Protein AF-A0A8J3HSP2-F1 (afdb_monomer_lite)

Foldseek 3Di:
DPPLPPDDPVSNVLVVLVVVLVVVLVVQVVPDDPPPVVSVVVSVVVNVVSVVVSCVVVVDPDDPPVVVVVVVVVVVVVVVVVVVVVVVVVPPPPVVVVVPPVVVVVVVVVVVVVVVVVVVVVVVVVDCVVVVVDDVVVVVVVDDVVVVVVVVPDDDPDDDPDPDDPVVVVPPVVVVVVVVVVVVVVPDPPPCVPVDPVVVVVVVVVVVVVVVVVVVVVVVVVVVVVVVVVPDPVCVVPDPDPPPVVPDPPPDPPPVPPPDPPPDPPCCPVDPVVNVVVVVVVVVVVVVVVVVVVVVVVVVVVVCCVVPPDPDLKWKWKWFFADDQPQWTWTFIAGPPPRHTLGTWQQWAWKDDPLWIWIARVSPRVDIATDDNQQQFWAWDQDPVRDTWIFTAGQQQHGDPSDPPVRRTHHQLQWAFLDRDDCVVRDDPPRRGGQKGKDFDPQFDQLPPGRIGWIWIFGPDDDTHTGTTGFRKGWIAGPVQWIFIAGNSHNRGGDIANMKMKIAGDDSGLFLVRIWIDRPNRTDDCVPDVRVRVVNSSSNSSVVNSPD

Radius of gyration: 48.4 Å; chains: 1; bounding box: 96×123×128 Å

Secondary structure (DSSP, 8-state):
-TTGGGS-HHHHHHHHHHHHHHHHHHHHHHTPPTT-HHHHHHHHHHHHHHHHHHHHHHT--STTTHHHHHHHHHHHHHHHHHHHHHHHTTTT--HHHHTT-HHHHHHHHHHHHHHHHHHHHHHHHHSGGGGGTT-THHHHHS--HHHHHTTSSSSSS--------TTTGGG-HHHHHHHHHHHHHHHS----TTS--HHHHHHHHHHHHHHHHHHHHHHHHHHHHHHHHH---SSSS--TTTTSSS--TTSS---TT---TTSS--GGGSS-HH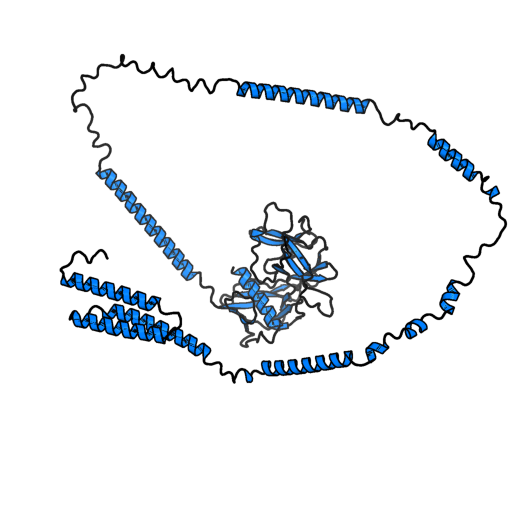HHHHHHHHHHHHHHHHHHHHHHHHHHHHHHHHHH----SEEEEEEEEEEEETTEEEEEEEETTT--EEEE--SEEEEEETTEEEEEESSSTT-EEEE-GGG-EEEEEE-TTS-EEEEEE-TT--B--SS-TTTSEE-GGGEE-SS---GGGT--TT--S-SEEEEE-SSPPPPTTT--B-EEEEE-SSS-EEEEEE--EEEEE-TTS-EEEEETTTTEEEEEESSEEEEEE--SS--GGGEEEEETTEEE-TTT-HHHHHHHHHHHHHHHHHH-

pLDDT: mean 71.32, std 16.34, range [37.19, 95.56]

Sequence (548 aa):
MSRCDQEKEPVKTLCNNLNQLIDDSKKAYENVKEGDKDRLNQVLTWLDREYHSFFKEVGITSDIFIPALDNIYKKINDLDQKIDKNSSASANIDLTDLAKEQNLMDLAKKIDDIEGNINKIGNLAKTSDLKNLVKINDLKSLVKKGDLDNLVTKGDLGIKNANFDLKKLAQKDDIKDLTKQINDHANTPVSLDGLAKEQDFKSLAQEVDSIKIATNKIDDLNQKVSSLAKATDLNNLAKTGDLKDLAKTTDLPDISNLTTKADIPDLSNLVQKSDIDKLNKQIADFAKQDKAFDQAITKEIKAISQGVNIMPQEVSVVLAKGNEISDKYEAEIKLADSNSKIGIFSPKGYYFYDGTIYVYDHLRSEVSIDLPEHFHFLKVIKTEDSKYKLAFCNKGGELYYGVPNDYKLINPIDIKSTKSIDFNKYYAENGSSPSFIAKMSSSSYPNPNSHQYGVDVYEIGDGEKKIGSLIDEFGYYDSQNKFHYSDNHLGIQNHSYDSPLFIINKGEDNKCSLYKMQEGTDDIDLTSDAAACSLVEYVANYVNGVYF

Structure (mmCIF, N/CA/C/O backbone):
data_AF-A0A8J3HSP2-F1
#
_entry.id   AF-A0A8J3HSP2-F1
#
loop_
_atom_site.group_PDB
_atom_site.id
_atom_site.type_symbol
_atom_site.label_atom_id
_atom_site.label_alt_id
_atom_site.label_comp_id
_atom_site.label_asym_id
_atom_site.label_entity_id
_atom_site.label_seq_id
_atom_site.pdbx_PDB_ins_code
_atom_site.Cartn_x
_atom_site.Cartn_y
_atom_site.Cartn_z
_atom_site.occupancy
_atom_site.B_iso_or_equiv
_atom_site.auth_seq_id
_atom_site.auth_comp_id
_atom_site.auth_asym_id
_atom_site.auth_atom_id
_atom_site.pdbx_PDB_model_num
ATOM 1 N N . MET A 1 1 ? -0.188 50.560 33.981 1.00 45.41 1 MET A N 1
ATOM 2 C CA . MET A 1 1 ? 0.319 51.951 33.904 1.00 45.41 1 MET A CA 1
ATOM 3 C C . MET A 1 1 ? -0.784 53.014 33.847 1.00 45.41 1 MET A C 1
ATOM 5 O O . MET A 1 1 ? -0.710 53.925 34.650 1.00 45.41 1 MET A O 1
ATOM 9 N N . SER A 1 2 ? -1.836 52.939 33.015 1.00 39.22 2 SER A N 1
ATOM 10 C CA . SER A 1 2 ? -2.711 54.117 32.769 1.00 39.22 2 SER A CA 1
ATOM 11 C C . SER A 1 2 ? -3.749 54.507 33.849 1.00 39.22 2 SER A C 1
ATOM 13 O O . SER A 1 2 ? -4.628 55.314 33.559 1.00 39.22 2 SER A O 1
ATOM 15 N N . ARG A 1 3 ? -3.709 53.946 35.067 1.00 45.69 3 ARG A N 1
ATOM 16 C CA . ARG A 1 3 ? -4.677 54.267 36.144 1.00 45.69 3 ARG A CA 1
ATOM 17 C C . ARG A 1 3 ? -4.056 54.830 37.429 1.00 45.69 3 ARG A C 1
ATOM 19 O O . ARG A 1 3 ? -4.794 55.334 38.261 1.00 45.69 3 ARG A O 1
ATOM 26 N N . CYS A 1 4 ? -2.730 54.795 37.581 1.00 44.72 4 CYS A N 1
ATOM 27 C CA . CYS A 1 4 ? -2.059 55.170 38.836 1.00 44.72 4 CYS A CA 1
ATOM 28 C C . CYS A 1 4 ? -1.826 56.684 38.996 1.00 44.72 4 CYS A C 1
ATOM 30 O O . CYS A 1 4 ? -1.539 57.148 40.095 1.00 44.72 4 CYS A O 1
ATOM 32 N N . ASP A 1 5 ? -1.958 57.472 37.927 1.00 49.56 5 ASP A N 1
ATOM 33 C CA . ASP A 1 5 ? -1.648 58.908 37.953 1.00 49.56 5 ASP A CA 1
ATOM 34 C C . ASP A 1 5 ? -2.762 59.805 38.512 1.00 49.56 5 ASP A C 1
ATOM 36 O O . ASP A 1 5 ? -2.547 61.006 38.656 1.00 49.56 5 ASP A O 1
ATOM 40 N N . GLN A 1 6 ? -3.929 59.244 38.851 1.00 49.53 6 GLN A N 1
ATOM 41 C CA . GLN A 1 6 ? -5.118 60.011 39.250 1.00 49.53 6 GLN A CA 1
ATOM 42 C C . GLN A 1 6 ? -5.503 59.902 40.738 1.00 49.53 6 GLN A C 1
ATOM 44 O O . GLN A 1 6 ? -6.546 60.425 41.126 1.00 49.53 6 GLN A O 1
ATOM 49 N N . GLU A 1 7 ? -4.691 59.269 41.591 1.00 49.91 7 GLU A N 1
ATOM 50 C CA . GLU A 1 7 ? -5.043 59.034 43.003 1.00 49.91 7 GLU A CA 1
ATOM 51 C C . GLU A 1 7 ? -4.146 59.780 44.012 1.00 49.91 7 GLU A C 1
ATOM 53 O O . GLU A 1 7 ? -3.034 60.201 43.696 1.00 49.91 7 GLU A O 1
ATOM 58 N N . LYS A 1 8 ? -4.657 59.980 45.241 1.00 53.22 8 LYS A N 1
ATOM 59 C CA . LYS A 1 8 ? -3.979 60.716 46.329 1.00 53.22 8 LYS A CA 1
ATOM 60 C C . LYS A 1 8 ? -2.635 60.056 46.695 1.00 53.22 8 LYS A C 1
ATOM 62 O O . LYS A 1 8 ? -2.539 58.832 46.703 1.00 53.22 8 LYS A O 1
ATOM 67 N N . GLU A 1 9 ? -1.640 60.872 47.067 1.00 54.00 9 GLU A N 1
ATOM 68 C CA . GLU A 1 9 ? -0.232 60.510 47.372 1.00 54.00 9 GLU A CA 1
ATOM 69 C C . GLU A 1 9 ? 0.012 59.138 48.051 1.00 54.00 9 GLU A C 1
ATOM 71 O O . GLU A 1 9 ? 0.863 58.382 47.570 1.00 54.00 9 GLU A O 1
ATOM 76 N N . PRO A 1 10 ? -0.746 58.723 49.090 1.00 52.84 10 PRO A N 1
ATOM 77 C CA . PRO A 1 10 ? -0.537 57.418 49.724 1.00 52.84 10 PRO A CA 1
ATOM 78 C C . PRO A 1 10 ? -0.827 56.232 48.792 1.00 52.84 10 PRO A C 1
ATOM 80 O O . PRO A 1 10 ? -0.117 55.230 48.813 1.00 52.84 10 PRO A O 1
ATOM 83 N N . VAL A 1 11 ? -1.847 56.347 47.936 1.00 50.25 11 VAL A N 1
ATOM 84 C CA . VAL A 1 11 ? -2.256 55.271 47.018 1.00 50.25 11 VAL A CA 1
ATOM 85 C C . VAL A 1 11 ? -1.350 55.220 45.791 1.00 50.25 11 VAL A C 1
ATOM 87 O O . VAL A 1 11 ? -1.053 54.141 45.276 1.00 50.25 11 VAL A O 1
ATOM 90 N N . LYS A 1 12 ? -0.831 56.378 45.368 1.00 55.50 12 LYS A N 1
ATOM 91 C CA . LYS A 1 12 ? 0.180 56.458 44.310 1.00 55.50 12 LYS A CA 1
ATOM 92 C C . LYS A 1 12 ? 1.490 55.790 44.738 1.00 55.50 12 LYS A C 1
ATOM 94 O O . LYS A 1 12 ? 2.040 54.989 43.986 1.00 55.50 12 LYS A O 1
ATOM 99 N N . THR A 1 13 ? 1.927 56.042 45.973 1.00 59.19 13 THR A N 1
ATOM 100 C CA . THR A 1 13 ? 3.095 55.380 46.581 1.00 59.19 13 THR A CA 1
ATOM 101 C C . THR A 1 13 ? 2.894 53.866 46.663 1.00 59.19 13 THR A C 1
ATOM 103 O O . THR A 1 13 ? 3.761 53.100 46.245 1.00 59.19 13 THR A O 1
ATOM 106 N N . LEU A 1 14 ? 1.709 53.425 47.096 1.00 54.31 14 LEU A N 1
ATOM 107 C CA . LEU A 1 14 ? 1.368 52.006 47.167 1.00 54.31 14 LEU A CA 1
ATOM 108 C C . LEU A 1 14 ? 1.395 51.316 45.796 1.00 54.31 14 LEU A C 1
ATOM 110 O O . LEU A 1 14 ? 1.964 50.235 45.650 1.00 54.31 14 LEU A O 1
ATOM 114 N N . CYS A 1 15 ? 0.808 51.953 44.780 1.00 53.19 15 CYS A N 1
ATOM 115 C CA . CYS A 1 15 ? 0.814 51.447 43.410 1.00 53.19 15 CYS A CA 1
ATOM 116 C C . CYS A 1 15 ? 2.232 51.342 42.838 1.00 53.19 15 CYS A C 1
ATOM 118 O O . CYS A 1 15 ? 2.540 50.370 42.151 1.00 53.19 15 CYS A O 1
ATOM 120 N N . ASN A 1 16 ? 3.093 52.323 43.109 1.00 61.25 16 ASN A N 1
ATOM 121 C CA . ASN A 1 16 ? 4.472 52.313 42.624 1.00 61.25 16 ASN A CA 1
ATOM 122 C C . ASN A 1 16 ? 5.285 51.187 43.269 1.00 61.25 16 ASN A C 1
ATOM 124 O O . ASN A 1 16 ? 5.956 50.444 42.556 1.00 61.25 16 ASN A O 1
ATOM 128 N N . ASN A 1 17 ? 5.154 51.001 44.584 1.00 59.84 17 ASN A N 1
ATOM 129 C CA . ASN A 1 17 ? 5.834 49.925 45.303 1.00 59.84 17 ASN A CA 1
ATOM 130 C C . ASN A 1 17 ? 5.363 48.539 44.833 1.00 59.84 17 ASN A C 1
ATOM 132 O O . ASN A 1 17 ? 6.179 47.641 44.640 1.00 59.84 17 ASN A O 1
ATOM 136 N N . LEU A 1 18 ? 4.062 48.375 44.565 1.00 56.44 18 LEU A N 1
ATOM 137 C CA . LEU A 1 18 ? 3.520 47.120 44.039 1.00 56.44 18 LEU A CA 1
ATOM 138 C C . LEU A 1 18 ? 4.021 46.819 42.617 1.00 56.44 18 LEU A C 1
ATOM 140 O O . LEU A 1 18 ? 4.357 45.676 42.313 1.00 56.44 18 LEU A O 1
ATOM 144 N N . ASN A 1 19 ? 4.096 47.831 41.747 1.00 56.97 19 ASN A N 1
ATOM 145 C CA . ASN A 1 19 ? 4.636 47.659 40.395 1.00 56.97 19 ASN A CA 1
ATOM 146 C C . ASN A 1 19 ? 6.125 47.287 40.427 1.00 56.97 19 ASN A C 1
ATOM 148 O O . ASN A 1 19 ? 6.536 46.390 39.696 1.00 56.97 19 ASN A O 1
ATOM 152 N N . GLN A 1 20 ? 6.905 47.916 41.311 1.00 65.88 20 GLN A N 1
ATOM 153 C CA . GLN A 1 20 ? 8.321 47.597 41.488 1.00 65.88 20 GLN A CA 1
ATOM 154 C C . GLN A 1 20 ? 8.516 46.143 41.949 1.00 65.88 20 GLN A C 1
ATOM 156 O O . GLN A 1 20 ? 9.308 45.412 41.358 1.00 65.88 20 GLN A O 1
ATOM 161 N N . LEU A 1 21 ? 7.721 45.687 42.924 1.00 59.94 21 LEU A N 1
ATOM 162 C CA . LEU A 1 21 ? 7.756 44.304 43.406 1.00 59.94 21 LEU A CA 1
ATOM 163 C C . LEU A 1 21 ? 7.434 43.292 42.290 1.00 59.94 21 LEU A C 1
ATOM 165 O O . LEU A 1 21 ? 8.075 42.244 42.194 1.00 59.94 21 LEU A O 1
ATOM 169 N N . ILE A 1 22 ? 6.470 43.604 41.416 1.00 56.09 22 ILE A N 1
ATOM 170 C CA . ILE A 1 22 ? 6.114 42.759 40.264 1.00 56.09 22 ILE A CA 1
ATOM 171 C C . ILE A 1 22 ? 7.273 42.661 39.263 1.00 56.09 22 ILE A C 1
ATOM 173 O O . ILE A 1 22 ? 7.554 41.571 38.758 1.00 56.09 22 ILE A O 1
ATOM 177 N N . ASP A 1 23 ? 7.945 43.773 38.970 1.00 61.22 23 ASP A N 1
ATOM 178 C CA . ASP A 1 23 ? 9.055 43.793 38.015 1.00 61.22 23 ASP A CA 1
ATOM 179 C C . ASP A 1 23 ? 10.290 43.059 38.555 1.00 61.22 23 ASP A C 1
ATOM 181 O O . ASP A 1 23 ? 10.933 42.304 37.818 1.00 61.22 23 ASP A O 1
ATOM 185 N N . ASP A 1 24 ? 10.578 43.194 39.850 1.00 62.75 24 ASP A N 1
ATOM 186 C CA . ASP A 1 24 ? 11.676 42.469 40.494 1.00 62.75 24 ASP A CA 1
ATOM 187 C C . ASP A 1 24 ? 11.390 40.959 40.569 1.00 62.75 24 ASP A C 1
ATOM 189 O O . ASP A 1 24 ? 12.279 40.143 40.310 1.00 62.75 24 ASP A O 1
ATOM 193 N N . SER A 1 25 ? 10.127 40.573 40.790 1.00 57.41 25 SER A N 1
ATOM 194 C CA . SER A 1 25 ? 9.682 39.171 40.751 1.00 57.41 25 SER A CA 1
ATOM 195 C C . SER A 1 25 ? 9.889 38.528 39.376 1.00 57.41 25 SER A C 1
ATOM 197 O O . SER A 1 25 ? 10.360 37.393 39.278 1.00 57.41 25 SER A O 1
ATOM 199 N N . LYS A 1 26 ? 9.570 39.252 38.294 1.00 55.78 26 LYS A N 1
ATOM 200 C CA . LYS A 1 26 ? 9.777 38.767 36.920 1.00 55.78 26 LYS A CA 1
ATOM 201 C C . LYS A 1 26 ? 11.255 38.577 36.603 1.00 55.78 26 LYS A C 1
ATOM 203 O O . LYS A 1 26 ? 11.629 37.518 36.107 1.00 55.78 26 LYS A O 1
ATOM 208 N N . LYS A 1 27 ? 12.101 39.553 36.952 1.00 64.62 27 LYS A N 1
ATOM 209 C CA . LYS A 1 27 ? 13.557 39.445 36.762 1.00 64.62 27 LYS A CA 1
ATOM 210 C C . LYS A 1 27 ? 14.153 38.278 37.543 1.00 64.62 27 LYS A C 1
ATOM 212 O O . LYS A 1 27 ? 15.051 37.606 37.041 1.00 64.62 27 LYS A O 1
ATOM 217 N N . ALA A 1 28 ? 13.684 38.028 38.764 1.00 60.62 28 ALA A N 1
ATOM 218 C CA . ALA A 1 28 ? 14.154 36.895 39.554 1.00 60.62 28 ALA A CA 1
ATOM 219 C C . ALA A 1 28 ? 13.800 35.556 38.883 1.00 60.62 28 ALA A C 1
ATOM 221 O O . ALA A 1 28 ? 14.642 34.663 38.833 1.00 60.62 28 ALA A O 1
ATOM 222 N N . TYR A 1 29 ? 12.597 35.447 38.310 1.00 58.34 29 TYR A N 1
ATOM 223 C CA . TYR A 1 29 ? 12.136 34.248 37.608 1.00 58.34 29 TYR A CA 1
ATOM 224 C C . TYR A 1 29 ? 12.866 34.005 36.277 1.00 58.34 29 TYR A C 1
ATOM 226 O O . TYR A 1 29 ? 13.307 32.889 36.020 1.00 58.34 29 TYR A O 1
ATOM 234 N N . GLU A 1 30 ? 13.068 35.043 35.459 1.00 58.78 30 GLU A N 1
ATOM 235 C CA . GLU A 1 30 ? 13.760 34.940 34.159 1.00 58.78 30 GLU A CA 1
ATOM 236 C C . GLU A 1 30 ? 15.221 34.468 34.278 1.00 58.78 30 GLU A C 1
ATOM 238 O O . GLU A 1 30 ? 15.784 33.930 33.326 1.00 58.78 30 GLU A O 1
ATOM 243 N N . ASN A 1 31 ? 15.839 34.631 35.451 1.00 58.97 31 ASN A N 1
ATOM 244 C CA . ASN A 1 31 ? 17.215 34.205 35.710 1.00 58.97 31 ASN A CA 1
ATOM 245 C C . ASN A 1 31 ? 17.346 32.743 36.186 1.00 58.97 31 ASN A C 1
ATOM 247 O O . ASN A 1 31 ? 18.471 32.264 36.378 1.00 58.97 31 ASN A O 1
ATOM 251 N N . VAL A 1 32 ? 16.237 32.019 36.377 1.00 60.25 32 VAL A N 1
ATOM 252 C CA . VAL A 1 32 ? 16.251 30.601 36.768 1.00 60.25 32 VAL A CA 1
ATOM 253 C C . VAL A 1 32 ? 16.341 29.729 35.513 1.00 60.25 32 VAL A C 1
ATOM 255 O O . VAL A 1 32 ? 15.450 29.740 34.668 1.00 60.25 32 VAL A O 1
ATOM 258 N N . LYS A 1 33 ? 17.430 28.960 35.376 1.00 56.75 33 LYS A N 1
ATOM 259 C CA . LYS A 1 33 ? 17.571 27.966 34.299 1.00 56.75 33 LYS A CA 1
ATOM 260 C C . LYS A 1 33 ? 16.653 26.771 34.560 1.00 56.75 33 LYS A C 1
ATOM 262 O O . LYS A 1 33 ? 16.458 26.368 35.706 1.00 56.75 33 LYS A O 1
ATOM 267 N N . GLU A 1 34 ? 16.123 26.192 33.488 1.00 50.38 34 GLU A N 1
ATOM 268 C CA . GLU A 1 34 ? 15.223 25.040 33.543 1.00 50.38 34 GLU A CA 1
ATOM 269 C C . GLU A 1 34 ? 15.893 23.854 34.272 1.00 50.38 34 GLU A C 1
ATOM 271 O O . GLU A 1 34 ? 16.981 23.422 33.893 1.00 50.38 34 GLU A O 1
ATOM 276 N N . GLY A 1 35 ? 15.268 23.376 35.358 1.00 53.06 35 GLY A N 1
ATOM 277 C CA . GLY A 1 35 ? 15.742 22.247 36.177 1.00 53.06 35 GLY A CA 1
ATOM 278 C C . GLY A 1 35 ? 16.442 22.589 37.506 1.00 53.06 35 GLY A C 1
ATOM 279 O O . GLY A 1 35 ? 16.764 21.675 38.260 1.00 53.06 35 GLY A O 1
ATOM 280 N N . ASP A 1 36 ? 16.657 23.865 37.842 1.00 61.06 36 ASP A N 1
ATOM 281 C CA . ASP A 1 36 ? 17.433 24.269 39.032 1.00 61.06 36 ASP A CA 1
ATOM 282 C C . ASP A 1 36 ? 16.543 24.521 40.279 1.00 61.06 36 ASP A C 1
ATOM 284 O O . ASP A 1 36 ? 16.174 25.657 40.603 1.00 61.06 36 ASP A O 1
ATOM 288 N N . LYS A 1 37 ? 16.146 23.431 40.963 1.00 53.12 37 LYS A N 1
ATOM 289 C CA . LYS A 1 37 ? 15.144 23.420 42.061 1.00 53.12 37 LYS A CA 1
ATOM 290 C C . LYS A 1 37 ? 15.553 24.275 43.274 1.00 53.12 37 LYS A C 1
ATOM 292 O O . LYS A 1 37 ? 14.707 24.943 43.869 1.00 53.12 37 LYS A O 1
ATOM 297 N N . ASP A 1 38 ? 16.844 24.331 43.602 1.00 58.97 38 ASP A N 1
ATOM 298 C CA . ASP A 1 38 ? 17.348 25.089 44.758 1.00 58.97 38 ASP A CA 1
ATOM 299 C C . ASP A 1 38 ? 17.292 26.603 44.540 1.00 58.97 38 ASP A C 1
ATOM 301 O O . ASP A 1 38 ? 16.942 27.361 45.449 1.00 58.97 38 ASP A O 1
ATOM 305 N N . ARG A 1 39 ? 17.580 27.063 43.318 1.00 58.88 39 ARG A N 1
ATOM 306 C CA . ARG A 1 39 ? 17.452 28.481 42.958 1.00 58.88 39 ARG A CA 1
ATOM 307 C C . ARG A 1 39 ? 15.998 28.927 42.910 1.00 58.88 39 ARG A C 1
ATOM 309 O O . ARG A 1 39 ? 15.697 30.026 43.372 1.00 58.88 39 ARG A O 1
ATOM 316 N N . LEU A 1 40 ? 15.095 28.068 42.438 1.00 56.84 40 LEU A N 1
ATOM 317 C CA . LEU A 1 40 ? 13.658 28.336 42.475 1.00 56.84 40 LEU A CA 1
ATOM 318 C C . LEU A 1 40 ? 13.157 28.508 43.922 1.00 56.84 40 LEU A C 1
ATOM 320 O O . LEU A 1 40 ? 12.469 29.481 44.225 1.00 56.84 40 LEU A O 1
ATOM 324 N N . ASN A 1 41 ? 13.578 27.631 44.838 1.00 55.41 41 ASN A N 1
ATOM 325 C CA . ASN A 1 41 ? 13.228 27.728 46.260 1.00 55.41 41 ASN A CA 1
ATOM 326 C C . ASN A 1 41 ? 13.793 28.987 46.942 1.00 55.41 41 ASN A C 1
ATOM 328 O O . ASN A 1 41 ? 13.126 29.588 47.789 1.00 55.41 41 ASN A O 1
ATOM 332 N N . GLN A 1 42 ? 14.992 29.432 46.557 1.00 64.94 42 GLN A N 1
ATOM 333 C CA . GLN A 1 42 ? 15.562 30.693 47.046 1.00 64.94 42 GLN A CA 1
ATOM 334 C C . GLN A 1 42 ? 14.755 31.909 46.572 1.00 64.94 42 GLN A C 1
ATOM 336 O O . GLN A 1 42 ? 14.479 32.802 47.374 1.00 64.94 42 GLN A O 1
ATOM 341 N N . VAL A 1 43 ? 14.325 31.925 45.304 1.00 59.53 43 VAL A N 1
ATOM 342 C CA . VAL A 1 43 ? 13.462 32.986 44.757 1.00 59.53 43 VAL A CA 1
ATOM 343 C C . VAL A 1 43 ? 12.111 33.014 45.474 1.00 59.53 43 VAL A C 1
ATOM 345 O O . VAL A 1 43 ? 11.655 34.087 45.862 1.00 59.53 43 VAL A O 1
ATOM 348 N N . LEU A 1 44 ? 11.502 31.853 45.732 1.00 56.25 44 LEU A N 1
ATOM 349 C CA . LEU A 1 44 ? 10.235 31.756 46.468 1.00 56.25 44 LEU A CA 1
ATOM 350 C C . LEU A 1 44 ? 10.354 32.277 47.906 1.00 56.25 44 LEU A C 1
ATOM 352 O O . LEU A 1 44 ? 9.501 33.035 48.360 1.00 56.25 44 LEU A O 1
ATOM 356 N N . THR A 1 45 ? 11.442 31.935 48.599 1.00 63.44 45 THR A N 1
ATOM 357 C CA . THR A 1 45 ? 11.697 32.405 49.972 1.00 63.44 45 THR A CA 1
ATOM 358 C C . THR A 1 45 ? 11.923 33.920 50.021 1.00 63.44 45 THR A C 1
ATOM 360 O O . THR A 1 45 ? 11.497 34.592 50.962 1.00 63.44 45 THR A O 1
ATOM 363 N N . TRP A 1 46 ? 12.594 34.477 49.008 1.00 70.25 46 TRP A N 1
ATOM 364 C CA . TRP A 1 46 ? 12.796 35.920 48.887 1.00 70.25 46 TRP A CA 1
ATOM 365 C C . TRP A 1 46 ? 11.478 36.657 48.617 1.00 70.25 46 TRP A C 1
ATOM 367 O O . TRP A 1 46 ? 11.177 37.627 49.311 1.00 70.25 46 TRP A O 1
ATOM 377 N N . LEU A 1 47 ? 10.660 36.154 47.685 1.00 60.03 47 LEU A N 1
ATOM 378 C CA . LEU A 1 47 ? 9.344 36.719 47.381 1.00 60.03 47 LEU A CA 1
ATOM 379 C C . LEU A 1 47 ? 8.441 36.735 48.612 1.00 60.03 47 LEU A C 1
ATOM 381 O O . LEU A 1 47 ? 7.862 37.770 48.926 1.00 60.03 47 LEU A O 1
ATOM 385 N N . ASP A 1 48 ? 8.357 35.623 49.342 1.00 57.66 48 ASP A N 1
ATOM 386 C CA . ASP A 1 48 ? 7.518 35.531 50.539 1.00 57.66 48 ASP A CA 1
ATOM 387 C C . ASP A 1 48 ? 7.921 36.559 51.612 1.00 57.66 48 ASP A C 1
ATOM 389 O O . ASP A 1 48 ? 7.064 37.205 52.223 1.00 57.66 48 ASP A O 1
ATOM 393 N N . ARG A 1 49 ? 9.231 36.796 51.780 1.00 67.50 49 ARG A N 1
ATOM 394 C CA . ARG A 1 49 ? 9.759 37.822 52.691 1.00 67.50 49 ARG A CA 1
ATOM 395 C C . ARG A 1 49 ? 9.382 39.239 52.254 1.00 67.50 49 ARG A C 1
ATOM 397 O O . ARG A 1 49 ? 8.936 40.019 53.096 1.00 67.50 49 ARG A O 1
ATOM 404 N N . GLU A 1 50 ? 9.570 39.581 50.982 1.00 64.06 50 GLU A N 1
ATOM 405 C CA . GLU A 1 50 ? 9.281 40.931 50.475 1.00 64.06 50 GLU A CA 1
ATOM 406 C C . GLU A 1 50 ? 7.779 41.232 50.477 1.00 64.06 50 GLU A C 1
ATOM 408 O O . GLU A 1 50 ? 7.364 42.313 50.898 1.00 64.06 50 GLU A O 1
ATOM 413 N N . TYR A 1 51 ? 6.944 40.250 50.121 1.00 60.72 51 TYR A N 1
ATOM 414 C CA . TYR A 1 51 ? 5.492 40.371 50.234 1.00 60.72 51 TYR A CA 1
ATOM 415 C C . TYR A 1 51 ? 5.057 40.587 51.689 1.00 60.72 51 TYR A C 1
ATOM 417 O O . TYR A 1 51 ? 4.288 41.510 51.964 1.00 60.72 51 TYR A O 1
ATOM 425 N N . HIS A 1 52 ? 5.580 39.805 52.640 1.00 58.97 52 HIS A N 1
ATOM 426 C CA . HIS A 1 52 ? 5.284 39.999 54.063 1.00 58.97 52 HIS A CA 1
ATOM 427 C C . HIS A 1 52 ? 5.741 41.369 54.584 1.00 58.97 52 HIS A C 1
ATOM 429 O O . HIS A 1 52 ? 5.023 41.993 55.369 1.00 58.97 52 HIS A O 1
ATOM 435 N N . SER A 1 53 ? 6.912 41.849 54.154 1.00 62.69 53 SER A N 1
ATOM 436 C CA . SER A 1 53 ? 7.433 43.169 54.529 1.00 62.69 53 SER A CA 1
ATOM 437 C C . SER A 1 53 ? 6.535 44.291 54.003 1.00 62.69 53 SER A C 1
ATOM 439 O O . SER A 1 53 ? 6.101 45.148 54.775 1.00 62.69 53 SER A O 1
ATOM 441 N N . PHE A 1 54 ? 6.161 44.218 52.721 1.00 59.75 54 PHE A N 1
ATOM 442 C CA . PHE A 1 54 ? 5.256 45.165 52.078 1.00 59.75 54 PHE A CA 1
ATOM 443 C C . PHE A 1 54 ? 3.914 45.243 52.815 1.00 59.75 54 PHE A C 1
ATOM 445 O O . PHE A 1 54 ? 3.526 46.320 53.257 1.00 59.75 54 PHE A O 1
ATOM 452 N N . PHE A 1 55 ? 3.232 44.114 53.046 1.00 57.47 55 PHE A N 1
ATOM 453 C CA . PHE A 1 55 ? 1.921 44.109 53.714 1.00 57.47 55 PHE A CA 1
ATOM 454 C C . PHE A 1 55 ? 1.967 44.587 55.171 1.00 57.47 55 PHE A C 1
ATOM 456 O O . PHE A 1 55 ? 1.001 45.189 55.649 1.00 57.47 55 PHE A O 1
ATOM 463 N N . LYS A 1 56 ? 3.094 44.385 55.865 1.00 57.38 56 LYS A N 1
ATOM 464 C CA . LYS A 1 56 ? 3.307 44.910 57.218 1.00 57.38 56 LYS A CA 1
ATOM 465 C C . LYS A 1 56 ? 3.431 46.436 57.236 1.00 57.38 56 LYS A C 1
ATOM 467 O O . LYS A 1 56 ? 2.924 47.058 58.166 1.00 57.38 56 LYS A O 1
ATOM 472 N N . GLU A 1 57 ? 4.054 47.038 56.222 1.00 54.16 57 GLU A N 1
ATOM 473 C CA . GLU A 1 57 ? 4.162 48.499 56.097 1.00 54.16 57 GLU A CA 1
ATOM 474 C C . GLU A 1 57 ? 2.828 49.171 55.743 1.00 54.16 57 GLU A C 1
ATOM 476 O O . GLU A 1 57 ? 2.570 50.281 56.208 1.00 54.16 57 GLU A O 1
ATOM 481 N N . VAL A 1 58 ? 1.952 48.511 54.973 1.00 52.84 58 VAL A N 1
ATOM 482 C CA . VAL A 1 58 ? 0.666 49.112 54.557 1.00 52.84 58 VAL A CA 1
ATOM 483 C C . VAL A 1 58 ? -0.495 48.889 55.530 1.00 52.84 58 VAL A C 1
ATOM 485 O O . VAL A 1 58 ? -1.553 49.491 55.361 1.00 52.84 58 VAL A O 1
ATOM 488 N N . GLY A 1 59 ? -0.336 48.032 56.543 1.00 49.06 59 GLY A N 1
ATOM 489 C CA . GLY A 1 59 ? -1.357 47.806 57.576 1.00 49.06 59 GLY A CA 1
ATOM 490 C C . GLY A 1 59 ? -2.663 47.167 57.078 1.00 49.06 59 GLY A C 1
ATOM 491 O O . GLY A 1 59 ? -3.698 47.322 57.724 1.00 49.06 59 GLY A O 1
ATOM 492 N N . ILE A 1 60 ? -2.641 46.464 55.940 1.00 51.84 60 ILE A N 1
ATOM 493 C CA . ILE A 1 60 ? -3.821 45.818 55.343 1.00 51.84 60 ILE A CA 1
ATOM 494 C C . ILE A 1 60 ? -3.847 44.338 55.747 1.00 51.84 60 ILE A C 1
ATOM 496 O O . ILE A 1 60 ? -2.936 43.585 55.405 1.00 51.84 60 ILE A O 1
ATOM 500 N N . THR A 1 61 ? -4.899 43.896 56.442 1.00 48.34 61 THR A N 1
ATOM 501 C CA . THR A 1 61 ? -5.126 42.474 56.746 1.00 48.34 61 THR A CA 1
ATOM 502 C C . THR A 1 61 ? -5.802 41.752 55.570 1.00 48.34 61 THR A C 1
ATOM 504 O O . THR A 1 61 ? -6.893 42.121 55.147 1.00 48.34 61 THR A O 1
ATOM 507 N N . SER A 1 62 ? -5.072 40.761 55.049 1.00 47.56 62 SER A N 1
ATOM 508 C CA . SER A 1 62 ? -5.309 39.630 54.120 1.00 47.56 62 SER A CA 1
ATOM 509 C C . SER A 1 62 ? -6.551 39.431 53.226 1.00 47.56 62 SER A C 1
ATOM 511 O O . SER A 1 62 ? -6.505 38.515 52.411 1.00 47.56 62 SER A O 1
ATOM 513 N N . ASP A 1 63 ? -7.633 40.203 53.260 1.00 46.91 63 ASP A N 1
ATOM 514 C CA . ASP A 1 63 ? -8.911 39.664 52.737 1.00 46.91 63 ASP A CA 1
ATOM 515 C C . ASP A 1 63 ? -9.156 39.837 51.223 1.00 46.91 63 ASP A C 1
ATOM 517 O O . ASP A 1 63 ? -10.136 39.319 50.691 1.00 46.91 63 ASP A O 1
ATOM 521 N N . ILE A 1 64 ? -8.269 40.521 50.488 1.00 45.34 64 ILE A N 1
ATOM 522 C CA . ILE A 1 64 ? -8.464 40.802 49.046 1.00 45.34 64 ILE A CA 1
ATOM 523 C C . ILE A 1 64 ? -7.381 40.156 48.157 1.00 45.34 64 ILE A C 1
ATOM 525 O O . ILE A 1 64 ? -7.585 39.991 46.956 1.00 45.34 64 ILE A O 1
ATOM 529 N N . PHE A 1 65 ? -6.250 39.720 48.723 1.00 46.44 65 PHE A N 1
ATOM 530 C CA . PHE A 1 65 ? -5.087 39.266 47.938 1.00 46.44 65 PHE A CA 1
ATOM 531 C C . PHE A 1 65 ? -4.859 37.740 47.930 1.00 46.44 65 PHE A C 1
ATOM 533 O O . PHE A 1 65 ? -4.089 37.238 47.111 1.00 46.44 65 PHE A O 1
ATOM 540 N N . ILE A 1 66 ? -5.570 36.990 48.780 1.00 49.72 66 ILE A N 1
ATOM 541 C CA . ILE A 1 66 ? -5.462 35.524 48.904 1.00 49.72 66 ILE A CA 1
ATOM 542 C C . ILE A 1 66 ? -5.814 34.757 47.606 1.00 49.72 66 ILE A C 1
ATOM 544 O O . ILE A 1 66 ? -5.061 33.852 47.254 1.00 49.72 66 ILE A O 1
ATOM 548 N N . PRO A 1 67 ? -6.854 35.107 46.815 1.00 48.69 67 PRO A N 1
ATOM 549 C CA . PRO A 1 67 ? -7.269 34.266 45.681 1.00 48.69 67 PRO A CA 1
ATOM 550 C C . PRO A 1 67 ? -6.267 34.208 44.517 1.00 48.69 67 PRO A C 1
ATOM 552 O O . PRO A 1 67 ? -6.199 33.210 43.798 1.00 48.69 67 PRO A O 1
ATOM 555 N N . ALA A 1 68 ? -5.493 35.277 44.301 1.00 46.72 68 ALA A N 1
ATOM 556 C CA . ALA A 1 68 ? -4.482 35.318 43.243 1.00 46.72 68 ALA A CA 1
ATOM 557 C C . ALA A 1 68 ? -3.229 34.517 43.631 1.00 46.72 68 ALA A C 1
ATOM 559 O O . ALA A 1 68 ? -2.685 33.792 42.797 1.00 46.72 68 ALA A O 1
ATOM 560 N N . LEU A 1 69 ? -2.825 34.597 44.905 1.00 47.62 69 LEU A N 1
ATOM 561 C CA . LEU A 1 69 ? -1.754 33.782 45.479 1.00 47.62 69 LEU A CA 1
ATOM 562 C C . LEU A 1 69 ? -2.132 32.298 45.500 1.00 47.62 69 LEU A C 1
ATOM 564 O O . LEU A 1 69 ? -1.329 31.484 45.061 1.00 47.62 69 LEU A O 1
ATOM 568 N N . ASP A 1 70 ? -3.367 31.948 45.868 1.00 52.09 70 ASP A N 1
ATOM 569 C CA . ASP A 1 70 ? -3.876 30.567 45.825 1.00 52.09 70 ASP A CA 1
ATOM 570 C C . ASP A 1 70 ? -3.784 29.946 44.425 1.00 52.09 70 ASP A C 1
ATOM 572 O O . ASP A 1 70 ? -3.490 28.760 44.265 1.00 52.09 70 ASP A O 1
ATOM 576 N N . ASN A 1 71 ? -4.013 30.749 43.385 1.00 50.06 71 ASN A N 1
ATOM 577 C CA . ASN A 1 71 ? -3.964 30.283 42.003 1.00 50.06 71 ASN A CA 1
ATOM 578 C C . ASN A 1 71 ? -2.519 30.077 41.511 1.00 50.06 71 ASN A C 1
ATOM 580 O O . ASN A 1 71 ? -2.247 29.163 40.730 1.00 50.06 71 ASN A O 1
ATOM 584 N N . ILE A 1 72 ? -1.581 30.902 41.989 1.00 52.88 72 ILE A N 1
ATOM 585 C CA . ILE A 1 72 ? -0.143 30.736 41.738 1.00 52.88 72 ILE A CA 1
ATOM 586 C C . ILE A 1 72 ? 0.383 29.517 42.508 1.00 52.88 72 ILE A C 1
ATOM 588 O O . ILE A 1 72 ? 1.025 28.659 41.904 1.00 52.88 72 ILE A O 1
ATOM 592 N N . TYR A 1 73 ? 0.024 29.374 43.787 1.00 49.19 73 TYR A N 1
ATOM 593 C CA . TYR A 1 73 ? 0.360 28.208 44.607 1.00 49.19 73 TYR A CA 1
ATOM 594 C C . TYR A 1 73 ? -0.170 26.903 43.997 1.00 49.19 73 TYR A C 1
ATOM 596 O O . TYR A 1 73 ? 0.584 25.937 43.898 1.00 49.19 73 TYR A O 1
ATOM 604 N N . LYS A 1 74 ? -1.414 26.869 43.493 1.00 59.84 74 LYS A N 1
ATOM 605 C CA . LYS A 1 74 ? -1.959 25.693 42.784 1.00 59.84 74 LYS A CA 1
ATOM 606 C C . LYS A 1 74 ? -1.165 25.328 41.532 1.00 59.84 74 LYS A C 1
ATOM 608 O O . LYS A 1 74 ? -0.847 24.159 41.344 1.00 59.84 74 LYS A O 1
ATOM 613 N N . LYS A 1 75 ? -0.810 26.308 40.695 1.00 59.16 75 LYS A N 1
ATOM 614 C CA . LYS A 1 75 ? -0.018 26.055 39.478 1.00 59.16 75 LYS A CA 1
ATOM 615 C C . LYS A 1 75 ? 1.389 25.545 39.784 1.00 59.16 75 LYS A C 1
ATOM 617 O O . LYS A 1 75 ? 1.903 24.722 39.034 1.00 59.16 75 LYS A O 1
ATOM 622 N N . ILE A 1 76 ? 1.998 26.023 40.868 1.00 53.72 76 ILE A N 1
ATOM 623 C CA . ILE A 1 76 ? 3.312 25.558 41.325 1.00 53.72 76 ILE A CA 1
ATOM 624 C C . ILE A 1 76 ? 3.215 24.121 41.851 1.00 53.72 76 ILE A C 1
ATOM 626 O O . ILE A 1 76 ? 4.049 23.295 41.496 1.00 53.72 76 ILE A O 1
ATOM 630 N N . ASN A 1 77 ? 2.165 23.789 42.606 1.00 56.47 77 ASN A N 1
ATOM 631 C CA . ASN A 1 77 ? 1.963 22.436 43.127 1.00 56.47 77 ASN A CA 1
ATOM 632 C C . ASN A 1 77 ? 1.684 21.410 42.006 1.00 56.47 77 ASN A C 1
ATOM 634 O O . ASN A 1 77 ? 2.192 20.292 42.042 1.00 56.47 77 ASN A O 1
ATOM 638 N N . ASP A 1 78 ? 0.939 21.807 40.968 1.00 63.06 78 ASP A N 1
ATOM 639 C CA . ASP A 1 78 ? 0.735 20.991 39.760 1.00 63.06 78 ASP A CA 1
ATOM 640 C C . ASP A 1 78 ? 2.043 20.760 38.979 1.00 63.06 78 ASP A C 1
ATOM 642 O O . ASP A 1 78 ? 2.224 19.708 38.358 1.00 63.06 78 ASP A O 1
ATOM 646 N N . LEU A 1 79 ? 2.957 21.737 38.982 1.00 57.56 79 LEU A N 1
ATOM 647 C CA . LEU A 1 79 ? 4.283 21.608 38.372 1.00 57.56 79 LEU A CA 1
ATOM 648 C C . LEU A 1 79 ? 5.192 20.677 39.187 1.00 57.56 79 LEU A C 1
ATOM 650 O O . LEU A 1 79 ? 5.841 19.821 38.589 1.00 57.56 79 LEU A O 1
ATOM 654 N N . ASP A 1 80 ? 5.192 20.776 40.519 1.00 56.59 80 ASP A N 1
ATOM 655 C CA . ASP A 1 80 ? 5.985 19.901 41.398 1.00 56.59 80 ASP A CA 1
ATOM 656 C C . ASP A 1 80 ? 5.523 18.433 41.275 1.00 56.59 80 ASP A C 1
ATOM 658 O O . ASP A 1 80 ? 6.343 17.539 41.079 1.00 56.59 80 ASP A O 1
ATOM 662 N N . GLN A 1 81 ? 4.207 18.174 41.195 1.00 59.62 81 GLN A N 1
ATOM 663 C CA . GLN A 1 81 ? 3.677 16.823 40.931 1.00 59.62 81 GLN A CA 1
ATOM 664 C C . GLN A 1 81 ? 4.059 16.261 39.552 1.00 59.62 81 GLN A C 1
ATOM 666 O O . GLN A 1 81 ? 4.226 15.047 39.396 1.00 59.62 81 GLN A O 1
ATOM 671 N N . LYS A 1 82 ? 4.184 17.112 38.526 1.00 58.50 82 LYS A N 1
ATOM 672 C CA . LYS A 1 82 ? 4.654 16.689 37.195 1.00 58.50 82 LYS A CA 1
ATOM 673 C C . LYS A 1 82 ? 6.151 16.371 37.197 1.00 58.50 82 LYS A C 1
ATOM 675 O O . LYS A 1 82 ? 6.563 15.425 36.528 1.00 58.50 82 LYS A O 1
ATOM 680 N N . ILE A 1 83 ? 6.944 17.117 37.963 1.00 55.91 83 ILE A N 1
ATOM 681 C CA . ILE A 1 83 ? 8.383 16.878 38.135 1.00 55.91 83 ILE A CA 1
ATOM 682 C C . ILE A 1 83 ? 8.628 15.585 38.932 1.00 55.91 83 ILE A C 1
ATOM 684 O O . ILE A 1 83 ? 9.469 14.777 38.533 1.00 55.91 83 ILE A O 1
ATOM 688 N N . ASP A 1 84 ? 7.844 15.318 39.979 1.00 54.56 84 ASP A N 1
ATOM 689 C CA . ASP A 1 84 ? 7.950 14.083 40.768 1.00 54.56 84 ASP A CA 1
ATOM 690 C C . ASP A 1 84 ? 7.505 12.835 39.984 1.00 54.56 84 ASP A C 1
ATOM 692 O O . ASP A 1 84 ? 8.120 11.773 40.118 1.00 54.56 84 ASP A O 1
ATOM 696 N N . LYS A 1 85 ? 6.512 12.944 39.085 1.00 54.75 85 LYS A N 1
ATOM 697 C CA . LYS A 1 85 ? 6.149 11.859 38.146 1.00 54.75 85 LYS A CA 1
ATOM 698 C C . LYS A 1 85 ? 7.251 11.554 37.124 1.00 54.75 85 LYS A C 1
ATOM 700 O O . LYS A 1 85 ? 7.476 10.389 36.812 1.00 54.75 85 LYS A O 1
ATOM 705 N N . ASN A 1 86 ? 7.978 12.566 36.648 1.00 48.75 86 ASN A N 1
ATOM 706 C CA . ASN A 1 86 ? 9.136 12.355 35.769 1.00 48.75 86 ASN A CA 1
ATOM 707 C C . ASN A 1 86 ? 10.367 11.819 36.519 1.00 48.75 86 ASN A C 1
ATOM 709 O O . ASN A 1 86 ? 11.173 11.102 35.933 1.00 48.75 86 ASN A O 1
ATOM 713 N N . SER A 1 87 ? 10.499 12.120 37.812 1.00 48.03 87 SER A N 1
ATOM 714 C CA . SER A 1 87 ? 11.605 11.635 38.653 1.00 48.03 87 SER A CA 1
ATOM 715 C C . SER A 1 87 ? 11.378 10.202 39.157 1.00 48.03 87 SER A C 1
ATOM 717 O O . SER A 1 87 ? 12.322 9.433 39.309 1.00 48.03 87 SER A O 1
ATOM 719 N N . SER A 1 88 ? 10.123 9.790 39.357 1.00 44.91 88 SER A N 1
ATOM 720 C CA . SER A 1 88 ? 9.768 8.399 39.689 1.00 44.91 88 SER A CA 1
ATOM 721 C C . SER A 1 88 ? 9.811 7.456 38.477 1.00 44.91 88 SER A C 1
ATOM 723 O O . SER A 1 88 ? 10.017 6.258 38.655 1.00 44.91 88 SER A O 1
ATOM 725 N N . ALA A 1 89 ? 9.726 7.986 37.251 1.00 48.28 89 ALA A N 1
ATOM 726 C CA . ALA A 1 89 ? 9.999 7.235 36.023 1.00 48.28 89 ALA A CA 1
ATOM 727 C C . ALA A 1 89 ? 11.502 6.959 35.793 1.00 48.28 89 ALA A C 1
ATOM 729 O O . ALA A 1 89 ? 11.838 6.013 35.086 1.00 48.28 89 ALA A O 1
ATOM 730 N N . SER A 1 90 ? 12.410 7.739 36.395 1.00 45.38 90 SER A N 1
ATOM 731 C CA . SER A 1 90 ? 13.865 7.548 36.261 1.00 45.38 90 SER A CA 1
ATOM 732 C C . SER A 1 90 ? 14.525 6.821 37.440 1.00 45.38 90 SER A C 1
ATOM 734 O O . SER A 1 90 ? 15.635 6.319 37.290 1.00 45.38 90 SER A O 1
ATOM 736 N N . ALA A 1 91 ? 13.858 6.713 38.594 1.00 40.88 91 ALA A N 1
ATOM 737 C CA . ALA A 1 91 ? 14.439 6.134 39.811 1.00 40.88 91 ALA A CA 1
ATOM 738 C C . ALA A 1 91 ? 14.161 4.631 40.034 1.00 40.88 91 ALA A C 1
ATOM 740 O O . ALA A 1 91 ? 14.632 4.087 41.028 1.00 40.88 91 ALA A O 1
ATOM 741 N N . ASN A 1 92 ? 13.433 3.952 39.137 1.00 44.66 92 ASN A N 1
ATOM 742 C CA . ASN A 1 92 ? 13.126 2.518 39.277 1.00 44.66 92 ASN A CA 1
ATOM 743 C C . ASN A 1 92 ? 13.875 1.607 38.286 1.00 44.66 92 ASN A C 1
ATOM 745 O O . ASN A 1 92 ? 13.509 0.447 38.122 1.00 44.66 92 ASN A O 1
ATOM 749 N N . ILE A 1 93 ? 14.930 2.110 37.636 1.00 48.91 93 ILE A N 1
ATOM 750 C CA . ILE A 1 93 ? 15.918 1.251 36.976 1.00 48.91 93 ILE A CA 1
ATOM 751 C C . ILE A 1 93 ? 16.994 0.954 38.017 1.00 48.91 93 ILE A C 1
ATOM 753 O O . ILE A 1 93 ? 18.020 1.631 38.100 1.00 48.91 93 ILE A O 1
ATOM 757 N N . ASP A 1 94 ? 16.730 -0.045 38.856 1.00 50.06 94 ASP A N 1
ATOM 758 C CA . ASP A 1 94 ? 17.796 -0.716 39.582 1.00 50.06 94 ASP A CA 1
ATOM 759 C C . ASP A 1 94 ? 18.718 -1.351 38.527 1.00 50.06 94 ASP A C 1
ATOM 761 O O . ASP A 1 94 ? 18.333 -2.265 37.796 1.00 50.06 94 ASP A O 1
ATOM 765 N N . LEU A 1 95 ? 19.941 -0.831 38.399 1.00 49.16 95 LEU A N 1
ATOM 766 C CA . LEU A 1 95 ? 20.963 -1.345 37.479 1.00 49.16 95 LEU A CA 1
ATOM 767 C C . LEU A 1 95 ? 21.241 -2.846 37.688 1.00 49.16 95 LEU A C 1
ATOM 769 O O . LEU A 1 95 ? 21.809 -3.489 36.806 1.00 49.16 95 LEU A O 1
ATOM 773 N N . THR A 1 96 ? 20.839 -3.418 38.828 1.00 52.16 96 THR A N 1
ATOM 774 C CA . THR A 1 96 ? 20.963 -4.853 39.096 1.00 52.16 96 THR A CA 1
ATOM 775 C C . THR A 1 96 ? 19.869 -5.714 38.454 1.00 52.16 96 THR A C 1
ATOM 777 O O . THR A 1 96 ? 20.083 -6.918 38.296 1.00 52.16 96 THR A O 1
ATOM 780 N N . ASP A 1 97 ? 18.755 -5.132 38.000 1.00 50.56 97 ASP A N 1
ATOM 781 C CA . ASP A 1 97 ? 17.697 -5.870 37.297 1.00 50.56 97 ASP A CA 1
ATOM 782 C C . ASP A 1 97 ? 17.955 -5.989 35.785 1.00 50.56 97 ASP A C 1
ATOM 784 O O . ASP A 1 97 ? 17.657 -7.029 35.200 1.00 50.56 97 ASP A O 1
ATOM 788 N N . LEU A 1 98 ? 18.662 -5.030 35.172 1.00 51.47 98 LEU A N 1
ATOM 789 C CA . LEU A 1 98 ? 19.195 -5.162 33.801 1.00 51.47 98 LEU A CA 1
ATOM 790 C C . LEU A 1 98 ? 20.222 -6.300 33.671 1.00 51.47 98 LEU A C 1
ATOM 792 O O . LEU A 1 98 ? 20.356 -6.905 32.613 1.00 51.47 98 LEU A O 1
ATOM 796 N N . ALA A 1 99 ? 20.926 -6.645 34.752 1.00 47.53 99 ALA A N 1
ATOM 797 C CA . ALA A 1 99 ? 21.868 -7.764 34.754 1.00 47.53 99 ALA A CA 1
ATOM 798 C C . ALA A 1 99 ? 21.185 -9.149 34.790 1.00 47.53 99 ALA A C 1
ATOM 800 O O . ALA A 1 99 ? 21.866 -10.159 34.615 1.00 47.53 99 ALA A O 1
ATOM 801 N N . LYS A 1 100 ? 19.863 -9.218 35.017 1.00 54.31 100 LYS A N 1
ATOM 802 C CA . LYS A 1 100 ? 19.090 -10.475 35.052 1.00 54.31 100 LYS A CA 1
ATOM 803 C C . LYS A 1 100 ? 18.340 -10.769 33.752 1.00 54.31 100 LYS A C 1
ATOM 805 O O . LYS A 1 100 ? 17.800 -11.865 33.614 1.00 54.31 100 LYS A O 1
ATOM 810 N N . GLU A 1 101 ? 18.307 -9.842 32.793 1.00 53.38 101 GLU A N 1
ATOM 811 C CA . GLU A 1 101 ? 17.743 -10.129 31.475 1.00 53.38 101 GLU A CA 1
ATOM 812 C C . GLU A 1 101 ? 18.676 -11.069 30.702 1.00 53.38 101 GLU A C 1
ATOM 814 O O . 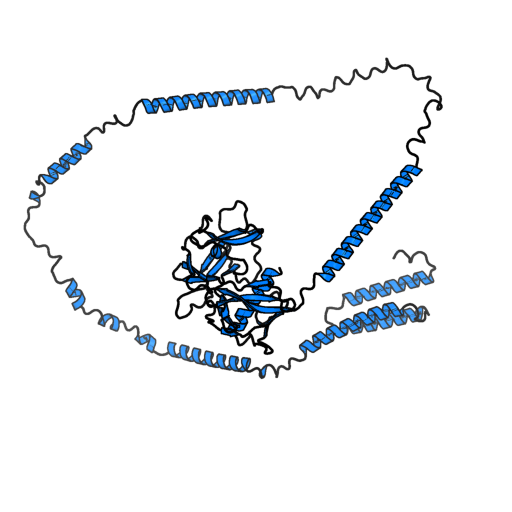GLU A 1 101 ? 19.755 -10.686 30.242 1.00 53.38 101 GLU A O 1
ATOM 819 N N . GLN A 1 102 ? 18.225 -12.316 30.542 1.00 58.47 102 GLN A N 1
ATOM 820 C CA . GLN A 1 102 ? 18.873 -13.411 29.809 1.00 58.47 102 GLN A CA 1
ATOM 821 C C . GLN A 1 102 ? 19.472 -12.967 28.458 1.00 58.47 102 GLN A C 1
ATOM 823 O O . GLN A 1 102 ? 20.529 -13.447 28.055 1.00 58.47 102 GLN A O 1
ATOM 828 N N . ASN A 1 103 ? 18.854 -11.978 27.808 1.00 60.78 103 ASN A N 1
ATOM 829 C CA . ASN A 1 103 ? 19.279 -11.426 26.526 1.00 60.78 103 ASN A CA 1
ATOM 830 C C . ASN A 1 103 ? 20.665 -10.763 26.562 1.00 60.78 103 ASN A C 1
ATOM 832 O O . ASN A 1 103 ? 21.427 -10.928 25.611 1.00 60.78 103 ASN A O 1
ATOM 836 N N . LEU A 1 104 ? 21.028 -10.053 27.638 1.00 62.28 104 LEU A N 1
ATOM 837 C CA . LEU A 1 104 ? 22.346 -9.411 27.758 1.00 62.28 104 LEU A CA 1
ATOM 838 C C . LEU A 1 104 ? 23.449 -10.433 28.063 1.00 62.28 104 LEU A C 1
ATOM 840 O O . LEU A 1 104 ? 24.548 -10.336 27.515 1.00 62.28 104 LEU A O 1
ATOM 844 N N . MET A 1 105 ? 23.141 -11.450 28.873 1.00 69.25 105 MET A N 1
ATOM 845 C CA . MET A 1 105 ? 24.043 -12.576 29.143 1.00 69.25 105 MET A CA 1
ATOM 846 C C . MET A 1 105 ? 24.283 -13.430 27.890 1.00 69.25 105 MET A C 1
ATOM 848 O O . MET A 1 105 ? 25.421 -13.815 27.612 1.00 69.25 105 MET A O 1
ATOM 852 N N . ASP A 1 106 ? 23.240 -13.678 27.097 1.00 75.94 106 ASP A N 1
ATOM 853 C CA . ASP A 1 106 ? 23.342 -14.413 25.835 1.00 75.94 106 ASP A CA 1
ATOM 854 C C . ASP A 1 106 ? 24.107 -13.612 24.771 1.00 75.94 106 ASP A C 1
ATOM 856 O O . ASP A 1 106 ? 24.871 -14.189 23.993 1.00 75.94 106 ASP A O 1
ATOM 860 N N . LEU A 1 107 ? 23.958 -12.282 24.754 1.00 77.31 107 LEU A N 1
ATOM 861 C CA . LEU A 1 107 ? 24.757 -11.392 23.906 1.00 77.31 107 LEU A CA 1
ATOM 862 C C . LEU A 1 107 ? 26.237 -11.416 24.293 1.00 77.31 107 LEU A C 1
ATOM 864 O O . LEU A 1 107 ? 27.081 -11.572 23.412 1.00 77.31 107 LEU A O 1
ATOM 868 N N . ALA A 1 108 ? 26.557 -11.328 25.586 1.00 73.75 108 ALA A N 1
ATOM 869 C CA . ALA A 1 108 ? 27.935 -11.421 26.068 1.00 73.75 108 ALA A CA 1
ATOM 870 C C . ALA A 1 108 ? 28.577 -12.766 25.683 1.00 73.75 108 ALA A C 1
ATOM 872 O O . ALA A 1 108 ? 29.696 -12.802 25.177 1.00 73.75 108 ALA A O 1
ATOM 873 N N . LYS A 1 109 ? 27.830 -13.868 25.810 1.00 81.56 109 LYS A N 1
ATOM 874 C CA . LYS A 1 109 ? 28.303 -15.209 25.441 1.00 81.56 109 LYS A CA 1
ATOM 875 C C . LYS A 1 109 ? 28.538 -15.363 23.933 1.00 81.56 109 LYS A C 1
ATOM 877 O O . LYS A 1 109 ? 29.523 -15.967 23.519 1.00 81.56 109 LYS A O 1
ATOM 882 N N . LYS A 1 110 ? 27.667 -14.775 23.104 1.00 84.00 110 LYS A N 1
ATOM 883 C CA . LYS A 1 110 ? 27.854 -14.725 21.643 1.00 84.00 110 LYS A CA 1
ATOM 884 C C . LYS A 1 110 ? 29.075 -13.888 21.248 1.00 84.00 110 LYS A C 1
ATOM 886 O O . LYS A 1 110 ? 29.748 -14.242 20.284 1.00 84.00 110 LYS A O 1
ATOM 891 N N . ILE A 1 111 ? 29.365 -12.803 21.970 1.00 86.75 111 ILE A N 1
ATOM 892 C CA . ILE A 1 111 ? 30.559 -11.975 21.741 1.00 86.75 111 ILE A CA 1
ATOM 893 C C . ILE A 1 111 ? 31.835 -12.780 22.032 1.00 86.75 111 ILE A C 1
ATOM 895 O O . ILE A 1 111 ? 32.721 -12.812 21.177 1.00 86.75 111 ILE A O 1
ATOM 899 N N . ASP A 1 112 ? 31.889 -13.512 23.148 1.00 86.50 112 ASP A N 1
ATOM 900 C CA . ASP A 1 112 ? 33.026 -14.387 23.482 1.00 86.50 112 ASP A CA 1
ATOM 901 C C . ASP A 1 112 ? 33.249 -15.485 22.418 1.00 86.50 112 ASP A C 1
ATOM 903 O O . ASP A 1 112 ? 34.383 -15.752 22.004 1.00 86.50 112 ASP A O 1
ATOM 907 N N . ASP A 1 113 ? 32.169 -16.092 21.909 1.00 86.25 113 ASP A N 1
ATOM 908 C CA . ASP A 1 113 ? 32.241 -17.091 20.833 1.00 86.25 113 ASP A CA 1
ATOM 909 C C . ASP A 1 113 ? 32.771 -16.489 19.515 1.00 86.25 113 ASP A C 1
ATOM 911 O O . ASP A 1 113 ? 33.565 -17.118 18.800 1.00 86.25 113 ASP A O 1
ATOM 915 N N . ILE A 1 114 ? 32.369 -15.256 19.186 1.00 85.50 114 ILE A N 1
ATOM 916 C CA . ILE A 1 114 ? 32.861 -14.526 18.008 1.00 85.50 114 ILE A CA 1
ATOM 917 C C . ILE A 1 114 ? 34.356 -14.220 18.152 1.00 85.50 114 ILE A C 1
ATOM 919 O O . ILE A 1 114 ? 35.119 -14.485 17.218 1.00 85.50 114 ILE A O 1
ATOM 923 N N . GLU A 1 115 ? 34.803 -13.730 19.309 1.00 85.94 115 GLU A N 1
ATOM 924 C CA . GLU A 1 115 ? 36.224 -13.469 19.566 1.00 85.94 115 GLU A CA 1
ATOM 925 C C . GLU A 1 115 ? 37.067 -14.753 19.479 1.00 85.94 115 GLU A C 1
ATOM 927 O O . GLU A 1 115 ? 38.151 -14.764 18.878 1.00 85.94 115 GLU A O 1
ATOM 932 N N . GLY A 1 116 ? 36.551 -15.875 19.990 1.00 85.50 116 GLY A N 1
ATOM 933 C CA . GLY A 1 116 ? 37.177 -17.191 19.851 1.00 85.50 116 GLY A CA 1
ATOM 934 C C . GLY A 1 116 ? 37.338 -17.632 18.389 1.00 85.50 116 GLY A C 1
ATOM 935 O O . GLY A 1 116 ? 38.390 -18.158 17.999 1.00 85.50 116 GLY A O 1
ATOM 936 N N . ASN A 1 117 ? 36.330 -17.380 17.553 1.00 83.94 117 ASN A N 1
ATOM 937 C CA . ASN A 1 117 ? 36.366 -17.705 16.126 1.00 83.94 117 ASN A CA 1
ATOM 938 C C . ASN A 1 117 ? 37.322 -16.800 15.337 1.00 83.94 117 ASN A C 1
ATOM 940 O O . ASN A 1 117 ? 38.076 -17.300 14.498 1.00 83.94 117 ASN A O 1
ATOM 944 N N . ILE A 1 118 ? 37.371 -15.501 15.646 1.00 83.69 118 ILE A N 1
ATOM 945 C CA . ILE A 1 118 ? 38.337 -14.562 15.053 1.00 83.69 118 ILE A CA 1
ATOM 946 C C . ILE A 1 118 ? 39.771 -15.014 15.350 1.00 83.69 118 ILE A C 1
ATOM 948 O O . ILE A 1 118 ? 40.608 -15.063 14.445 1.00 83.69 118 ILE A O 1
ATOM 952 N N . ASN A 1 119 ? 40.052 -15.437 16.585 1.00 77.12 119 ASN A N 1
ATOM 953 C CA . ASN A 1 119 ? 41.367 -15.957 16.961 1.00 77.12 119 ASN A CA 1
ATOM 954 C C . ASN A 1 119 ? 41.724 -17.265 16.228 1.00 77.12 119 ASN A C 1
ATOM 956 O O . ASN A 1 119 ? 42.873 -17.444 15.813 1.00 77.12 119 ASN A O 1
ATOM 960 N N . LYS A 1 120 ? 40.756 -18.163 15.991 1.00 76.81 120 LYS A N 1
ATOM 961 C CA . LYS A 1 120 ? 40.965 -19.365 15.159 1.00 76.81 120 LYS A CA 1
ATOM 962 C C . LYS A 1 120 ? 41.265 -19.019 13.701 1.00 76.81 120 LYS A C 1
ATOM 964 O O . LYS A 1 120 ? 42.207 -19.578 13.146 1.00 76.81 120 LYS A O 1
ATOM 969 N N . ILE A 1 121 ? 40.533 -18.082 13.095 1.00 74.62 121 ILE A N 1
ATOM 970 C CA . ILE A 1 121 ? 40.782 -17.618 11.717 1.00 74.62 121 ILE A CA 1
ATOM 971 C C . ILE A 1 121 ? 42.159 -16.947 11.615 1.00 74.62 121 ILE A C 1
ATOM 973 O O . ILE A 1 121 ? 42.926 -17.240 10.699 1.00 74.62 121 ILE A O 1
ATOM 977 N N . GLY A 1 122 ? 42.521 -16.114 12.594 1.00 68.44 122 GLY A N 1
ATOM 978 C CA . GLY A 1 122 ? 43.844 -15.495 12.675 1.00 68.44 122 GLY A CA 1
ATOM 979 C C . GLY A 1 122 ? 44.981 -16.518 12.784 1.00 68.44 122 GLY A C 1
ATOM 980 O O . GLY A 1 122 ? 46.050 -16.316 12.208 1.00 68.44 122 GLY A O 1
ATOM 981 N N . ASN A 1 123 ? 44.751 -17.645 13.463 1.00 62.56 123 ASN A N 1
ATOM 982 C CA . ASN A 1 123 ? 45.714 -18.745 13.547 1.00 62.56 123 ASN A CA 1
ATOM 983 C C . ASN A 1 123 ? 45.733 -19.637 12.292 1.00 62.56 123 ASN A C 1
ATOM 985 O O . ASN A 1 123 ? 46.806 -20.118 11.924 1.00 62.56 123 ASN A O 1
ATOM 989 N N . LEU A 1 124 ? 44.604 -19.795 11.590 1.00 62.81 124 LEU A N 1
ATOM 990 C CA . LEU A 1 124 ? 44.524 -20.450 10.274 1.00 62.81 124 LEU A CA 1
ATOM 991 C C . LEU A 1 124 ? 45.261 -19.650 9.186 1.00 62.81 124 LEU A C 1
ATOM 993 O O . LEU A 1 124 ? 45.945 -20.223 8.346 1.00 62.81 124 LEU A O 1
ATOM 997 N N . ALA A 1 125 ? 45.209 -18.318 9.243 1.00 57.31 125 ALA A N 1
ATOM 998 C CA . ALA A 1 125 ? 45.982 -17.452 8.349 1.00 57.31 125 ALA A CA 1
ATOM 999 C C . ALA A 1 125 ? 47.498 -17.476 8.642 1.00 57.31 125 ALA A C 1
ATOM 1001 O O . ALA A 1 125 ? 48.307 -17.168 7.765 1.00 57.31 125 ALA A O 1
ATOM 1002 N N . LYS A 1 126 ? 47.897 -17.842 9.870 1.00 58.94 126 LYS A N 1
ATOM 1003 C CA . LYS A 1 126 ? 49.304 -17.970 10.294 1.00 58.94 126 LYS A CA 1
ATOM 1004 C C . LYS A 1 126 ? 49.885 -19.369 10.090 1.00 58.94 126 LYS A C 1
ATOM 1006 O O . LYS A 1 126 ? 51.108 -19.512 10.114 1.00 58.94 126 LYS A O 1
ATOM 1011 N N . THR A 1 127 ? 49.056 -20.396 9.907 1.00 50.94 127 THR A N 1
ATOM 1012 C CA . THR A 1 127 ? 49.544 -21.754 9.653 1.00 50.94 127 THR A CA 1
ATOM 1013 C C . THR A 1 127 ? 50.076 -21.846 8.225 1.00 50.94 127 THR A C 1
ATOM 1015 O O . THR A 1 127 ? 49.527 -21.290 7.278 1.00 50.94 127 THR A O 1
ATOM 1018 N N . SER A 1 128 ? 51.204 -22.532 8.074 1.00 55.75 128 SER A N 1
ATOM 1019 C CA . SER A 1 128 ? 51.989 -22.713 6.845 1.00 55.75 128 SER A CA 1
ATOM 1020 C C . SER A 1 128 ? 51.239 -23.305 5.643 1.00 55.75 128 SER A C 1
ATOM 1022 O O . SER A 1 128 ? 51.831 -23.463 4.574 1.00 55.75 128 SER A O 1
ATOM 1024 N N . ASP A 1 129 ? 49.956 -23.620 5.787 1.00 56.75 129 ASP A N 1
ATOM 1025 C CA . ASP A 1 129 ? 49.189 -24.425 4.844 1.00 56.75 129 ASP A CA 1
ATOM 1026 C C . ASP A 1 129 ? 48.749 -23.624 3.609 1.00 56.75 129 ASP A C 1
ATOM 1028 O O . ASP A 1 129 ? 48.756 -24.161 2.501 1.00 56.75 129 ASP A O 1
ATOM 1032 N N . LEU A 1 130 ? 48.546 -22.303 3.724 1.00 56.25 130 LEU A N 1
ATOM 1033 C CA . LEU A 1 130 ? 48.314 -21.430 2.558 1.00 56.25 130 LEU A CA 1
ATOM 1034 C C . LEU A 1 130 ? 49.565 -21.238 1.679 1.00 56.25 130 LEU A C 1
ATOM 1036 O O . LEU A 1 130 ? 49.444 -20.961 0.487 1.00 56.25 130 LEU A O 1
ATOM 1040 N N . LYS A 1 131 ? 50.778 -21.449 2.214 1.00 54.78 131 LYS A N 1
ATOM 1041 C CA . LYS A 1 131 ? 52.020 -21.440 1.411 1.00 54.78 131 LYS A CA 1
ATOM 1042 C C . LYS A 1 131 ? 52.227 -22.725 0.601 1.00 54.78 131 LYS A C 1
ATOM 1044 O O . LYS A 1 131 ? 53.097 -22.745 -0.268 1.00 54.78 131 LYS A O 1
ATOM 1049 N N . ASN A 1 132 ? 51.449 -23.782 0.846 1.00 55.19 132 ASN A N 1
ATOM 1050 C CA . ASN A 1 132 ? 51.562 -25.041 0.107 1.00 55.19 132 ASN A CA 1
ATOM 1051 C C . ASN A 1 132 ? 50.633 -25.136 -1.116 1.00 55.19 132 ASN A C 1
ATOM 1053 O O . ASN A 1 132 ? 50.871 -26.003 -1.947 1.00 55.19 132 ASN A O 1
ATOM 1057 N N . LEU A 1 133 ? 49.664 -24.227 -1.294 1.00 55.00 133 LEU A N 1
ATOM 1058 C CA . LEU A 1 133 ? 48.774 -24.209 -2.470 1.00 55.00 133 LEU A CA 1
ATOM 1059 C C . LEU A 1 133 ? 49.311 -23.398 -3.665 1.00 55.00 133 LEU A C 1
ATOM 1061 O O . LEU A 1 133 ? 48.668 -23.333 -4.708 1.00 55.00 133 LEU A O 1
ATOM 1065 N N . VAL A 1 134 ? 50.509 -22.814 -3.552 1.00 54.22 134 VAL A N 1
ATOM 1066 C CA . VAL A 1 134 ? 51.205 -22.157 -4.674 1.00 54.22 134 VAL A CA 1
ATOM 1067 C C . VAL A 1 134 ? 52.666 -22.608 -4.724 1.00 54.22 134 VAL A C 1
ATOM 1069 O O . VAL A 1 134 ? 53.599 -21.807 -4.726 1.00 54.22 134 VAL A O 1
ATOM 1072 N N . LYS A 1 135 ? 52.910 -23.922 -4.766 1.00 59.31 135 LYS A N 1
ATOM 1073 C CA . LYS A 1 135 ? 54.184 -24.410 -5.305 1.00 59.31 135 LYS A CA 1
ATOM 1074 C C . LYS A 1 135 ? 54.018 -24.525 -6.814 1.00 59.31 135 LYS A C 1
ATOM 1076 O O . LYS A 1 135 ? 53.326 -25.403 -7.307 1.00 59.31 135 LYS A O 1
ATOM 1081 N N . ILE A 1 136 ? 54.718 -23.655 -7.544 1.00 55.62 136 ILE A N 1
ATOM 1082 C CA . ILE A 1 136 ? 54.891 -23.619 -9.015 1.00 55.62 136 ILE A CA 1
ATOM 1083 C C . ILE A 1 136 ? 55.112 -25.009 -9.666 1.00 55.62 136 ILE A C 1
ATOM 1085 O O . ILE A 1 136 ? 54.920 -25.181 -10.869 1.00 55.62 136 ILE A O 1
ATOM 1089 N N . ASN A 1 137 ? 55.492 -26.016 -8.880 1.00 56.31 137 ASN A N 1
ATOM 1090 C CA . ASN A 1 137 ? 55.679 -27.391 -9.321 1.00 56.31 137 ASN A CA 1
ATOM 1091 C C . ASN A 1 137 ? 54.374 -28.131 -9.662 1.00 56.31 137 ASN A C 1
ATOM 1093 O O . ASN A 1 137 ? 54.414 -28.987 -10.542 1.00 56.31 137 ASN A O 1
ATOM 1097 N N . ASP A 1 138 ? 53.229 -27.778 -9.069 1.00 56.88 138 ASP A N 1
ATOM 1098 C CA . ASP A 1 138 ? 51.971 -28.487 -9.352 1.00 56.88 138 ASP A CA 1
ATOM 1099 C C . ASP A 1 138 ? 51.395 -28.091 -10.723 1.00 56.88 138 ASP A C 1
ATOM 1101 O O . ASP A 1 138 ? 50.900 -28.944 -11.459 1.00 56.88 138 ASP A O 1
ATOM 1105 N N . LEU A 1 139 ? 51.610 -26.844 -11.166 1.00 57.31 139 LEU A N 1
ATOM 1106 C CA . LEU A 1 139 ? 51.293 -26.400 -12.534 1.00 57.31 139 LEU A CA 1
ATOM 1107 C C . LEU A 1 139 ? 52.190 -27.054 -13.603 1.00 57.31 139 LEU A C 1
ATOM 1109 O O . LEU A 1 139 ? 51.750 -27.269 -14.729 1.00 57.31 139 LEU A O 1
ATOM 1113 N N . LYS A 1 140 ? 53.430 -27.437 -13.259 1.00 55.78 140 LYS A N 1
ATOM 1114 C CA . LYS A 1 140 ? 54.317 -28.206 -14.155 1.00 55.78 140 LYS A CA 1
ATOM 1115 C C . LYS A 1 140 ? 53.869 -29.658 -14.347 1.00 55.78 140 LYS A C 1
ATOM 1117 O O . LYS A 1 140 ? 54.293 -30.286 -15.313 1.00 55.78 140 LYS A O 1
ATOM 1122 N N . SER A 1 141 ? 53.035 -30.195 -13.454 1.00 58.38 141 SER A N 1
ATOM 1123 C CA . SER A 1 141 ? 52.545 -31.577 -13.550 1.00 58.38 141 SER A CA 1
ATOM 1124 C C . SER A 1 141 ? 51.409 -31.750 -14.567 1.00 58.38 141 SER A C 1
ATOM 1126 O O . SER A 1 141 ? 51.251 -32.841 -15.116 1.00 58.38 141 SER A O 1
ATOM 1128 N N . LEU A 1 142 ? 50.682 -30.667 -14.873 1.00 56.62 142 LEU A N 1
ATOM 1129 C CA . LEU A 1 142 ? 49.558 -30.647 -15.818 1.00 56.62 142 LEU A CA 1
ATOM 1130 C C . LEU A 1 142 ? 49.967 -30.368 -17.273 1.00 56.62 142 LEU A C 1
ATOM 1132 O O . LEU A 1 142 ? 49.126 -30.436 -18.160 1.00 56.62 142 LEU A O 1
ATOM 1136 N N . VAL A 1 143 ? 51.246 -30.083 -17.539 1.00 59.78 143 VAL A N 1
ATOM 1137 C CA . VAL A 1 143 ? 51.768 -29.909 -18.902 1.00 59.78 143 VAL A CA 1
ATOM 1138 C C . VAL A 1 143 ? 52.987 -30.807 -19.076 1.00 59.78 143 VAL A C 1
ATOM 1140 O O . VAL A 1 143 ? 54.128 -30.402 -18.842 1.00 59.78 143 VAL A O 1
ATOM 1143 N N . LYS A 1 144 ? 52.769 -32.061 -19.488 1.00 62.50 144 LYS A N 1
ATOM 1144 C CA . LYS A 1 144 ? 53.875 -32.898 -19.961 1.00 62.50 144 LYS A CA 1
ATOM 1145 C C . LYS A 1 144 ? 54.273 -32.400 -21.348 1.00 62.50 144 LYS A C 1
ATOM 1147 O O . LYS A 1 144 ? 53.430 -32.193 -22.209 1.00 62.50 144 LYS A O 1
ATOM 1152 N N . LYS A 1 145 ? 55.581 -32.250 -21.583 1.00 56.62 145 LYS A N 1
ATOM 1153 C CA . LYS A 1 145 ? 56.178 -31.820 -22.865 1.00 56.62 145 LYS A CA 1
ATOM 1154 C C . LYS A 1 145 ? 55.618 -32.572 -24.093 1.00 56.62 145 LYS A C 1
ATOM 1156 O O . LYS A 1 145 ? 55.538 -31.990 -25.165 1.00 56.62 145 LYS A O 1
ATOM 1161 N N . GLY A 1 146 ? 55.155 -33.812 -23.905 1.00 60.03 146 GLY A N 1
ATOM 1162 C CA . GLY A 1 146 ? 54.519 -34.624 -24.946 1.00 60.03 146 GLY A CA 1
ATOM 1163 C C . GLY A 1 146 ? 53.138 -34.146 -25.418 1.00 60.03 146 GLY A C 1
ATOM 1164 O O . GLY A 1 146 ? 52.782 -34.413 -26.561 1.00 60.03 146 GLY A O 1
ATOM 1165 N N . ASP A 1 147 ? 52.381 -33.404 -24.603 1.00 57.62 147 ASP A N 1
ATOM 1166 C CA . ASP A 1 147 ? 51.044 -32.925 -24.992 1.00 57.62 147 ASP A CA 1
ATOM 1167 C C . ASP A 1 147 ? 51.126 -31.721 -25.951 1.00 57.62 147 ASP A C 1
ATOM 1169 O O . ASP A 1 147 ? 50.259 -31.539 -26.803 1.00 57.62 147 ASP A O 1
ATOM 1173 N N . LEU A 1 148 ? 52.221 -30.948 -25.891 1.00 57.97 148 LEU A N 1
ATOM 1174 C CA . LEU A 1 148 ? 52.559 -29.913 -26.880 1.00 57.97 148 LEU A CA 1
ATOM 1175 C C . LEU A 1 148 ? 53.148 -30.512 -28.168 1.00 57.97 148 LEU A C 1
ATOM 1177 O O . LEU A 1 148 ? 52.866 -30.017 -29.259 1.00 57.97 148 LEU A O 1
ATOM 1181 N N . ASP A 1 149 ? 53.911 -31.603 -28.059 1.00 55.84 149 ASP A N 1
ATOM 1182 C CA . ASP A 1 149 ? 54.501 -32.288 -29.216 1.00 55.84 149 ASP A CA 1
ATOM 1183 C C . ASP A 1 149 ? 53.430 -32.954 -30.116 1.00 55.84 149 ASP A C 1
ATOM 1185 O O . ASP A 1 149 ? 53.663 -33.114 -31.314 1.00 55.84 149 ASP A O 1
ATOM 1189 N N . ASN A 1 150 ? 52.230 -33.248 -29.591 1.00 53.88 150 ASN A N 1
ATOM 1190 C CA . ASN A 1 150 ? 51.094 -33.797 -30.352 1.00 53.88 150 ASN A CA 1
ATOM 1191 C C . ASN A 1 150 ? 50.279 -32.764 -31.155 1.00 53.88 150 ASN A C 1
ATOM 1193 O O . ASN A 1 150 ? 49.502 -33.152 -32.025 1.00 53.88 150 ASN A O 1
ATOM 1197 N N . LEU A 1 151 ? 50.457 -31.462 -30.909 1.00 53.66 151 LEU A N 1
ATOM 1198 C CA . LEU A 1 151 ? 49.932 -30.398 -31.782 1.00 53.66 151 LEU A CA 1
ATOM 1199 C C . LEU A 1 151 ? 50.954 -29.972 -32.850 1.00 53.66 151 LEU A C 1
ATOM 1201 O O . LEU A 1 151 ? 50.614 -29.258 -33.791 1.00 53.66 151 LEU A O 1
ATOM 1205 N N . VAL A 1 152 ? 52.208 -30.422 -32.719 1.00 51.47 152 VAL A N 1
ATOM 1206 C CA . VAL A 1 152 ? 53.336 -30.079 -33.602 1.00 51.47 152 VAL A CA 1
ATOM 1207 C C . VAL A 1 152 ? 53.868 -31.318 -34.347 1.00 51.47 152 VAL A C 1
ATOM 1209 O O . VAL A 1 152 ? 54.879 -31.261 -35.052 1.00 51.47 152 VAL A O 1
ATOM 1212 N N . THR A 1 153 ? 53.159 -32.449 -34.302 1.00 44.12 153 THR A N 1
ATOM 1213 C CA . THR A 1 153 ? 53.395 -33.606 -35.174 1.00 44.12 153 THR A CA 1
ATOM 1214 C C . THR A 1 153 ? 52.963 -33.296 -36.608 1.00 44.12 153 THR A C 1
ATOM 1216 O O . THR A 1 153 ? 51.922 -33.722 -37.084 1.00 44.12 153 THR A O 1
ATOM 1219 N N . LYS A 1 154 ? 53.821 -32.554 -37.318 1.00 53.09 154 LYS A N 1
ATOM 1220 C CA . LYS A 1 154 ? 54.326 -32.866 -38.671 1.00 53.09 154 LYS A CA 1
ATOM 1221 C C . LYS A 1 154 ? 53.321 -33.270 -39.776 1.00 53.09 154 LYS A C 1
ATOM 1223 O O . LYS A 1 154 ? 53.740 -33.910 -40.739 1.00 53.09 154 LYS A O 1
ATOM 1228 N N . GLY A 1 155 ? 52.049 -32.887 -39.668 1.00 52.69 155 GLY A N 1
ATOM 1229 C CA . GLY A 1 155 ? 50.988 -33.201 -40.634 1.00 52.69 155 GLY A CA 1
ATOM 1230 C C . GLY A 1 155 ? 50.586 -32.033 -41.534 1.00 52.69 155 GLY A C 1
ATOM 1231 O O . GLY A 1 155 ? 50.576 -32.196 -42.749 1.00 52.69 155 GLY A O 1
ATOM 1232 N N . ASP A 1 156 ? 50.354 -30.839 -40.975 1.00 46.50 156 ASP A N 1
ATOM 1233 C CA . ASP A 1 156 ? 49.503 -29.857 -41.680 1.00 46.50 156 ASP A CA 1
ATOM 1234 C C . ASP A 1 156 ? 50.157 -28.510 -42.036 1.00 46.50 156 ASP A C 1
ATOM 1236 O O . ASP A 1 156 ? 49.498 -27.627 -42.575 1.00 46.50 156 ASP A O 1
ATOM 1240 N N . LEU A 1 157 ? 51.470 -28.343 -41.825 1.00 51.69 157 LEU A N 1
ATOM 1241 C CA . LEU A 1 157 ? 52.213 -27.141 -42.267 1.00 51.69 157 LEU A CA 1
ATOM 1242 C C . LEU A 1 157 ? 53.437 -27.449 -43.152 1.00 51.69 157 LEU A C 1
ATOM 1244 O O . LEU A 1 157 ? 54.255 -26.578 -43.444 1.00 51.69 157 LEU A O 1
ATOM 1248 N N . GLY A 1 158 ? 53.566 -28.693 -43.619 1.00 41.66 158 GLY A N 1
ATOM 1249 C CA . GLY A 1 158 ? 54.656 -29.138 -44.485 1.00 41.66 158 GLY A CA 1
ATOM 1250 C C . GLY A 1 158 ? 54.299 -29.050 -45.964 1.00 41.66 158 GLY A C 1
ATOM 1251 O O . GLY A 1 158 ? 53.751 -29.992 -46.529 1.00 41.66 158 GLY A O 1
ATOM 1252 N N . ILE A 1 159 ? 54.669 -27.932 -46.586 1.00 46.94 159 ILE A N 1
ATOM 1253 C CA . ILE A 1 159 ? 54.765 -27.715 -48.035 1.00 46.94 159 ILE A CA 1
ATOM 1254 C C . ILE A 1 159 ? 55.263 -28.990 -48.739 1.00 46.94 159 ILE A C 1
ATOM 1256 O O . ILE A 1 159 ? 56.447 -29.333 -48.690 1.00 46.94 159 ILE A O 1
ATOM 1260 N N . LYS A 1 160 ? 54.360 -29.693 -49.434 1.00 47.25 160 LYS A N 1
ATOM 1261 C CA . LYS A 1 160 ? 54.762 -30.636 -50.478 1.00 47.25 160 LYS A CA 1
ATOM 1262 C C . LYS A 1 160 ? 55.213 -29.817 -51.677 1.00 47.25 160 LYS A C 1
ATOM 1264 O O . LYS A 1 160 ? 54.413 -29.202 -52.374 1.00 47.25 160 LYS A O 1
ATOM 1269 N N . ASN A 1 161 ? 56.522 -29.842 -51.876 1.00 48.94 161 ASN A N 1
ATOM 1270 C CA . ASN A 1 161 ? 57.272 -29.355 -53.020 1.00 48.94 161 ASN A CA 1
ATOM 1271 C C . ASN A 1 161 ? 56.862 -30.117 -54.301 1.00 48.94 161 ASN A C 1
ATOM 1273 O O . ASN A 1 161 ? 57.603 -30.957 -54.810 1.00 48.94 161 ASN A O 1
ATOM 1277 N N . ALA A 1 162 ? 55.642 -29.875 -54.783 1.00 43.12 162 ALA A N 1
ATOM 1278 C CA . ALA A 1 162 ? 55.218 -30.212 -56.130 1.00 43.12 162 ALA A CA 1
ATOM 1279 C C . ALA A 1 162 ? 55.436 -28.972 -56.997 1.00 43.12 162 ALA A C 1
ATOM 1281 O O . ALA A 1 162 ? 54.810 -27.932 -56.815 1.00 43.12 162 ALA A O 1
ATOM 1282 N N . ASN A 1 163 ? 56.374 -29.120 -57.918 1.00 51.69 163 ASN A N 1
ATOM 1283 C CA . ASN A 1 163 ? 56.805 -28.175 -58.930 1.00 51.69 163 ASN A CA 1
ATOM 1284 C C . ASN A 1 163 ? 55.630 -27.801 -59.868 1.00 51.69 163 ASN A C 1
ATOM 1286 O O . ASN A 1 163 ? 55.524 -28.328 -60.973 1.00 51.69 163 ASN A O 1
ATOM 1290 N N . PHE A 1 164 ? 54.700 -26.955 -59.414 1.00 48.59 164 PHE A N 1
ATOM 1291 C CA . PHE A 1 164 ? 53.603 -26.433 -60.231 1.00 48.59 164 PHE A CA 1
ATOM 1292 C C . PHE A 1 164 ? 53.934 -25.008 -60.682 1.00 48.59 164 PHE A C 1
ATOM 1294 O O . PHE A 1 164 ? 53.900 -24.057 -59.906 1.00 48.59 164 PHE A O 1
ATOM 1301 N N . ASP A 1 165 ? 54.279 -24.898 -61.964 1.00 57.00 165 ASP A N 1
ATOM 1302 C CA . ASP A 1 165 ? 54.536 -23.670 -62.713 1.00 57.00 165 ASP A CA 1
ATOM 1303 C C . ASP A 1 165 ? 53.569 -22.524 -62.360 1.00 57.00 165 ASP A C 1
ATOM 1305 O O . ASP A 1 165 ? 52.435 -22.461 -62.846 1.00 57.00 165 ASP A O 1
ATOM 1309 N N . LEU A 1 166 ? 54.061 -21.523 -61.625 1.00 54.44 166 LEU A N 1
ATOM 1310 C CA . LEU A 1 166 ? 53.370 -20.241 -61.420 1.00 54.44 166 LEU A CA 1
ATOM 1311 C C . LEU A 1 166 ? 53.137 -19.470 -62.738 1.00 54.44 166 LEU A C 1
ATOM 1313 O O . LEU A 1 166 ? 52.352 -18.526 -62.778 1.00 54.44 166 LEU A O 1
ATOM 1317 N N . LYS A 1 167 ? 53.749 -19.899 -63.851 1.00 55.78 167 LYS A N 1
ATOM 1318 C CA . LYS A 1 167 ? 53.503 -19.353 -65.194 1.00 55.78 167 LYS A CA 1
ATOM 1319 C C . LYS A 1 167 ? 52.170 -19.794 -65.816 1.00 55.78 167 LYS A C 1
ATOM 1321 O O . LYS A 1 167 ? 51.698 -19.118 -66.726 1.00 55.78 167 LYS A O 1
ATOM 1326 N N . LYS A 1 168 ? 51.542 -20.879 -65.338 1.00 55.75 168 LYS A N 1
ATOM 1327 C CA . LYS A 1 168 ? 50.267 -21.384 -65.892 1.00 55.75 168 LYS A CA 1
ATOM 1328 C C . LYS A 1 168 ? 49.014 -20.724 -65.309 1.00 55.75 168 LYS A C 1
ATOM 1330 O O . LYS A 1 168 ? 47.975 -20.751 -65.959 1.00 55.75 168 LYS A O 1
ATOM 1335 N N . LEU A 1 169 ? 49.095 -20.091 -64.136 1.00 53.31 169 LEU A N 1
ATOM 1336 C CA . LEU A 1 169 ? 47.956 -19.370 -63.544 1.00 53.31 169 LEU A CA 1
ATOM 1337 C C . LEU A 1 169 ? 47.742 -17.978 -64.158 1.00 53.31 169 LEU A C 1
ATOM 1339 O O . LEU A 1 169 ? 46.613 -17.508 -64.208 1.00 53.31 169 LEU A O 1
ATOM 1343 N N . ALA A 1 170 ? 48.788 -17.362 -64.715 1.00 51.75 170 ALA A N 1
ATOM 1344 C CA . ALA A 1 170 ? 48.689 -16.082 -65.424 1.00 51.75 170 ALA A CA 1
ATOM 1345 C C . ALA A 1 170 ? 48.062 -16.187 -66.835 1.00 51.75 170 ALA A C 1
ATOM 1347 O O . ALA A 1 170 ? 47.879 -15.171 -67.499 1.00 51.75 170 ALA A O 1
ATOM 1348 N N . GLN A 1 171 ? 47.750 -17.400 -67.310 1.00 56.47 171 GLN A N 1
ATOM 1349 C CA . GLN A 1 171 ? 47.183 -17.658 -68.644 1.00 56.47 171 GLN A CA 1
ATOM 1350 C C . GLN A 1 171 ? 45.798 -18.316 -68.606 1.00 56.47 171 GLN A C 1
ATOM 1352 O O . GLN A 1 171 ? 45.298 -18.731 -69.647 1.00 56.47 171 GLN A O 1
ATOM 1357 N N . LYS A 1 172 ? 45.176 -18.444 -67.428 1.00 61.22 172 LYS A N 1
ATOM 1358 C CA . LYS A 1 172 ? 43.835 -19.020 -67.327 1.00 61.22 172 LYS A CA 1
ATOM 1359 C C . LYS A 1 172 ? 42.826 -17.999 -67.856 1.00 61.22 172 LYS A C 1
ATOM 1361 O O . LYS A 1 172 ? 42.803 -16.867 -67.369 1.00 61.22 172 LYS A O 1
ATOM 1366 N N . ASP A 1 173 ? 42.028 -18.400 -68.842 1.00 64.25 173 ASP A N 1
ATOM 1367 C CA . ASP A 1 173 ? 41.020 -17.555 -69.499 1.00 64.25 173 ASP A CA 1
ATOM 1368 C C . ASP A 1 173 ? 40.109 -16.831 -68.489 1.00 64.25 173 ASP A C 1
ATOM 1370 O O . ASP A 1 173 ? 39.738 -15.684 -68.720 1.00 64.25 173 ASP A O 1
ATOM 1374 N N . ASP A 1 174 ? 39.900 -17.419 -67.306 1.00 63.06 174 ASP A N 1
ATOM 1375 C CA . ASP A 1 174 ? 39.178 -16.839 -66.165 1.00 63.06 174 ASP A CA 1
ATOM 1376 C C . ASP A 1 174 ? 39.701 -15.446 -65.721 1.00 63.06 174 ASP A C 1
ATOM 1378 O O . ASP A 1 174 ? 38.910 -14.562 -65.397 1.00 63.06 174 ASP A O 1
ATOM 1382 N N . ILE A 1 175 ? 41.022 -15.199 -65.724 1.00 65.44 175 ILE A N 1
ATOM 1383 C CA . ILE A 1 175 ? 41.597 -13.884 -65.349 1.00 65.44 175 ILE A CA 1
ATOM 1384 C C . ILE A 1 175 ? 41.466 -12.881 -66.502 1.00 65.44 175 ILE A C 1
ATOM 1386 O O . ILE A 1 175 ? 41.299 -11.677 -66.281 1.00 65.44 175 ILE A O 1
ATOM 1390 N N . LYS A 1 176 ? 41.506 -13.369 -67.744 1.00 66.06 176 LYS A N 1
ATOM 1391 C CA . LYS A 1 176 ? 41.317 -12.553 -68.946 1.00 66.06 176 LYS A CA 1
ATOM 1392 C C . LYS A 1 176 ? 39.864 -12.079 -69.055 1.00 66.06 176 LYS A C 1
ATOM 1394 O O . LYS A 1 176 ? 39.638 -10.912 -69.367 1.00 66.06 176 LYS A O 1
ATOM 1399 N N . ASP A 1 177 ? 38.913 -12.940 -68.700 1.00 70.81 177 ASP A N 1
ATOM 1400 C CA . ASP A 1 177 ? 37.487 -12.618 -68.628 1.00 70.81 177 ASP A CA 1
ATOM 1401 C C . ASP A 1 177 ? 37.162 -11.663 -67.476 1.00 70.81 177 ASP A C 1
ATOM 1403 O O . ASP A 1 177 ? 36.413 -10.711 -67.679 1.00 70.81 177 ASP A O 1
ATOM 1407 N N . LEU A 1 178 ? 37.787 -11.817 -66.303 1.00 72.31 178 LEU A N 1
ATOM 1408 C CA . LEU A 1 178 ? 37.655 -10.840 -65.212 1.00 72.31 178 LEU A CA 1
ATOM 1409 C C . LEU A 1 178 ? 38.231 -9.468 -65.592 1.00 72.31 178 LEU A C 1
ATOM 1411 O O . LEU A 1 178 ? 37.620 -8.439 -65.314 1.00 72.31 178 LEU A O 1
ATOM 1415 N N . THR A 1 179 ? 39.368 -9.437 -66.291 1.00 69.75 179 THR A N 1
ATOM 1416 C CA . THR A 1 179 ? 39.972 -8.185 -66.785 1.00 69.75 179 THR A CA 1
ATOM 1417 C C . THR A 1 179 ? 39.085 -7.513 -67.841 1.00 69.75 179 THR A C 1
ATOM 1419 O O . THR A 1 179 ? 38.985 -6.286 -67.880 1.00 69.75 179 THR A O 1
ATOM 1422 N N . LYS A 1 180 ? 38.396 -8.303 -68.674 1.00 68.75 180 LYS A N 1
ATOM 1423 C CA . LYS A 1 180 ? 37.413 -7.810 -69.644 1.00 68.75 180 LYS A CA 1
ATOM 1424 C C . LYS A 1 180 ? 36.146 -7.288 -68.954 1.00 68.75 180 LYS A C 1
ATOM 1426 O O . LYS A 1 180 ? 35.743 -6.175 -69.247 1.00 68.75 180 LYS A O 1
ATOM 1431 N N . GLN A 1 181 ? 35.594 -8.006 -67.973 1.00 70.25 181 GLN A N 1
ATOM 1432 C CA . GLN A 1 181 ? 34.426 -7.563 -67.194 1.00 70.25 181 GLN A CA 1
ATOM 1433 C C . GLN A 1 181 ? 34.683 -6.267 -66.409 1.00 70.25 181 GLN A C 1
ATOM 1435 O O . GLN A 1 181 ? 33.788 -5.430 -66.302 1.00 70.25 181 GLN A O 1
ATOM 1440 N N . ILE A 1 182 ? 35.899 -6.082 -65.883 1.00 71.12 182 ILE A N 1
ATOM 1441 C CA . ILE A 1 182 ? 36.307 -4.849 -65.193 1.00 71.12 182 ILE A CA 1
ATOM 1442 C C . ILE A 1 182 ? 36.422 -3.678 -66.182 1.00 71.12 182 ILE A C 1
ATOM 1444 O O . ILE A 1 182 ? 35.948 -2.584 -65.884 1.00 71.12 182 ILE A O 1
ATOM 1448 N N . ASN A 1 183 ? 36.990 -3.896 -67.373 1.00 67.56 183 ASN A N 1
ATOM 1449 C CA . ASN A 1 183 ? 37.069 -2.861 -68.411 1.00 67.56 183 ASN A CA 1
ATOM 1450 C C . ASN A 1 183 ? 35.707 -2.539 -69.048 1.00 67.56 183 ASN A C 1
ATOM 1452 O O . ASN A 1 183 ? 35.456 -1.377 -69.365 1.00 67.56 183 ASN A O 1
ATOM 1456 N N . ASP A 1 184 ? 34.825 -3.531 -69.189 1.00 64.06 184 ASP A N 1
ATOM 1457 C CA . ASP A 1 184 ? 33.462 -3.352 -69.693 1.00 64.06 184 ASP A CA 1
ATOM 1458 C C . ASP A 1 184 ? 32.599 -2.572 -68.675 1.00 64.06 184 ASP A C 1
ATOM 1460 O O . ASP A 1 184 ? 31.808 -1.731 -69.087 1.00 64.06 184 ASP A O 1
ATOM 1464 N N . HIS A 1 185 ? 32.817 -2.742 -67.358 1.00 58.38 185 HIS A N 1
ATOM 1465 C CA . HIS A 1 185 ? 32.196 -1.903 -66.313 1.00 58.38 185 HIS A CA 1
ATOM 1466 C C . HIS A 1 185 ? 32.798 -0.493 -66.207 1.00 58.38 185 HIS A C 1
ATOM 1468 O O . HIS A 1 185 ? 32.089 0.446 -65.848 1.00 58.38 185 HIS A O 1
ATOM 1474 N N . ALA A 1 186 ? 34.093 -0.324 -66.490 1.00 55.22 186 ALA A N 1
ATOM 1475 C CA . ALA A 1 186 ? 34.778 0.965 -66.371 1.00 55.22 186 ALA A CA 1
ATOM 1476 C C . ALA A 1 186 ? 34.545 1.905 -67.571 1.00 55.22 186 ALA A C 1
ATOM 1478 O O . ALA A 1 186 ? 34.772 3.106 -67.439 1.00 55.22 186 ALA A O 1
ATOM 1479 N N . ASN A 1 187 ? 34.090 1.384 -68.721 1.00 56.34 187 ASN A N 1
ATOM 1480 C CA . ASN A 1 187 ? 33.923 2.153 -69.964 1.00 56.34 187 ASN A CA 1
ATOM 1481 C C . ASN A 1 187 ? 32.521 2.093 -70.602 1.00 56.34 187 ASN A C 1
ATOM 1483 O O . ASN A 1 187 ? 32.338 2.609 -71.705 1.00 56.34 187 ASN A O 1
ATOM 1487 N N . THR A 1 188 ? 31.505 1.544 -69.935 1.00 51.12 188 THR A N 1
ATOM 1488 C CA . THR A 1 188 ? 30.109 1.850 -70.287 1.00 51.12 188 THR A CA 1
ATOM 1489 C C . THR A 1 188 ? 29.748 3.248 -69.783 1.00 51.12 188 THR A C 1
ATOM 1491 O O . THR A 1 188 ? 29.806 3.474 -68.572 1.00 51.12 188 THR A O 1
ATOM 1494 N N . PRO A 1 189 ? 29.329 4.193 -70.647 1.00 52.69 189 PRO A N 1
ATOM 1495 C CA . PRO A 1 189 ? 28.662 5.395 -70.177 1.00 52.69 189 PRO A CA 1
ATOM 1496 C C . PRO A 1 189 ? 27.441 4.946 -69.377 1.00 52.69 189 PRO A C 1
ATOM 1498 O O . PRO A 1 189 ? 26.556 4.277 -69.914 1.00 52.69 189 PRO A O 1
ATOM 1501 N N . VAL A 1 190 ? 27.389 5.290 -68.093 1.00 53.44 190 VAL A N 1
ATOM 1502 C CA . VAL A 1 190 ? 26.125 5.277 -67.362 1.00 53.44 190 VAL A CA 1
ATOM 1503 C C . VAL A 1 190 ? 25.228 6.263 -68.104 1.00 53.44 190 VAL A C 1
ATOM 1505 O O . VAL A 1 190 ? 25.434 7.473 -68.028 1.00 53.44 190 VAL A O 1
ATOM 1508 N N . SER A 1 191 ? 24.284 5.753 -68.894 1.00 53.97 191 SER A N 1
ATOM 1509 C CA . SER A 1 191 ? 23.222 6.579 -69.458 1.00 53.97 191 SER A CA 1
ATOM 1510 C C . SER A 1 191 ? 22.446 7.170 -68.279 1.00 53.97 191 SER A C 1
ATOM 1512 O O . SER A 1 191 ? 21.807 6.461 -67.502 1.00 53.97 191 SER A O 1
ATOM 1514 N N . LEU A 1 192 ? 22.557 8.489 -68.125 1.00 58.56 192 LEU A N 1
ATOM 1515 C CA . LEU A 1 192 ? 21.783 9.299 -67.185 1.00 58.56 192 LEU A CA 1
ATOM 1516 C C . LEU A 1 192 ? 20.376 9.608 -67.725 1.00 58.56 192 LEU A C 1
ATOM 1518 O O . LEU A 1 192 ? 19.650 10.390 -67.112 1.00 58.56 192 LEU A O 1
ATOM 1522 N N . ASP A 1 193 ? 19.954 8.974 -68.826 1.00 56.34 193 ASP A N 1
ATOM 1523 C CA . ASP A 1 193 ? 18.684 9.259 -69.511 1.00 56.34 193 ASP A CA 1
ATOM 1524 C C . ASP A 1 193 ? 17.444 8.917 -68.654 1.00 56.34 193 ASP A C 1
ATOM 1526 O O . ASP A 1 193 ? 16.312 9.222 -69.028 1.00 56.34 193 ASP A O 1
ATOM 1530 N N . GLY A 1 194 ? 17.644 8.322 -67.471 1.00 58.94 194 GLY A N 1
ATOM 1531 C CA . GLY A 1 194 ? 16.606 8.055 -66.474 1.00 58.94 194 GLY A CA 1
ATOM 1532 C C . GLY A 1 194 ? 16.529 9.027 -65.287 1.00 58.94 194 GLY A C 1
ATOM 1533 O O . GLY A 1 194 ? 15.582 8.912 -64.515 1.00 58.94 194 GLY A O 1
ATOM 1534 N N . LEU A 1 195 ? 17.475 9.963 -65.112 1.00 54.47 195 LEU A N 1
ATOM 1535 C CA . LEU A 1 195 ? 17.551 10.830 -63.915 1.00 54.47 195 LEU A CA 1
ATOM 1536 C C . LEU A 1 195 ? 17.186 12.305 -64.150 1.00 54.47 195 LEU A C 1
ATOM 1538 O O . LEU A 1 195 ? 17.232 13.103 -63.218 1.00 54.47 195 LEU A O 1
ATOM 1542 N N . ALA A 1 196 ? 16.764 12.675 -65.358 1.00 56.56 196 ALA A N 1
ATOM 1543 C CA . ALA A 1 196 ? 16.209 13.997 -65.629 1.00 56.56 196 ALA A CA 1
ATOM 1544 C C . ALA A 1 196 ? 15.066 13.902 -66.644 1.00 56.56 196 ALA A C 1
ATOM 1546 O O . ALA A 1 196 ? 15.220 14.246 -67.815 1.00 56.56 196 ALA A O 1
ATOM 1547 N N . LYS A 1 197 ? 13.881 13.459 -66.205 1.00 60.41 197 LYS A N 1
ATOM 1548 C CA . LYS A 1 197 ? 12.670 13.815 -66.950 1.00 60.41 197 LYS A CA 1
ATOM 1549 C C . LYS A 1 197 ? 12.448 15.305 -66.713 1.00 60.41 197 LYS A C 1
ATOM 1551 O O . LYS A 1 197 ? 12.229 15.729 -65.585 1.00 60.41 197 LYS A O 1
ATOM 1556 N N . GLU A 1 198 ? 12.496 16.101 -67.779 1.00 58.88 198 GLU A N 1
ATOM 1557 C CA . GLU A 1 198 ? 12.269 17.561 -67.791 1.00 58.88 198 GLU A CA 1
ATOM 1558 C C . GLU A 1 198 ? 10.993 17.997 -67.029 1.00 58.88 198 GLU A C 1
ATOM 1560 O O . GLU A 1 198 ? 10.854 19.146 -66.610 1.00 58.88 198 GLU A O 1
ATOM 1565 N N . GLN A 1 199 ? 10.071 17.057 -66.810 1.00 62.41 199 GLN A N 1
ATOM 1566 C CA . GLN A 1 199 ? 8.852 17.216 -66.032 1.00 62.41 199 GLN A CA 1
ATOM 1567 C C . GLN A 1 199 ? 9.104 17.511 -64.539 1.00 62.41 199 GLN A C 1
ATOM 1569 O O . GLN A 1 199 ? 8.417 18.371 -63.988 1.00 62.41 199 GLN A O 1
ATOM 1574 N N . ASP A 1 200 ? 10.118 16.905 -63.911 1.00 63.00 200 ASP A N 1
ATOM 1575 C CA . ASP A 1 200 ? 10.380 17.085 -62.471 1.00 63.00 200 ASP A CA 1
ATOM 1576 C C . ASP A 1 200 ? 11.001 18.463 -62.176 1.00 63.00 200 ASP A C 1
ATOM 1578 O O . ASP A 1 200 ? 10.640 19.132 -61.206 1.00 63.00 200 ASP A O 1
ATOM 1582 N N . PHE A 1 201 ? 11.854 18.965 -63.077 1.00 66.00 201 PHE A N 1
ATOM 1583 C CA . PHE A 1 201 ? 12.398 20.326 -62.988 1.00 66.00 201 PHE A CA 1
ATOM 1584 C C . PHE A 1 201 ? 11.353 21.409 -63.295 1.00 66.00 201 PHE A C 1
ATOM 1586 O O . PHE A 1 201 ? 11.415 22.495 -62.718 1.00 66.00 201 PHE A O 1
ATOM 1593 N N . LYS A 1 202 ? 10.364 21.128 -64.158 1.00 72.69 202 LYS A N 1
ATOM 1594 C CA . LYS A 1 202 ? 9.251 22.054 -64.430 1.00 72.69 202 LYS A CA 1
ATOM 1595 C C . LYS A 1 202 ? 8.296 22.187 -63.242 1.00 72.69 202 LYS A C 1
ATOM 1597 O O . LYS A 1 202 ? 7.875 23.307 -62.958 1.00 72.69 202 LYS A O 1
ATOM 1602 N N . SER A 1 203 ? 7.994 21.099 -62.530 1.00 72.25 203 SER A N 1
ATOM 1603 C CA . SER A 1 203 ? 7.178 21.165 -61.307 1.00 72.25 203 SER A CA 1
ATOM 1604 C C . SER A 1 203 ? 7.875 21.943 -60.190 1.00 72.25 203 SER A C 1
ATOM 1606 O O . SER A 1 203 ? 7.256 22.819 -59.590 1.00 72.25 203 SER A O 1
ATOM 1608 N N . LEU A 1 204 ? 9.177 21.719 -59.980 1.00 77.62 204 LEU A N 1
ATOM 1609 C CA . LEU A 1 204 ? 9.968 22.507 -59.028 1.00 77.62 204 LEU A CA 1
ATOM 1610 C C . LEU A 1 204 ? 10.025 23.997 -59.405 1.00 77.62 204 LEU A C 1
ATOM 1612 O O . LEU A 1 204 ? 9.895 24.857 -58.538 1.00 77.62 204 LEU A O 1
ATOM 1616 N N . ALA A 1 205 ? 10.161 24.327 -60.693 1.00 73.75 205 ALA A N 1
ATOM 1617 C CA . ALA A 1 205 ? 10.136 25.718 -61.149 1.00 73.75 205 ALA A CA 1
ATOM 1618 C C . ALA A 1 205 ? 8.774 26.401 -60.900 1.00 73.75 205 ALA A C 1
ATOM 1620 O O . ALA A 1 205 ? 8.738 27.556 -60.479 1.00 73.75 205 ALA A O 1
ATOM 1621 N N . GLN A 1 206 ? 7.657 25.686 -61.089 1.00 76.75 206 GLN A N 1
ATOM 1622 C CA . GLN A 1 206 ? 6.312 26.201 -60.792 1.00 76.75 206 GLN A CA 1
ATOM 1623 C C . GLN A 1 206 ? 6.072 26.427 -59.290 1.00 76.75 206 GLN A C 1
ATOM 1625 O O . GLN A 1 206 ? 5.426 27.410 -58.910 1.00 76.75 206 GLN A O 1
ATOM 1630 N N . GLU A 1 207 ? 6.601 25.556 -58.427 1.00 79.44 207 GLU A N 1
ATOM 1631 C CA . GLU A 1 207 ? 6.558 25.767 -56.974 1.00 79.44 207 GLU A CA 1
ATOM 1632 C C . GLU A 1 207 ? 7.389 26.987 -56.557 1.00 79.44 207 GLU A C 1
ATOM 1634 O O . GLU A 1 207 ? 6.912 27.813 -55.777 1.00 79.44 207 GLU A O 1
ATOM 1639 N N . VAL A 1 208 ? 8.584 27.167 -57.131 1.00 83.25 208 VAL A N 1
ATOM 1640 C CA . VAL A 1 208 ? 9.436 28.342 -56.879 1.00 83.25 208 VAL A CA 1
ATOM 1641 C C . VAL A 1 208 ? 8.739 29.647 -57.283 1.00 83.25 208 VAL A C 1
ATOM 1643 O O . VAL A 1 208 ? 8.770 30.616 -56.520 1.00 83.25 208 VAL A O 1
ATOM 1646 N N . ASP A 1 209 ? 8.056 29.684 -58.430 1.00 82.44 209 ASP A N 1
ATOM 1647 C CA . ASP A 1 209 ? 7.292 30.864 -58.858 1.00 82.44 209 ASP A CA 1
ATOM 1648 C C . ASP A 1 209 ? 6.095 31.151 -57.935 1.00 82.44 209 ASP A C 1
ATOM 1650 O O . ASP A 1 209 ? 5.835 32.307 -57.588 1.00 82.44 209 ASP A O 1
ATOM 1654 N N . SER A 1 210 ? 5.406 30.108 -57.462 1.00 80.94 210 SER A N 1
ATOM 1655 C CA . SER A 1 210 ? 4.293 30.241 -56.511 1.00 80.94 210 SER A CA 1
ATOM 1656 C C . SER A 1 210 ? 4.758 30.787 -55.154 1.00 80.94 210 SER A C 1
ATOM 1658 O O . SER A 1 210 ? 4.107 31.668 -54.583 1.00 80.94 210 SER A O 1
ATOM 1660 N N . ILE A 1 211 ? 5.920 30.336 -54.667 1.00 82.06 211 ILE A N 1
ATOM 1661 C CA . ILE A 1 211 ? 6.562 30.865 -53.454 1.00 82.06 211 ILE A CA 1
ATOM 1662 C C . ILE A 1 211 ? 6.926 32.341 -53.647 1.00 82.06 211 ILE A C 1
ATOM 1664 O O . ILE A 1 211 ? 6.626 33.167 -52.786 1.00 82.06 211 ILE A O 1
ATOM 1668 N N . LYS A 1 212 ? 7.492 32.708 -54.802 1.00 82.25 212 LYS A N 1
ATOM 1669 C CA . LYS A 1 212 ? 7.884 34.091 -55.111 1.00 82.25 212 LYS A CA 1
ATOM 1670 C C . LYS A 1 212 ? 6.687 35.048 -55.144 1.00 82.25 212 LYS A C 1
ATOM 1672 O O . LYS A 1 212 ? 6.783 36.178 -54.664 1.00 82.25 212 LYS A O 1
ATOM 1677 N N . ILE A 1 213 ? 5.536 34.592 -55.647 1.00 82.69 213 ILE A N 1
ATOM 1678 C CA . ILE A 1 213 ? 4.273 35.347 -55.596 1.00 82.69 213 ILE A CA 1
ATOM 1679 C C . ILE A 1 213 ? 3.801 35.533 -54.147 1.00 82.69 213 ILE A C 1
ATOM 1681 O O . ILE A 1 213 ? 3.370 36.630 -53.784 1.00 82.69 213 ILE A O 1
ATOM 1685 N N . ALA A 1 214 ? 3.890 34.495 -53.310 1.00 78.44 214 ALA A N 1
ATOM 1686 C CA . ALA A 1 214 ? 3.506 34.578 -51.901 1.00 78.44 214 ALA A CA 1
ATOM 1687 C C . ALA A 1 214 ? 4.392 35.564 -51.117 1.00 78.44 214 ALA A C 1
ATOM 1689 O O . ALA A 1 214 ? 3.864 36.385 -50.367 1.00 78.44 214 ALA A O 1
ATOM 1690 N N . THR A 1 215 ? 5.710 35.554 -51.349 1.00 79.81 215 THR A N 1
ATOM 1691 C CA . THR A 1 215 ? 6.656 36.501 -50.734 1.00 79.81 215 THR A CA 1
ATOM 1692 C C . THR A 1 215 ? 6.330 37.948 -51.103 1.00 79.81 215 THR A C 1
ATOM 1694 O O . THR A 1 215 ? 6.189 38.783 -50.214 1.00 79.81 215 THR A O 1
ATOM 1697 N N . ASN A 1 216 ? 6.080 38.235 -52.386 1.00 82.81 216 ASN A N 1
ATOM 1698 C CA . ASN A 1 216 ? 5.695 39.583 -52.821 1.00 82.81 216 ASN A CA 1
ATOM 1699 C C . ASN A 1 216 ? 4.392 40.061 -52.154 1.00 82.81 216 ASN A C 1
ATOM 1701 O O . ASN A 1 216 ? 4.243 41.240 -51.846 1.00 82.81 216 ASN A O 1
ATOM 1705 N N . LYS A 1 217 ? 3.441 39.151 -51.901 1.00 83.75 217 LYS A N 1
ATOM 1706 C CA . LYS A 1 217 ? 2.166 39.470 -51.238 1.00 83.75 217 LYS A CA 1
ATOM 1707 C C . LYS A 1 217 ? 2.340 39.767 -49.745 1.00 83.75 217 LYS A C 1
ATOM 1709 O O . LYS A 1 217 ? 1.619 40.605 -49.208 1.00 83.75 217 LYS A O 1
ATOM 1714 N N . ILE A 1 218 ? 3.293 39.101 -49.090 1.00 86.94 218 ILE A N 1
ATOM 1715 C CA . ILE A 1 218 ? 3.692 39.380 -47.703 1.00 86.94 218 ILE A CA 1
ATOM 1716 C C . ILE A 1 218 ? 4.345 40.763 -47.610 1.00 86.94 218 ILE A C 1
ATOM 1718 O O . ILE A 1 218 ? 3.995 41.530 -46.715 1.00 86.94 218 ILE A O 1
ATOM 1722 N N . ASP A 1 219 ? 5.212 41.125 -48.556 1.00 85.12 219 ASP A N 1
ATOM 1723 C CA . ASP A 1 219 ? 5.820 42.461 -48.602 1.00 85.12 219 ASP A CA 1
ATOM 1724 C C . ASP A 1 219 ? 4.774 43.565 -48.823 1.00 85.12 219 ASP A C 1
ATOM 1726 O O . ASP A 1 219 ? 4.813 44.603 -48.158 1.00 85.12 219 ASP A O 1
ATOM 1730 N N . ASP A 1 220 ? 3.782 43.318 -49.680 1.00 83.94 220 ASP A N 1
ATOM 1731 C CA . ASP A 1 220 ? 2.668 44.238 -49.936 1.00 83.94 220 ASP A CA 1
ATOM 1732 C C . ASP A 1 220 ? 1.774 44.422 -48.689 1.00 83.94 220 ASP A C 1
ATOM 1734 O O . ASP A 1 220 ? 1.348 45.533 -48.355 1.00 83.94 220 ASP A O 1
ATOM 1738 N N . LEU A 1 221 ? 1.525 43.339 -47.941 1.00 85.19 221 LEU A N 1
ATOM 1739 C CA . LEU A 1 221 ? 0.834 43.388 -46.648 1.00 85.19 221 LEU A CA 1
ATOM 1740 C C . LEU A 1 221 ? 1.656 44.133 -45.591 1.00 85.19 221 LEU A C 1
ATOM 1742 O O . LEU A 1 221 ? 1.106 44.976 -44.882 1.00 85.19 221 LEU A O 1
ATOM 1746 N N . ASN A 1 222 ? 2.965 43.891 -45.518 1.00 81.50 222 ASN A N 1
ATOM 1747 C CA . ASN A 1 222 ? 3.868 44.592 -44.606 1.00 81.50 222 ASN A CA 1
ATOM 1748 C C . ASN A 1 222 ? 3.941 46.094 -44.918 1.00 81.50 222 ASN A C 1
ATOM 1750 O O . ASN A 1 222 ? 3.964 46.914 -43.994 1.00 81.50 222 ASN A O 1
ATOM 1754 N N . GLN A 1 223 ? 3.904 46.482 -46.197 1.00 79.44 223 GLN A N 1
ATOM 1755 C CA . GLN A 1 223 ? 3.764 47.884 -46.592 1.00 79.44 223 GLN A CA 1
ATOM 1756 C C . GLN A 1 223 ? 2.406 48.459 -46.184 1.00 79.44 223 GLN A C 1
ATOM 1758 O O . GLN A 1 223 ? 2.369 49.560 -45.641 1.00 79.44 223 GLN A O 1
ATOM 1763 N N . LYS A 1 224 ? 1.295 47.733 -46.366 1.00 80.19 224 LYS A N 1
ATOM 1764 C CA . LYS A 1 224 ? -0.038 48.191 -45.925 1.00 80.19 224 LYS A CA 1
ATOM 1765 C C . LYS A 1 224 ? -0.125 48.370 -44.410 1.00 80.19 224 LYS A C 1
ATOM 1767 O O . LYS A 1 224 ? -0.642 49.389 -43.962 1.00 80.19 224 LYS A O 1
ATOM 1772 N N . VAL A 1 225 ? 0.423 47.444 -43.623 1.00 79.25 225 VAL A N 1
ATOM 1773 C CA . VAL A 1 225 ? 0.517 47.561 -42.156 1.00 79.25 225 VAL A CA 1
ATOM 1774 C C . VAL A 1 225 ? 1.402 48.745 -41.761 1.00 79.25 225 VAL A C 1
ATOM 1776 O O . VAL A 1 225 ? 1.024 49.534 -40.899 1.00 79.25 225 VAL A O 1
ATOM 1779 N N . SER A 1 226 ? 2.534 48.938 -42.441 1.00 68.50 226 SER A N 1
ATOM 1780 C CA . SER A 1 226 ? 3.410 50.097 -42.217 1.00 68.50 226 SER A CA 1
ATOM 1781 C C . SER A 1 226 ? 2.737 51.426 -42.574 1.00 68.50 226 SER A C 1
ATOM 1783 O O . SER A 1 226 ? 2.975 52.432 -41.910 1.00 68.50 226 SER A O 1
ATOM 1785 N N . SER A 1 227 ? 1.882 51.444 -43.596 1.00 68.12 227 SER A N 1
ATOM 1786 C CA . SER A 1 227 ? 1.080 52.609 -43.979 1.00 68.12 227 SER A CA 1
ATOM 1787 C C . SER A 1 227 ? -0.070 52.869 -43.004 1.00 68.12 227 SER A C 1
ATOM 1789 O O . SER A 1 227 ? -0.317 54.024 -42.675 1.00 68.12 227 SER A O 1
ATOM 1791 N N . LEU A 1 228 ? -0.710 51.828 -42.459 1.00 64.69 228 LEU A N 1
ATOM 1792 C CA . LEU A 1 228 ? -1.698 51.953 -41.377 1.00 64.69 228 LEU A CA 1
ATOM 1793 C C . LEU A 1 228 ? -1.060 52.480 -40.084 1.00 64.69 228 LEU A C 1
ATOM 1795 O O . LEU A 1 228 ? -1.633 53.342 -39.429 1.00 64.69 228 LEU A O 1
ATOM 1799 N N . ALA A 1 229 ? 0.159 52.045 -39.760 1.00 59.75 229 ALA A N 1
ATOM 1800 C CA . ALA A 1 229 ? 0.923 52.581 -38.633 1.00 59.75 229 ALA A CA 1
ATOM 1801 C C . ALA A 1 229 ? 1.392 54.037 -38.853 1.00 59.75 229 ALA A C 1
ATOM 1803 O O . ALA A 1 229 ? 1.684 54.741 -37.888 1.00 59.75 229 ALA A O 1
ATOM 1804 N N . LYS A 1 230 ? 1.462 54.505 -40.110 1.00 60.12 230 LYS A N 1
ATOM 1805 C CA . LYS A 1 230 ? 1.850 55.879 -40.485 1.00 60.12 230 LYS A CA 1
ATOM 1806 C C . LYS A 1 230 ? 0.661 56.814 -40.756 1.00 60.12 230 LYS A C 1
ATOM 1808 O O . LYS A 1 230 ? 0.868 58.027 -40.841 1.00 60.12 230 LYS A O 1
ATOM 1813 N N . ALA A 1 231 ? -0.566 56.295 -40.832 1.00 53.09 231 ALA A N 1
ATOM 1814 C CA . ALA A 1 231 ? -1.804 57.067 -40.951 1.00 53.09 231 ALA A CA 1
ATOM 1815 C C . ALA A 1 231 ? -2.205 57.687 -39.595 1.00 53.09 231 ALA A C 1
ATOM 1817 O O . ALA A 1 231 ? -3.052 57.188 -38.868 1.00 53.09 231 ALA A O 1
ATOM 1818 N N . THR A 1 232 ? -1.465 58.725 -39.216 1.00 55.66 232 THR A N 1
ATOM 1819 C CA . THR A 1 232 ? -1.875 60.072 -38.759 1.00 55.66 232 THR A CA 1
ATOM 1820 C C . THR A 1 232 ? -3.225 60.370 -38.058 1.00 55.66 232 THR A C 1
ATOM 1822 O O . THR A 1 232 ? -3.451 61.544 -37.783 1.00 55.66 232 THR A O 1
ATOM 1825 N N . ASP A 1 233 ? -4.070 59.417 -37.651 1.00 57.81 233 ASP A N 1
ATOM 1826 C CA . ASP A 1 233 ? -5.414 59.709 -37.095 1.00 57.81 233 ASP A CA 1
ATOM 1827 C C . ASP A 1 233 ? -5.655 59.255 -35.642 1.00 57.81 233 ASP A C 1
ATOM 1829 O O . ASP A 1 233 ? -6.789 59.106 -35.200 1.00 57.81 233 ASP A O 1
ATOM 1833 N N . LEU A 1 234 ? -4.594 59.139 -34.836 1.00 56.09 234 LEU A N 1
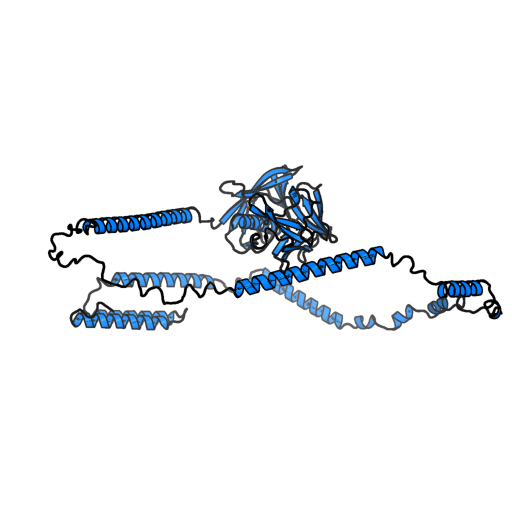ATOM 1834 C CA . LEU A 1 234 ? -4.711 59.126 -33.363 1.00 56.09 234 LEU A CA 1
ATOM 1835 C C . LEU A 1 234 ? -4.108 60.366 -32.684 1.00 56.09 234 LEU A C 1
ATOM 1837 O O . LEU A 1 234 ? -4.283 60.557 -31.486 1.00 56.09 234 LEU A O 1
ATOM 1841 N N . ASN A 1 235 ? -3.473 61.263 -33.449 1.00 52.78 235 ASN A N 1
ATOM 1842 C CA . ASN A 1 235 ? -2.896 62.519 -32.942 1.00 52.78 235 ASN A CA 1
ATOM 1843 C C . ASN A 1 235 ? -3.714 63.776 -33.303 1.00 52.78 235 ASN A C 1
ATOM 1845 O O . ASN A 1 235 ? -3.322 64.888 -32.948 1.00 52.78 235 ASN A O 1
ATOM 1849 N N . ASN A 1 236 ? -4.865 63.611 -33.965 1.00 55.03 236 ASN A N 1
ATOM 1850 C CA . ASN A 1 236 ? -5.805 64.699 -34.269 1.00 55.03 236 ASN A CA 1
ATOM 1851 C C . ASN A 1 236 ? -7.011 64.766 -33.307 1.00 55.03 236 ASN A C 1
ATOM 1853 O O . ASN A 1 236 ? -7.780 65.714 -33.380 1.00 55.03 236 ASN A O 1
ATOM 1857 N N . LEU A 1 237 ? -7.129 63.844 -32.342 1.00 54.59 237 LEU A N 1
ATOM 1858 C CA . LEU A 1 237 ? -8.050 63.960 -31.193 1.00 54.59 237 LEU A CA 1
ATOM 1859 C C . LEU A 1 237 ? -7.397 64.607 -29.954 1.00 54.59 237 LEU A C 1
ATOM 1861 O O . LEU A 1 237 ? -8.052 64.803 -28.936 1.00 54.59 237 LEU A O 1
ATOM 1865 N N . ALA A 1 238 ? -6.111 64.962 -30.039 1.00 52.22 238 ALA A N 1
ATOM 1866 C CA . ALA A 1 238 ? -5.323 65.514 -28.936 1.00 52.22 238 ALA A CA 1
ATOM 1867 C C . ALA A 1 238 ? -4.684 66.875 -29.276 1.00 52.22 238 ALA A C 1
ATOM 1869 O O . ALA A 1 238 ? -3.598 67.195 -28.793 1.00 52.22 238 ALA A O 1
ATOM 1870 N N . LYS A 1 239 ? -5.345 67.698 -30.104 1.00 51.19 239 LYS A N 1
ATOM 1871 C CA . LYS A 1 239 ? -4.980 69.112 -30.279 1.00 51.19 239 LYS A CA 1
ATOM 1872 C C . LYS A 1 239 ? -6.016 70.007 -29.608 1.00 51.19 239 LYS A C 1
ATOM 1874 O O . LYS A 1 239 ? -7.124 70.214 -30.082 1.00 51.19 239 LYS A O 1
ATOM 1879 N N . THR A 1 240 ? -5.592 70.519 -28.464 1.00 53.06 240 THR A N 1
ATOM 1880 C CA . THR A 1 240 ? -6.181 71.523 -27.577 1.00 53.06 240 THR A CA 1
ATOM 1881 C C . THR A 1 240 ? -6.431 72.868 -28.282 1.00 53.06 240 THR A C 1
ATOM 1883 O O . THR A 1 240 ? -5.784 73.870 -27.987 1.00 53.06 240 THR A O 1
ATOM 1886 N N . GLY A 1 241 ? -7.370 72.889 -29.231 1.00 55.62 241 GLY A N 1
ATOM 1887 C CA . GLY A 1 241 ? -7.792 74.088 -29.970 1.00 55.62 241 GLY A CA 1
ATOM 1888 C C . GLY A 1 241 ? -9.306 74.313 -29.977 1.00 55.62 241 GLY A C 1
ATOM 1889 O O . GLY A 1 241 ? -9.743 75.446 -29.797 1.00 55.62 241 GLY A O 1
ATOM 1890 N N . ASP A 1 242 ? -10.104 73.244 -30.043 1.00 51.25 242 ASP A N 1
ATOM 1891 C CA . ASP A 1 242 ? -11.548 73.343 -30.333 1.00 51.25 242 ASP A CA 1
ATOM 1892 C C . ASP A 1 242 ? -12.461 73.392 -29.087 1.00 51.25 242 ASP A C 1
ATOM 1894 O O . ASP A 1 242 ? -13.682 73.335 -29.192 1.00 51.25 242 ASP A O 1
ATOM 1898 N N . LEU A 1 243 ? -11.891 73.552 -27.885 1.00 53.28 243 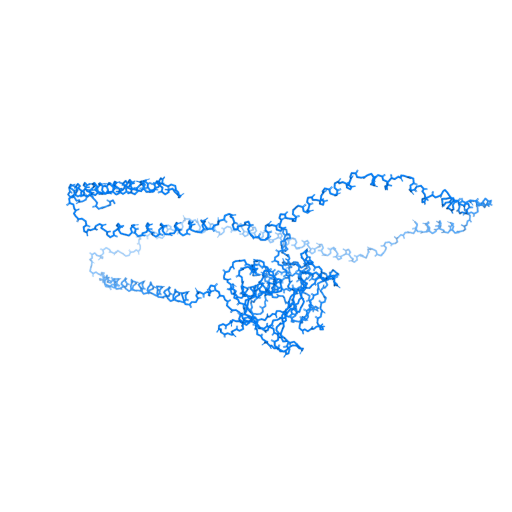LEU A N 1
ATOM 1899 C CA . LEU A 1 243 ? -12.647 73.743 -26.630 1.00 53.28 243 LEU A CA 1
ATOM 1900 C C . LEU A 1 243 ? -12.731 75.211 -26.172 1.00 53.28 243 LEU A C 1
ATOM 1902 O O . LEU A 1 243 ? -13.307 75.492 -25.123 1.00 53.28 243 LEU A O 1
ATOM 1906 N N . LYS A 1 244 ? -12.170 76.163 -26.932 1.00 51.28 244 LYS A N 1
ATOM 1907 C CA . LYS A 1 244 ? -12.171 77.593 -26.564 1.00 51.28 244 LYS A CA 1
ATOM 1908 C C . LYS A 1 244 ? -13.364 78.396 -27.090 1.00 51.28 244 LYS A C 1
ATOM 1910 O O . LYS A 1 244 ? -13.601 79.488 -26.583 1.00 51.28 244 LYS A O 1
ATOM 1915 N N . ASP A 1 245 ? -14.150 77.841 -28.011 1.00 53.09 245 ASP A N 1
ATOM 1916 C CA . ASP A 1 245 ? -15.313 78.523 -28.600 1.00 53.09 245 ASP A CA 1
ATOM 1917 C C . ASP A 1 245 ? -16.666 78.136 -27.972 1.00 53.09 245 ASP A C 1
ATOM 1919 O O . ASP A 1 245 ? -17.690 78.727 -28.303 1.00 53.09 245 ASP A O 1
ATOM 1923 N N . LEU A 1 246 ? -16.678 77.235 -26.980 1.00 53.62 246 LEU A N 1
ATOM 1924 C CA . LEU A 1 246 ? -17.854 76.943 -26.137 1.00 53.62 246 LEU A CA 1
ATOM 1925 C C . LEU A 1 246 ? -17.963 77.852 -24.894 1.00 53.62 246 LEU A C 1
ATOM 1927 O O . LEU A 1 246 ? -18.867 77.688 -24.081 1.00 53.62 246 LEU A O 1
ATOM 1931 N N . ALA A 1 247 ? -17.063 78.830 -24.748 1.00 49.56 247 ALA A N 1
ATOM 1932 C CA . ALA A 1 247 ? -17.012 79.762 -23.619 1.00 49.56 247 ALA A CA 1
ATOM 1933 C C . ALA A 1 247 ? -17.321 81.217 -24.028 1.00 49.56 247 ALA A C 1
ATOM 1935 O O . ALA A 1 247 ? -16.639 82.146 -23.597 1.00 49.56 247 ALA A O 1
ATOM 1936 N N . LYS A 1 248 ? -18.352 81.439 -24.857 1.00 50.38 248 LYS A N 1
ATOM 1937 C CA . LYS A 1 248 ? -18.949 82.775 -25.038 1.00 50.38 248 LYS A CA 1
ATOM 1938 C C . LYS A 1 248 ? -20.235 82.881 -24.222 1.00 50.38 248 LYS A C 1
ATOM 1940 O O . LYS A 1 248 ? -21.286 82.368 -24.582 1.00 50.38 248 LYS A O 1
ATOM 1945 N N . THR A 1 249 ? -20.104 83.549 -23.085 1.00 54.97 249 THR A N 1
ATOM 1946 C CA . THR A 1 249 ? -21.092 83.776 -22.022 1.00 54.97 249 THR A CA 1
ATOM 1947 C C . THR A 1 249 ? -22.141 84.840 -22.376 1.00 54.97 249 THR A C 1
ATOM 1949 O O . THR A 1 249 ? -22.484 85.662 -21.530 1.00 54.97 249 THR A O 1
ATOM 1952 N N . THR A 1 250 ? -22.618 84.886 -23.621 1.00 55.41 250 THR A N 1
ATOM 1953 C CA . THR A 1 250 ? -23.441 86.008 -24.124 1.00 55.41 250 THR A CA 1
ATOM 1954 C C . THR A 1 250 ? -24.859 85.650 -24.572 1.00 55.41 250 THR A C 1
ATOM 1956 O O . THR A 1 250 ? -25.610 86.571 -24.861 1.00 55.41 250 THR A O 1
ATOM 1959 N N . ASP A 1 251 ? -25.265 84.375 -24.529 1.00 54.62 251 ASP A N 1
ATOM 1960 C CA . ASP A 1 251 ? -26.619 83.936 -24.934 1.00 54.62 251 ASP A CA 1
ATOM 1961 C C . ASP A 1 251 ? -27.434 83.273 -23.800 1.00 54.62 251 ASP A C 1
ATOM 1963 O O . ASP A 1 251 ? -28.398 82.550 -24.052 1.00 54.62 251 ASP A O 1
ATOM 1967 N N . LEU A 1 252 ? -27.077 83.513 -22.532 1.00 55.81 252 LEU A N 1
ATOM 1968 C CA . LEU A 1 252 ? -27.887 83.080 -21.386 1.00 55.81 252 LEU A CA 1
ATOM 1969 C C . LEU A 1 252 ? -28.813 84.217 -20.920 1.00 55.81 252 LEU A C 1
ATOM 1971 O O . LEU A 1 252 ? -28.356 85.357 -20.821 1.00 55.81 252 LEU A O 1
ATOM 1975 N N . PRO A 1 253 ? -30.096 83.932 -20.618 1.00 61.12 253 PRO A N 1
ATOM 1976 C CA . PRO A 1 253 ? -31.019 84.930 -20.092 1.00 61.12 253 PRO A CA 1
ATOM 1977 C C . PRO A 1 253 ? -30.490 85.505 -18.775 1.00 61.12 253 PRO A C 1
ATOM 1979 O O . PRO A 1 253 ? -29.972 84.778 -17.926 1.00 61.12 253 PRO A O 1
ATOM 1982 N N . ASP A 1 254 ? -30.637 86.817 -18.611 1.00 57.25 254 ASP A N 1
ATOM 1983 C CA . ASP A 1 254 ? -30.312 87.523 -17.378 1.00 57.25 254 ASP A CA 1
ATOM 1984 C C . ASP A 1 254 ? -31.157 86.969 -16.212 1.00 57.25 254 ASP A C 1
ATOM 1986 O O . ASP A 1 254 ? -32.368 87.180 -16.132 1.00 57.25 254 ASP A O 1
ATOM 1990 N N . ILE A 1 255 ? -30.511 86.213 -15.322 1.00 61.94 255 ILE A N 1
ATOM 1991 C CA . ILE A 1 255 ? -31.103 85.603 -14.120 1.00 61.94 255 ILE A CA 1
ATOM 1992 C C . ILE A 1 255 ? -30.989 86.503 -12.879 1.00 61.94 255 ILE A C 1
ATOM 1994 O O . ILE A 1 255 ? -31.246 86.049 -11.763 1.00 61.94 255 ILE A O 1
ATOM 1998 N N . SER A 1 256 ? -30.646 87.787 -13.042 1.00 59.91 256 SER A N 1
ATOM 1999 C CA . SER A 1 256 ? -30.528 88.759 -11.940 1.00 59.91 256 SER A CA 1
ATOM 2000 C C . SER A 1 256 ? -31.821 88.987 -11.137 1.00 59.91 256 SER A C 1
ATOM 2002 O O . SER A 1 256 ? -31.772 89.575 -10.057 1.00 59.91 256 SER A O 1
ATOM 2004 N N . ASN A 1 257 ? -32.961 88.454 -11.592 1.00 57.00 257 ASN A N 1
ATOM 2005 C CA . ASN A 1 257 ? -34.250 88.536 -10.900 1.00 57.00 257 ASN A CA 1
ATOM 2006 C C . ASN A 1 257 ? -34.599 87.324 -10.006 1.00 57.00 257 ASN A C 1
ATOM 2008 O O . ASN A 1 257 ? -35.671 87.319 -9.409 1.00 57.00 257 ASN A O 1
ATOM 2012 N N . LEU A 1 258 ? -33.717 86.328 -9.837 1.00 54.81 258 LEU A N 1
ATOM 2013 C CA . LEU A 1 258 ? -33.914 85.207 -8.891 1.00 54.81 258 LEU A CA 1
ATOM 2014 C C . LEU A 1 258 ? -33.332 85.509 -7.494 1.00 54.81 258 LEU A C 1
ATOM 2016 O O . LEU A 1 258 ? -32.543 84.744 -6.941 1.00 54.81 258 LEU A O 1
ATOM 2020 N N . THR A 1 259 ? -33.677 86.665 -6.925 1.00 53.84 259 THR A N 1
ATOM 2021 C CA . THR A 1 259 ? -33.058 87.204 -5.697 1.00 53.84 259 THR A CA 1
ATOM 2022 C C . THR A 1 259 ? -33.798 86.882 -4.397 1.00 53.84 259 THR A C 1
ATOM 2024 O O . THR A 1 259 ? -33.420 87.390 -3.340 1.00 53.84 259 THR A O 1
ATOM 2027 N N . THR A 1 260 ? -34.797 85.996 -4.401 1.00 54.19 260 THR A N 1
ATOM 2028 C CA . THR A 1 260 ? -35.477 85.579 -3.165 1.00 54.19 260 THR A CA 1
ATOM 2029 C C . THR A 1 260 ? -35.431 84.066 -2.964 1.00 54.19 260 THR A C 1
ATOM 2031 O O . THR A 1 260 ? -35.788 83.265 -3.820 1.00 54.19 260 THR A O 1
ATOM 2034 N N . LYS A 1 261 ? -35.013 83.666 -1.758 1.00 56.88 261 LYS A N 1
ATOM 2035 C CA . LYS A 1 261 ? -34.890 82.288 -1.238 1.00 56.88 261 LYS A CA 1
ATOM 2036 C C . LYS A 1 261 ? -36.229 81.512 -1.172 1.00 56.88 261 LYS A C 1
ATOM 2038 O O . LYS A 1 261 ? -36.308 80.506 -0.480 1.00 56.88 261 LYS A O 1
ATOM 2043 N N . ALA A 1 262 ? -37.282 82.012 -1.820 1.00 58.16 262 ALA A N 1
ATOM 2044 C CA . ALA A 1 262 ? -38.655 81.522 -1.735 1.00 58.16 262 ALA A CA 1
ATOM 2045 C C . ALA A 1 262 ? -39.063 80.609 -2.908 1.00 58.16 262 ALA A C 1
ATOM 2047 O O . ALA A 1 262 ? -40.032 79.872 -2.766 1.00 58.16 262 ALA A O 1
ATOM 2048 N N . ASP A 1 263 ? -38.307 80.598 -4.014 1.00 56.06 263 ASP A N 1
ATOM 2049 C CA . ASP A 1 263 ? -38.666 79.839 -5.227 1.00 56.06 263 ASP A CA 1
ATOM 2050 C C . ASP A 1 263 ? -37.914 78.499 -5.382 1.00 56.06 263 ASP A C 1
ATOM 2052 O O . ASP A 1 263 ? -38.060 77.807 -6.388 1.00 56.06 263 ASP A O 1
ATOM 2056 N N . ILE A 1 264 ? -37.129 78.090 -4.375 1.00 61.00 264 ILE A N 1
ATOM 2057 C CA . ILE A 1 264 ? -36.584 76.726 -4.273 1.00 61.00 264 ILE A CA 1
ATOM 2058 C C . ILE A 1 264 ? -37.517 75.934 -3.342 1.00 61.00 264 ILE A C 1
ATOM 2060 O O . ILE A 1 264 ? -37.605 76.291 -2.164 1.00 61.00 264 ILE A O 1
ATOM 2064 N N . PRO A 1 265 ? -38.203 74.870 -3.810 1.00 61.47 265 PRO A N 1
ATOM 2065 C CA . PRO A 1 265 ? -38.959 73.984 -2.929 1.00 61.47 265 PRO A CA 1
ATOM 2066 C C . PRO A 1 265 ? -38.048 73.460 -1.819 1.00 61.47 265 PRO A C 1
ATOM 2068 O O . PRO A 1 265 ? -36.920 73.056 -2.090 1.00 61.47 265 PRO A O 1
ATOM 2071 N N . ASP A 1 266 ? -38.520 73.467 -0.576 1.00 61.31 266 ASP A N 1
ATOM 2072 C CA . ASP A 1 266 ? -37.769 72.949 0.566 1.00 61.31 266 ASP A CA 1
ATOM 2073 C C . ASP A 1 266 ? -37.422 71.459 0.358 1.00 61.31 266 ASP A C 1
ATOM 2075 O O . ASP A 1 266 ? -38.260 70.568 0.507 1.00 61.31 266 ASP A O 1
ATOM 2079 N N . LEU A 1 267 ? -36.168 71.187 -0.023 1.00 61.28 267 LEU A N 1
ATOM 2080 C CA . LEU A 1 267 ? -35.638 69.841 -0.268 1.00 61.28 267 LEU A CA 1
ATOM 2081 C C . LEU A 1 267 ? -35.302 69.094 1.036 1.00 61.28 267 LEU A C 1
ATOM 2083 O O . LEU A 1 267 ? -34.815 67.964 0.971 1.00 61.28 267 LEU A O 1
ATOM 2087 N N . SER A 1 268 ? -35.564 69.672 2.218 1.00 60.47 268 SER A N 1
ATOM 2088 C CA . SER A 1 268 ? -35.316 69.020 3.518 1.00 60.47 268 SER A CA 1
ATOM 2089 C C . SER A 1 268 ? -36.101 67.713 3.717 1.00 60.47 268 SER A C 1
ATOM 2091 O O . SER A 1 268 ? -35.743 66.901 4.570 1.00 60.47 268 SER A O 1
ATOM 2093 N N . ASN A 1 269 ? -37.114 67.463 2.880 1.00 59.41 269 ASN A N 1
ATOM 2094 C CA . ASN A 1 269 ? -37.888 66.222 2.848 1.00 59.41 269 ASN A CA 1
ATOM 2095 C C . ASN A 1 269 ? -37.335 65.130 1.916 1.00 59.41 269 ASN A C 1
ATOM 2097 O O . ASN A 1 269 ? -37.897 64.039 1.902 1.00 59.41 269 ASN A O 1
ATOM 2101 N N . LEU A 1 270 ? -36.270 65.373 1.139 1.00 62.06 270 LEU A N 1
ATOM 2102 C CA . LEU A 1 270 ? -35.765 64.354 0.206 1.00 62.06 270 LEU A CA 1
ATOM 2103 C C . LEU A 1 270 ? -34.939 63.255 0.882 1.00 62.06 270 LEU A C 1
ATOM 2105 O O . LEU A 1 270 ? -34.954 62.123 0.411 1.00 62.06 270 LEU A O 1
ATOM 2109 N N . VAL A 1 271 ? -34.257 63.561 1.990 1.00 60.97 271 VAL A N 1
ATOM 2110 C CA . VAL A 1 271 ? -33.626 62.564 2.866 1.00 60.97 271 VAL A CA 1
ATOM 2111 C C . VAL A 1 271 ? -33.656 63.102 4.294 1.00 60.97 271 VAL A C 1
ATOM 2113 O O . VAL A 1 271 ? -32.795 63.885 4.699 1.00 60.97 271 VAL A O 1
ATOM 2116 N N . GLN A 1 272 ? -34.663 62.712 5.073 1.00 72.50 272 GLN A N 1
ATOM 2117 C CA . GLN A 1 272 ? -34.700 63.070 6.487 1.00 72.50 272 GLN A CA 1
ATOM 2118 C C . GLN A 1 272 ? -33.589 62.315 7.228 1.00 72.50 272 GLN A C 1
ATOM 2120 O O . GLN A 1 272 ? -33.367 61.123 7.009 1.00 72.50 272 GLN A O 1
ATOM 2125 N N . LYS A 1 273 ? -32.901 62.991 8.156 1.00 73.19 273 LYS A N 1
ATOM 2126 C CA . LYS A 1 273 ? -31.870 62.365 9.004 1.00 73.19 273 LYS A CA 1
ATOM 2127 C C . LYS A 1 273 ? -32.398 61.119 9.729 1.00 73.19 273 LYS A C 1
ATOM 2129 O O . LYS A 1 273 ? -31.670 60.146 9.884 1.00 73.19 273 LYS A O 1
ATOM 2134 N N . SER A 1 274 ? -33.684 61.120 10.075 1.00 77.44 274 SER A N 1
ATOM 2135 C CA . SER A 1 274 ? -34.381 59.981 10.674 1.00 77.44 274 SER A CA 1
ATOM 2136 C C . SER A 1 274 ? -34.422 58.741 9.773 1.00 77.44 274 SER A C 1
ATOM 2138 O O . SER A 1 274 ? -34.393 57.626 10.290 1.00 77.44 274 SER A O 1
ATOM 2140 N N . ASP A 1 275 ? -34.453 58.897 8.449 1.00 80.81 275 ASP A N 1
ATOM 2141 C CA . ASP A 1 275 ? -34.452 57.774 7.509 1.00 80.81 275 ASP A CA 1
ATOM 2142 C C . ASP A 1 275 ? -33.037 57.222 7.290 1.00 80.81 275 ASP A C 1
ATOM 2144 O O . ASP A 1 275 ? -32.863 56.005 7.224 1.00 80.81 275 ASP A O 1
ATOM 2148 N N . ILE A 1 276 ? -32.012 58.085 7.320 1.00 80.50 276 ILE A N 1
ATOM 2149 C CA . ILE A 1 276 ? -30.602 57.658 7.384 1.00 80.50 276 ILE A CA 1
ATOM 2150 C C . ILE A 1 276 ? -30.337 56.887 8.683 1.00 80.50 276 ILE A C 1
ATOM 2152 O O . ILE A 1 276 ? -29.714 55.827 8.661 1.00 80.50 276 ILE A O 1
ATOM 2156 N N . ASP A 1 277 ? -30.838 57.378 9.817 1.00 81.12 277 ASP A N 1
ATOM 2157 C CA . ASP A 1 277 ? -30.652 56.732 11.119 1.00 81.12 277 ASP A CA 1
ATOM 2158 C C . ASP A 1 277 ? -31.353 55.363 11.182 1.00 81.12 277 ASP A C 1
ATOM 2160 O O . ASP A 1 277 ? -30.794 54.404 11.722 1.00 81.12 277 ASP A O 1
ATOM 2164 N N . LYS A 1 278 ? -32.543 55.227 10.577 1.00 86.69 278 LYS A N 1
ATOM 2165 C CA . LYS A 1 278 ? -33.224 53.928 10.421 1.00 86.69 278 LYS A CA 1
ATOM 2166 C C . LYS A 1 278 ? -32.416 52.967 9.552 1.00 86.69 278 LYS A C 1
ATOM 2168 O O . LYS A 1 278 ? -32.257 51.813 9.945 1.00 86.69 278 LYS A O 1
ATOM 2173 N N . LEU A 1 279 ? -31.891 53.432 8.417 1.00 83.12 279 LEU A N 1
ATOM 2174 C CA . LEU A 1 279 ? -31.085 52.606 7.518 1.00 83.12 279 LEU A CA 1
ATOM 2175 C C . LEU A 1 279 ? -29.794 52.139 8.209 1.00 83.12 279 LEU A C 1
ATOM 2177 O O . LEU A 1 279 ? -29.469 50.956 8.182 1.00 83.12 279 LEU A O 1
ATOM 2181 N N . ASN A 1 280 ? -29.109 53.037 8.920 1.00 83.06 280 ASN A N 1
ATOM 2182 C CA . ASN A 1 280 ? -27.919 52.703 9.704 1.00 83.06 280 ASN A CA 1
ATOM 2183 C C . ASN A 1 280 ? -28.221 51.685 10.808 1.00 83.06 280 ASN A C 1
ATOM 2185 O O . ASN A 1 280 ? -27.428 50.772 11.045 1.00 83.06 280 ASN A O 1
ATOM 2189 N N . LYS A 1 281 ? -29.379 51.804 11.467 1.00 88.06 281 LYS A N 1
ATOM 2190 C CA . LYS A 1 281 ? -29.819 50.825 12.464 1.00 88.06 281 LYS A CA 1
ATOM 2191 C C . LYS A 1 281 ? -30.083 49.456 11.831 1.00 88.06 281 LYS A C 1
ATOM 2193 O O . LYS A 1 281 ? -29.619 48.458 12.369 1.00 88.06 281 LYS A O 1
ATOM 2198 N N . GLN A 1 282 ? -30.752 49.410 10.678 1.00 89.56 282 GLN A N 1
ATOM 2199 C CA . GLN A 1 282 ? -30.980 48.164 9.937 1.00 89.56 282 GLN A CA 1
ATOM 2200 C C . GLN A 1 282 ? -29.664 47.502 9.510 1.00 89.56 282 GLN A C 1
ATOM 2202 O O . GLN A 1 282 ? -29.500 46.302 9.706 1.00 89.56 282 GLN A O 1
ATOM 2207 N N . ILE A 1 283 ? -28.699 48.277 9.008 1.00 87.69 283 ILE A N 1
ATOM 2208 C CA . ILE A 1 283 ? -27.359 47.779 8.659 1.00 87.69 283 ILE A CA 1
ATOM 2209 C C . ILE A 1 283 ? -26.651 47.200 9.895 1.00 87.69 283 ILE A C 1
ATOM 2211 O O . ILE A 1 283 ? -26.077 46.113 9.831 1.00 87.69 283 ILE A O 1
ATOM 2215 N N . ALA A 1 284 ? -26.717 47.888 11.040 1.00 85.94 284 ALA A N 1
ATOM 2216 C CA . ALA A 1 284 ? -26.111 47.414 12.283 1.00 85.94 284 ALA A CA 1
ATOM 2217 C C . ALA A 1 284 ? -26.773 46.135 12.821 1.00 85.94 284 ALA A C 1
ATOM 2219 O O . ALA A 1 284 ? -26.088 45.277 13.381 1.00 85.94 284 ALA A O 1
ATOM 2220 N N . ASP A 1 285 ? -28.089 45.997 12.661 1.00 89.00 285 ASP A N 1
ATOM 2221 C CA . ASP A 1 285 ? -28.826 44.811 13.089 1.00 89.00 285 ASP A CA 1
ATOM 2222 C C . ASP A 1 285 ? -28.549 43.610 12.165 1.00 89.00 285 ASP A C 1
ATOM 2224 O O . ASP A 1 285 ? -28.317 42.510 12.673 1.00 89.00 285 ASP A O 1
ATOM 2228 N N . PHE A 1 286 ? -28.430 43.815 10.845 1.00 85.69 286 PHE A N 1
ATOM 2229 C CA . PHE A 1 286 ? -27.967 42.772 9.919 1.00 85.69 286 PHE A CA 1
ATOM 2230 C C . PHE A 1 286 ? -26.544 42.298 10.241 1.00 85.69 286 PHE A C 1
ATOM 2232 O O . PHE A 1 286 ? -26.306 41.097 10.322 1.00 85.69 286 PHE A O 1
ATOM 2239 N N . ALA A 1 287 ? -25.612 43.212 10.531 1.00 81.00 287 ALA A N 1
ATOM 2240 C CA . ALA A 1 287 ? -24.241 42.844 10.901 1.00 81.00 287 ALA A CA 1
ATOM 2241 C C . ALA A 1 287 ? -24.157 42.034 12.213 1.00 81.00 287 ALA A C 1
ATOM 2243 O O . ALA A 1 287 ? -23.249 41.220 12.397 1.00 81.00 287 ALA A O 1
ATOM 2244 N N . LYS A 1 288 ? -25.094 42.243 13.150 1.00 84.69 288 LYS A N 1
ATOM 2245 C CA . LYS A 1 288 ? -25.200 41.421 14.367 1.00 84.69 288 LYS A CA 1
ATOM 2246 C C . LYS A 1 288 ? -25.767 40.036 14.072 1.00 84.69 288 LYS A C 1
ATOM 2248 O O . LYS A 1 288 ? -25.296 39.074 14.672 1.00 84.69 288 LYS A O 1
ATOM 2253 N N . GLN A 1 289 ? -26.761 39.940 13.187 1.00 82.75 289 GLN A N 1
ATOM 2254 C CA . GLN A 1 289 ? -27.322 38.656 12.762 1.00 82.75 289 GLN A CA 1
ATOM 2255 C C . GLN A 1 289 ? -26.280 37.806 12.036 1.00 82.75 289 GLN A C 1
ATOM 2257 O O . GLN A 1 289 ? -26.158 36.631 12.357 1.00 82.75 289 GLN A O 1
ATOM 2262 N N . ASP A 1 290 ? -25.482 38.411 11.158 1.00 81.44 290 ASP A N 1
ATOM 2263 C CA . ASP A 1 290 ? -24.401 37.741 10.427 1.00 81.44 290 ASP A CA 1
ATOM 2264 C C . ASP A 1 290 ? -23.342 37.167 11.386 1.00 81.44 290 ASP A C 1
ATOM 2266 O O . ASP A 1 290 ? -23.070 35.970 11.390 1.00 81.44 290 ASP A O 1
ATOM 2270 N N . LYS A 1 291 ? -22.867 37.973 12.350 1.00 81.62 291 LYS A N 1
ATOM 2271 C CA . LYS A 1 291 ? -21.967 37.484 13.413 1.00 81.62 291 LYS A CA 1
ATOM 2272 C C . LYS A 1 291 ? -22.581 36.384 14.276 1.00 81.62 291 LYS A C 1
ATOM 2274 O O . LYS A 1 291 ? -21.863 35.487 14.714 1.00 81.62 291 LYS A O 1
ATOM 2279 N N . ALA A 1 292 ? -23.872 36.472 14.591 1.00 81.31 292 ALA A N 1
ATOM 2280 C CA . ALA A 1 292 ? -24.555 35.451 15.380 1.00 81.31 292 ALA A CA 1
ATOM 2281 C C . ALA A 1 292 ? -24.714 34.145 14.588 1.00 81.31 292 ALA A C 1
ATOM 2283 O O . ALA A 1 292 ? -24.571 33.069 15.164 1.00 81.31 292 ALA A O 1
ATOM 2284 N N . PHE A 1 293 ? -24.960 34.242 13.281 1.00 81.00 293 PHE A N 1
ATOM 2285 C CA . PHE A 1 293 ? -25.022 33.114 12.362 1.00 81.00 293 PHE A CA 1
ATOM 2286 C C . PHE A 1 293 ? -23.653 32.444 12.212 1.00 81.00 293 PHE A C 1
ATOM 2288 O O . PHE A 1 293 ? -23.553 31.239 12.422 1.00 81.00 293 PHE A O 1
ATOM 2295 N N . ASP A 1 294 ? -22.581 33.214 12.013 1.00 76.88 294 ASP A N 1
ATOM 2296 C CA . ASP A 1 294 ? -21.205 32.701 11.995 1.00 76.88 294 ASP A CA 1
ATOM 2297 C C . ASP A 1 294 ? -20.826 32.011 13.308 1.00 76.88 294 ASP A C 1
ATOM 2299 O O . ASP A 1 294 ? -20.203 30.948 13.316 1.00 76.88 294 ASP A O 1
ATOM 2303 N N . GLN A 1 295 ? -21.216 32.587 14.447 1.00 77.06 295 GLN A N 1
ATOM 2304 C CA . GLN A 1 295 ? -20.988 31.980 15.759 1.00 77.06 295 GLN A CA 1
ATOM 2305 C C . GLN A 1 295 ? -21.805 30.700 15.949 1.00 77.06 295 GLN A C 1
ATOM 2307 O O . GLN A 1 295 ? -21.297 29.748 16.543 1.00 77.06 295 GLN A O 1
ATOM 2312 N N . ALA A 1 296 ? -23.044 30.657 15.454 1.00 80.62 296 ALA A N 1
ATOM 2313 C CA . ALA A 1 296 ? -23.897 29.475 15.503 1.00 80.62 296 ALA A CA 1
ATOM 2314 C C . ALA A 1 296 ? -23.338 28.352 14.622 1.00 80.62 296 ALA A C 1
ATOM 2316 O O . ALA A 1 296 ? -23.161 27.244 15.124 1.00 80.62 296 ALA A O 1
ATOM 2317 N N . ILE A 1 297 ? -22.943 28.659 13.382 1.00 78.62 297 ILE A N 1
ATOM 2318 C CA . ILE A 1 297 ? -22.257 27.724 12.484 1.00 78.62 297 ILE A CA 1
ATOM 2319 C C . ILE A 1 297 ? -20.952 27.249 13.115 1.00 78.62 297 ILE A C 1
ATOM 2321 O O . ILE A 1 297 ? -20.703 26.054 13.173 1.00 78.62 297 ILE A O 1
ATOM 2325 N N . THR A 1 298 ? -20.127 28.146 13.657 1.00 73.25 298 THR A N 1
ATOM 2326 C CA . THR A 1 298 ? -18.866 27.766 14.315 1.00 73.25 298 THR A CA 1
ATOM 2327 C C . THR A 1 298 ? -19.119 26.857 15.515 1.00 73.25 298 THR A C 1
ATOM 2329 O O . THR A 1 298 ? -18.362 25.920 15.754 1.00 73.25 298 THR A O 1
ATOM 2332 N N . LYS A 1 299 ? -20.185 27.109 16.282 1.00 73.56 299 LYS A N 1
ATOM 2333 C CA . LYS A 1 299 ? -20.574 26.286 17.429 1.00 73.56 299 LYS A CA 1
ATOM 2334 C C . LYS A 1 299 ? -21.105 24.921 16.998 1.00 73.56 299 LYS A C 1
ATOM 2336 O O . LYS A 1 299 ? -20.752 23.941 17.641 1.00 73.56 299 LYS A O 1
ATOM 2341 N N . GLU A 1 300 ? -21.899 24.843 15.933 1.00 69.56 300 GLU A N 1
ATOM 2342 C CA . GLU A 1 300 ? -22.354 23.576 15.352 1.00 69.56 300 GLU A CA 1
ATOM 2343 C C . GLU A 1 300 ? -21.200 22.800 14.723 1.00 69.56 300 GLU A C 1
ATOM 2345 O O . GLU A 1 300 ? -21.036 21.634 15.044 1.00 69.56 300 GLU A O 1
ATOM 2350 N N . ILE A 1 301 ? -20.323 23.436 13.942 1.00 67.62 301 ILE A N 1
ATOM 2351 C CA . ILE A 1 301 ? -19.088 22.829 13.424 1.00 67.62 301 ILE A CA 1
ATOM 2352 C C . ILE A 1 301 ? -18.203 22.354 14.576 1.00 67.62 301 ILE A C 1
ATOM 2354 O O . ILE A 1 301 ? -17.612 21.286 14.481 1.00 67.62 301 ILE A O 1
ATOM 2358 N N . LYS A 1 302 ? -18.120 23.103 15.682 1.00 62.09 302 LYS A N 1
ATOM 2359 C CA . LYS A 1 302 ? -17.389 22.690 16.886 1.00 62.09 302 LYS A CA 1
ATOM 2360 C C . LYS A 1 302 ? -18.072 21.527 17.605 1.00 62.09 302 LYS A C 1
ATOM 2362 O O . LYS A 1 302 ? -17.381 20.651 18.094 1.00 62.09 302 LYS A O 1
ATOM 2367 N N . ALA A 1 303 ? -19.400 21.491 17.666 1.00 61.00 303 ALA A N 1
ATOM 2368 C CA . ALA A 1 303 ? -20.149 20.377 18.243 1.00 61.00 303 ALA A CA 1
ATOM 2369 C C . ALA A 1 303 ? -20.064 19.119 17.364 1.00 61.00 303 ALA A C 1
ATOM 2371 O O . ALA A 1 303 ? -19.930 18.021 17.889 1.00 61.00 303 ALA A O 1
ATOM 2372 N N . ILE A 1 304 ? -20.063 19.279 16.038 1.00 56.06 304 ILE A N 1
ATOM 2373 C CA . ILE A 1 304 ? -19.843 18.217 15.054 1.00 56.06 304 ILE A CA 1
ATOM 2374 C C . ILE A 1 304 ? -18.387 17.755 15.110 1.00 56.06 304 ILE A C 1
ATOM 2376 O O . ILE A 1 304 ? -18.149 16.562 15.145 1.00 56.06 304 ILE A O 1
ATOM 2380 N N . SER A 1 305 ? -17.397 18.642 15.218 1.00 51.69 305 SER A N 1
ATOM 2381 C CA . SER A 1 305 ? -15.992 18.235 15.364 1.00 51.69 305 SER A CA 1
ATOM 2382 C C . SER A 1 305 ? -15.699 17.609 16.728 1.00 51.69 305 SER A C 1
ATOM 2384 O O . SER A 1 305 ? -14.865 16.716 16.821 1.00 51.69 305 SER A O 1
ATOM 2386 N N . GLN A 1 306 ? -16.428 18.002 17.774 1.00 51.12 306 GLN A N 1
ATOM 2387 C CA . GLN A 1 306 ? -16.396 17.353 19.088 1.00 51.12 306 GLN A CA 1
ATOM 2388 C C . GLN A 1 306 ? -17.222 16.055 19.138 1.00 51.12 306 GLN A C 1
ATOM 2390 O O . GLN A 1 306 ? -16.979 15.233 20.015 1.00 51.12 306 GLN A O 1
ATOM 2395 N N . GLY A 1 307 ? -18.160 15.854 18.206 1.00 45.62 307 GLY A N 1
ATOM 2396 C CA . GLY A 1 307 ? -18.973 14.641 18.057 1.00 45.62 307 GLY A CA 1
ATOM 2397 C C . GLY A 1 307 ? -18.509 13.679 16.954 1.00 45.62 307 GLY A C 1
ATOM 2398 O O . GLY A 1 307 ? -19.015 12.566 16.886 1.00 45.62 307 GLY A O 1
ATOM 2399 N N . VAL A 1 308 ? -17.564 14.087 16.098 1.00 45.53 308 VAL A N 1
ATOM 2400 C CA . VAL A 1 308 ? -17.085 13.339 14.913 1.00 45.53 308 VAL A CA 1
ATOM 2401 C C . VAL A 1 308 ? -15.551 13.358 14.796 1.00 45.53 308 VAL A C 1
ATOM 2403 O O . VAL A 1 308 ? -14.994 12.894 13.810 1.00 45.53 308 VAL A O 1
ATOM 2406 N N . ASN A 1 309 ? -14.811 13.823 15.806 1.00 43.25 309 ASN A N 1
ATOM 2407 C CA . ASN A 1 309 ? -13.364 13.597 15.836 1.00 43.25 309 ASN A CA 1
ATOM 2408 C C . ASN A 1 309 ? -12.855 13.191 17.216 1.00 43.25 309 ASN A C 1
ATOM 2410 O O . ASN A 1 309 ? -12.154 13.927 17.908 1.00 43.25 309 ASN A O 1
ATOM 2414 N N . ILE A 1 310 ? -13.189 11.956 17.571 1.00 41.94 310 ILE A N 1
ATOM 2415 C CA . ILE A 1 310 ? -12.277 11.098 18.309 1.00 41.94 310 ILE A CA 1
ATOM 2416 C C . ILE A 1 310 ? -12.231 9.815 17.482 1.00 41.94 310 ILE A C 1
ATOM 2418 O O . ILE A 1 310 ? -13.114 8.973 17.616 1.00 41.94 310 ILE A O 1
ATOM 2422 N N . MET A 1 311 ? -11.231 9.654 16.603 1.00 42.06 311 MET A N 1
ATOM 2423 C CA . MET A 1 311 ? -10.768 8.284 16.365 1.00 42.06 311 MET A CA 1
ATOM 2424 C C . MET A 1 311 ? -10.513 7.708 17.758 1.00 42.06 311 MET A C 1
ATOM 2426 O O . MET A 1 311 ? -9.784 8.363 18.521 1.00 42.06 311 MET A O 1
ATOM 2430 N N . PRO A 1 312 ? -11.133 6.581 18.144 1.00 47.28 312 PRO A N 1
ATOM 2431 C CA . PRO A 1 312 ? -10.806 5.985 19.422 1.00 47.28 312 PRO A CA 1
ATOM 2432 C C . PRO A 1 312 ? -9.286 5.784 19.439 1.00 47.28 312 PRO A C 1
ATOM 2434 O O . PRO A 1 312 ? -8.676 5.472 18.415 1.00 47.28 312 PRO A O 1
ATOM 2437 N N . GLN A 1 313 ? -8.650 6.070 20.579 1.00 58.34 313 GLN A N 1
ATOM 2438 C CA . GLN A 1 313 ? -7.196 5.913 20.736 1.00 58.34 313 GLN A CA 1
ATOM 2439 C C . GLN A 1 313 ? -6.730 4.486 20.382 1.00 58.34 313 GLN A C 1
ATOM 2441 O O . GLN A 1 313 ? -5.549 4.276 20.106 1.00 58.34 313 GLN A O 1
ATOM 2446 N N . GLU A 1 314 ? -7.686 3.558 20.324 1.00 71.19 314 GLU A N 1
ATOM 2447 C CA . GLU A 1 314 ? -7.575 2.167 19.929 1.00 71.19 314 GLU A CA 1
ATOM 2448 C C . GLU A 1 314 ? -8.730 1.831 18.965 1.00 71.19 314 GLU A C 1
ATOM 2450 O O . GLU A 1 314 ? -9.899 2.037 19.293 1.00 71.19 314 GLU A O 1
ATOM 2455 N N . VAL A 1 315 ? -8.424 1.323 17.771 1.00 81.62 315 VAL A N 1
ATOM 2456 C CA . VAL A 1 315 ? -9.413 0.784 16.828 1.00 81.62 315 VAL A CA 1
ATOM 2457 C C . VAL A 1 315 ? -9.386 -0.735 16.931 1.00 81.62 315 VAL A C 1
ATOM 2459 O O . VAL A 1 315 ? -8.341 -1.355 16.740 1.00 81.62 315 VAL A O 1
ATOM 2462 N N . SER A 1 316 ? -10.538 -1.341 17.206 1.00 89.25 316 SER A N 1
ATOM 2463 C CA . SER A 1 316 ? -10.680 -2.796 17.223 1.00 89.25 316 SER A CA 1
ATOM 2464 C C . SER A 1 316 ? -11.219 -3.304 15.890 1.00 89.25 316 SER A C 1
ATOM 2466 O O . SER A 1 316 ? -12.269 -2.858 15.422 1.00 89.25 316 SER A O 1
ATOM 2468 N N . VAL A 1 317 ? -10.514 -4.258 15.291 1.00 91.38 317 VAL A N 1
ATOM 2469 C CA . VAL A 1 317 ? -10.848 -4.858 13.997 1.00 91.38 317 VAL A CA 1
ATOM 2470 C C . VAL A 1 317 ? -10.938 -6.365 14.152 1.00 91.38 317 VAL A C 1
ATOM 2472 O O . VAL A 1 317 ? -10.126 -6.963 14.843 1.00 91.38 317 VAL A O 1
ATOM 2475 N N . VAL A 1 318 ? -11.906 -6.992 13.500 1.00 92.94 318 VAL A N 1
ATOM 2476 C CA . VAL A 1 318 ? -12.024 -8.449 13.420 1.00 92.94 318 VAL A CA 1
ATOM 2477 C C . VAL A 1 318 ? -11.956 -8.889 11.970 1.00 92.94 318 VAL A C 1
ATOM 2479 O O . VAL A 1 318 ? -12.440 -8.189 11.072 1.00 92.94 318 VAL A O 1
ATOM 2482 N N . LEU A 1 319 ? -11.374 -10.064 11.749 1.00 93.81 319 LEU A N 1
ATOM 2483 C CA . LEU A 1 319 ? -11.536 -10.763 10.483 1.00 93.81 319 LEU A CA 1
ATOM 2484 C C . LEU A 1 319 ? -12.811 -11.597 10.522 1.00 93.81 319 LEU A C 1
ATOM 2486 O O . LEU A 1 319 ? -13.176 -12.163 11.553 1.00 93.81 319 LEU A O 1
ATOM 2490 N N . ALA A 1 320 ? -13.514 -11.632 9.396 1.00 93.06 320 ALA A N 1
ATOM 2491 C CA . ALA A 1 320 ? -14.736 -12.400 9.251 1.00 93.06 320 ALA A CA 1
ATOM 2492 C C . ALA A 1 320 ? -14.781 -13.105 7.897 1.00 93.06 320 ALA A C 1
ATOM 2494 O O . ALA A 1 320 ? -14.320 -12.581 6.883 1.00 93.06 320 ALA A O 1
ATOM 2495 N N . LYS A 1 321 ? -15.402 -14.283 7.883 1.00 93.88 321 LYS A N 1
ATOM 2496 C CA . LYS A 1 321 ? -15.651 -15.050 6.666 1.00 93.88 321 LYS A CA 1
ATOM 2497 C C . LYS A 1 321 ? -16.602 -14.293 5.733 1.00 93.88 321 LYS A C 1
ATOM 2499 O O . LYS A 1 321 ? -17.704 -13.923 6.140 1.00 93.88 321 LYS A O 1
ATOM 2504 N N . GLY A 1 322 ? -16.153 -14.066 4.503 1.00 94.06 322 GLY A N 1
ATOM 2505 C CA . GLY A 1 322 ? -16.885 -13.394 3.435 1.00 94.06 322 GLY A CA 1
ATOM 2506 C C . GLY A 1 322 ? -17.439 -14.357 2.391 1.00 94.06 322 GLY A C 1
ATOM 2507 O O . GLY A 1 322 ? -17.866 -15.471 2.705 1.00 94.06 322 GLY A O 1
ATOM 2508 N N . ASN A 1 323 ? -17.445 -13.908 1.135 1.00 94.25 323 ASN A N 1
ATOM 2509 C CA . ASN A 1 323 ? -17.985 -14.682 0.022 1.00 94.25 323 ASN A CA 1
ATOM 2510 C C . ASN A 1 323 ? -17.124 -15.909 -0.289 1.00 94.25 323 ASN A C 1
ATOM 2512 O O . ASN A 1 323 ? -15.902 -15.872 -0.154 1.00 94.25 323 ASN A O 1
ATOM 2516 N N . GLU A 1 324 ? -17.767 -16.974 -0.757 1.00 94.00 324 GLU A N 1
ATOM 2517 C CA . GLU A 1 324 ? -17.089 -18.161 -1.275 1.00 94.00 324 GLU A CA 1
ATOM 2518 C C . GLU A 1 324 ? -16.461 -17.874 -2.644 1.00 94.00 324 GLU A C 1
ATOM 2520 O O . GLU A 1 324 ? -17.107 -17.332 -3.545 1.00 94.00 324 GLU A O 1
ATOM 2525 N N . ILE A 1 325 ? -15.194 -18.247 -2.796 1.00 90.81 325 ILE A N 1
ATOM 2526 C CA . ILE A 1 325 ? -14.408 -18.165 -4.022 1.00 90.81 325 ILE A CA 1
ATOM 2527 C C . ILE A 1 325 ? -13.710 -19.511 -4.199 1.00 90.81 325 ILE A C 1
ATOM 2529 O O . ILE A 1 325 ? -12.747 -19.818 -3.500 1.00 90.81 325 ILE A O 1
ATOM 2533 N N . SER A 1 326 ? -14.190 -20.300 -5.163 1.00 86.94 326 SER A N 1
ATOM 2534 C CA . SER A 1 326 ? -13.740 -21.681 -5.374 1.00 86.94 326 SER A CA 1
ATOM 2535 C C . SER A 1 326 ? -13.987 -22.545 -4.125 1.00 86.94 326 SER A C 1
ATOM 2537 O O . SER A 1 326 ? -15.139 -22.773 -3.770 1.00 86.94 326 SER A O 1
ATOM 2539 N N . ASP A 1 327 ? -12.935 -23.011 -3.458 1.00 87.94 327 ASP A N 1
ATOM 2540 C CA . ASP A 1 327 ? -12.925 -23.816 -2.233 1.00 87.94 327 ASP A CA 1
ATOM 2541 C C . ASP A 1 327 ? -12.508 -23.009 -0.987 1.00 87.94 327 ASP A C 1
ATOM 2543 O O . ASP A 1 327 ? -12.369 -23.556 0.111 1.00 87.94 327 ASP A O 1
ATOM 2547 N N . LYS A 1 328 ? -12.312 -21.698 -1.157 1.00 93.25 328 LYS A N 1
ATOM 2548 C CA . LYS A 1 328 ? -11.892 -20.744 -0.131 1.00 93.25 328 LYS A CA 1
ATOM 2549 C C . LYS A 1 328 ? -12.951 -19.665 0.053 1.00 93.25 328 LYS A C 1
ATOM 2551 O O . LYS A 1 328 ? -13.879 -19.531 -0.737 1.00 93.25 328 LYS A O 1
ATOM 2556 N N . TYR A 1 329 ? -12.803 -18.861 1.095 1.00 94.25 329 TYR A N 1
ATOM 2557 C CA . TYR A 1 329 ? -13.689 -17.737 1.370 1.00 94.25 329 TYR A CA 1
ATOM 2558 C C . TYR A 1 329 ? -12.872 -16.470 1.601 1.00 94.25 329 TYR A C 1
ATOM 2560 O O . TYR A 1 329 ? -11.801 -16.514 2.208 1.00 94.25 329 TYR A O 1
ATOM 2568 N N . GLU A 1 330 ? -13.389 -15.334 1.138 1.00 94.69 330 GLU A N 1
ATOM 2569 C CA . GLU A 1 330 ? -12.783 -14.025 1.386 1.00 94.69 330 GLU A CA 1
ATOM 2570 C C . GLU A 1 330 ? -12.610 -13.786 2.892 1.00 94.69 330 GLU A C 1
ATOM 2572 O O . GLU A 1 330 ? -13.474 -14.144 3.697 1.00 94.69 330 GLU A O 1
ATOM 2577 N N . ALA A 1 331 ? -11.514 -13.133 3.272 1.00 94.00 33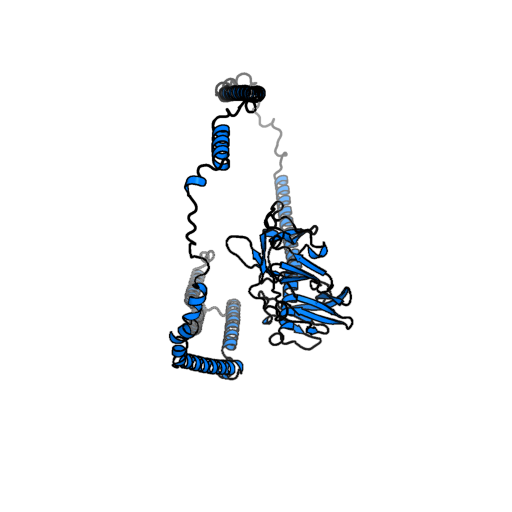1 ALA A N 1
ATOM 2578 C CA . ALA A 1 331 ? -11.349 -12.591 4.613 1.00 94.00 331 ALA A CA 1
ATOM 2579 C C . ALA A 1 331 ? -11.754 -11.114 4.613 1.00 94.00 331 ALA A C 1
ATOM 2581 O O . ALA A 1 331 ? -11.047 -10.251 4.087 1.00 94.00 331 ALA A O 1
ATOM 2582 N N . GLU A 1 332 ? -12.925 -10.826 5.176 1.00 93.75 332 GLU A N 1
ATOM 2583 C CA . GLU A 1 332 ? -13.420 -9.467 5.358 1.00 93.75 332 GLU A CA 1
ATOM 2584 C C . GLU A 1 332 ? -12.774 -8.827 6.581 1.00 93.75 332 GLU A C 1
ATOM 2586 O O . GLU A 1 332 ? -12.674 -9.444 7.637 1.00 93.75 332 GLU A O 1
ATOM 2591 N N . ILE A 1 333 ? -12.402 -7.560 6.445 1.00 91.88 333 ILE A N 1
ATOM 2592 C CA . ILE A 1 333 ? -11.877 -6.731 7.524 1.00 91.88 333 ILE A CA 1
ATOM 2593 C C . ILE A 1 333 ? -13.040 -5.879 8.034 1.00 91.88 333 ILE A C 1
ATOM 2595 O O . ILE A 1 333 ? -13.632 -5.110 7.262 1.00 91.88 333 ILE A O 1
ATOM 2599 N N . LYS A 1 334 ? -13.401 -6.034 9.311 1.00 92.06 334 LYS A N 1
ATOM 2600 C CA . LYS A 1 334 ? -14.564 -5.369 9.917 1.00 92.06 334 LYS A CA 1
ATOM 2601 C C . LYS A 1 334 ? -14.207 -4.647 11.200 1.00 92.06 334 LYS A C 1
ATOM 2603 O O . LYS A 1 334 ? -13.400 -5.132 11.983 1.00 92.06 334 LYS A O 1
ATOM 2608 N N . LEU A 1 335 ? -14.871 -3.526 11.454 1.00 90.88 335 LEU A N 1
ATOM 2609 C CA . LEU A 1 335 ? -14.830 -2.907 12.776 1.00 90.88 335 LEU A CA 1
ATOM 2610 C C . LEU A 1 335 ? -15.504 -3.820 13.800 1.00 90.88 335 LEU A C 1
ATOM 2612 O O . LEU A 1 335 ? -16.614 -4.296 13.561 1.00 90.88 335 LEU A O 1
ATOM 2616 N N . ALA A 1 336 ? -14.857 -4.046 14.939 1.00 89.00 336 ALA A N 1
ATOM 2617 C CA . ALA A 1 336 ? -15.362 -4.957 15.964 1.00 89.00 336 ALA A CA 1
ATOM 2618 C C . ALA A 1 336 ? -16.645 -4.440 16.643 1.00 89.00 336 ALA A C 1
ATOM 2620 O O . ALA A 1 336 ? -17.506 -5.229 17.022 1.00 89.00 336 ALA A O 1
ATOM 2621 N N . ASP A 1 337 ? -16.786 -3.120 16.786 1.00 85.19 337 ASP A N 1
ATOM 2622 C CA . ASP A 1 337 ? -17.888 -2.476 17.512 1.00 85.19 337 ASP A CA 1
ATOM 2623 C C . ASP A 1 337 ? -19.217 -2.480 16.740 1.00 85.19 337 ASP A C 1
ATOM 2625 O O . ASP A 1 337 ? -20.290 -2.690 17.302 1.00 85.19 337 ASP A O 1
ATOM 2629 N N . SER A 1 338 ? -19.139 -2.249 15.436 1.00 86.38 338 SER A N 1
ATOM 2630 C CA . SER A 1 338 ? -20.273 -2.037 14.542 1.00 86.38 338 SER A CA 1
ATOM 2631 C C . SER A 1 338 ? -20.455 -3.180 13.550 1.00 86.38 338 SER A C 1
ATOM 2633 O O . SER A 1 338 ? -21.463 -3.219 12.846 1.00 86.38 338 SER A O 1
ATOM 2635 N N . ASN A 1 339 ? -19.483 -4.096 13.469 1.00 86.56 339 ASN A N 1
ATOM 2636 C CA . ASN A 1 339 ? -19.392 -5.143 12.453 1.00 86.56 339 ASN A CA 1
ATOM 2637 C C . ASN A 1 339 ? -19.419 -4.586 11.013 1.00 86.56 339 ASN A C 1
ATOM 2639 O O . ASN A 1 339 ? -19.767 -5.285 10.057 1.00 86.56 339 ASN A O 1
ATOM 2643 N N . SER A 1 340 ? -19.076 -3.305 10.850 1.00 90.44 340 SER A N 1
ATOM 2644 C CA . SER A 1 340 ? -19.065 -2.635 9.553 1.00 90.44 340 SER A CA 1
ATOM 2645 C C . SER A 1 340 ? -17.885 -3.135 8.732 1.00 90.44 340 SER A C 1
ATOM 2647 O O . SER A 1 340 ? -16.742 -3.070 9.186 1.00 90.44 340 SER A O 1
ATOM 2649 N N . LYS A 1 341 ? -18.149 -3.605 7.509 1.00 92.38 341 LYS A N 1
ATOM 2650 C CA . LYS A 1 341 ? -17.101 -3.983 6.558 1.00 92.38 341 LYS A CA 1
ATOM 2651 C C . LYS A 1 341 ? -16.333 -2.745 6.116 1.00 92.38 341 LYS A C 1
ATOM 2653 O O . LYS A 1 341 ? -16.902 -1.858 5.486 1.00 92.38 341 LYS A O 1
ATOM 2658 N N . ILE A 1 342 ? -15.040 -2.730 6.415 1.00 88.75 342 ILE A N 1
ATOM 2659 C CA . ILE A 1 342 ? -14.108 -1.695 5.957 1.00 88.75 342 ILE A CA 1
ATOM 2660 C C . ILE A 1 342 ? -13.239 -2.200 4.805 1.00 88.75 342 ILE A C 1
ATOM 2662 O O . ILE A 1 342 ? -12.719 -1.400 4.029 1.00 88.75 342 ILE A O 1
ATOM 2666 N N . GLY A 1 343 ? -13.129 -3.522 4.635 1.00 89.31 343 GLY A N 1
ATOM 2667 C CA . GLY A 1 343 ? -12.297 -4.088 3.590 1.00 89.31 343 GLY A CA 1
ATOM 2668 C C . GLY A 1 343 ? -12.377 -5.581 3.375 1.00 89.31 343 GLY A C 1
ATOM 2669 O O . GLY A 1 343 ? -13.173 -6.281 4.000 1.00 89.31 343 GLY A O 1
ATOM 2670 N N . ILE A 1 344 ? -11.519 -6.043 2.474 1.00 90.00 344 ILE A N 1
ATOM 2671 C CA . ILE A 1 344 ? -11.184 -7.450 2.258 1.00 90.00 344 ILE A CA 1
ATOM 2672 C C . ILE A 1 344 ? -9.669 -7.569 2.115 1.00 90.00 344 ILE A C 1
ATOM 2674 O O . ILE A 1 344 ? -9.035 -6.641 1.606 1.00 90.00 344 ILE A O 1
ATOM 2678 N N . PHE A 1 345 ? -9.102 -8.703 2.522 1.00 90.25 345 PHE A N 1
ATOM 2679 C CA . PHE A 1 345 ? -7.749 -9.061 2.103 1.00 90.25 345 PHE A CA 1
ATOM 2680 C C . PHE A 1 345 ? -7.694 -9.130 0.582 1.00 90.25 345 PHE A C 1
ATOM 2682 O O . PHE A 1 345 ? -8.570 -9.715 -0.060 1.00 90.25 345 PHE A O 1
ATOM 2689 N N . SER A 1 346 ? -6.665 -8.513 0.010 1.00 88.12 346 SER A N 1
ATOM 2690 C CA . SER A 1 346 ? -6.448 -8.562 -1.425 1.00 88.12 346 SER A CA 1
ATOM 2691 C C . SER A 1 346 ? -6.221 -10.015 -1.837 1.00 88.12 346 SER A C 1
ATOM 2693 O O . SER A 1 346 ? -5.341 -10.674 -1.284 1.00 88.12 346 SER A O 1
ATOM 2695 N N . PRO A 1 347 ? -6.982 -10.539 -2.810 1.00 88.00 347 PRO A N 1
ATOM 2696 C CA . PRO A 1 347 ? -6.716 -11.867 -3.342 1.00 88.00 347 PRO A CA 1
ATOM 2697 C C . PRO A 1 347 ? -5.457 -11.883 -4.220 1.00 88.00 347 PRO A C 1
ATOM 2699 O O . PRO A 1 347 ? -5.030 -12.947 -4.648 1.00 88.00 347 PRO A O 1
ATOM 2702 N N . LYS A 1 348 ? -4.877 -10.718 -4.531 1.00 89.38 348 LYS A N 1
ATOM 2703 C CA . LYS A 1 348 ? -3.789 -10.562 -5.497 1.00 89.38 348 LYS A CA 1
ATOM 2704 C C . LYS A 1 348 ? -2.435 -10.545 -4.800 1.00 89.38 348 LYS A C 1
ATOM 2706 O O . LYS A 1 348 ? -2.247 -9.776 -3.862 1.00 89.38 348 LYS A O 1
ATOM 2711 N N . GLY A 1 349 ? -1.488 -11.302 -5.337 1.00 91.06 349 GLY A N 1
ATOM 2712 C CA . GLY A 1 349 ? -0.068 -11.191 -5.024 1.00 91.06 349 GLY A CA 1
ATOM 2713 C C . GLY A 1 349 ? 0.760 -10.801 -6.240 1.00 91.06 349 GLY A C 1
ATOM 2714 O O . GLY A 1 349 ? 0.381 -11.084 -7.382 1.00 91.06 349 GLY A O 1
ATOM 2715 N N . TYR A 1 350 ? 1.895 -10.158 -5.981 1.00 92.81 350 TYR A N 1
ATOM 2716 C CA . TYR A 1 350 ? 2.856 -9.735 -6.989 1.00 92.81 350 TYR A CA 1
ATOM 2717 C C . TYR A 1 350 ? 4.249 -10.250 -6.631 1.00 92.81 350 TYR A C 1
ATOM 2719 O O . TYR A 1 350 ? 4.847 -9.817 -5.644 1.00 92.81 350 TYR A O 1
ATOM 2727 N N . TYR A 1 351 ? 4.806 -11.120 -7.469 1.00 91.38 351 TYR A N 1
ATOM 2728 C CA . TYR A 1 351 ? 6.165 -11.629 -7.284 1.00 91.38 351 TYR A CA 1
ATOM 2729 C C . TYR A 1 351 ? 7.000 -11.474 -8.549 1.00 91.38 351 TYR A C 1
ATOM 2731 O O . TYR A 1 351 ? 6.494 -11.446 -9.668 1.00 91.38 351 TYR A O 1
ATOM 2739 N N . PHE A 1 352 ? 8.308 -11.371 -8.363 1.00 91.94 352 PHE A N 1
ATOM 2740 C CA . PHE A 1 352 ? 9.299 -11.311 -9.420 1.00 91.94 352 PHE A CA 1
ATOM 2741 C C . PHE A 1 352 ? 9.965 -12.677 -9.576 1.00 91.94 352 PHE A C 1
ATOM 2743 O O . PHE A 1 352 ? 10.458 -13.251 -8.603 1.00 91.94 352 PHE A O 1
ATOM 2750 N N . TYR A 1 353 ? 10.006 -13.193 -10.798 1.00 88.44 353 TYR A N 1
ATOM 2751 C CA . TYR A 1 353 ? 10.671 -14.447 -11.130 1.00 88.44 353 TYR A CA 1
ATOM 2752 C C . TYR A 1 353 ? 11.228 -14.371 -12.551 1.00 88.44 353 TYR A C 1
ATOM 2754 O O . TYR A 1 353 ? 10.511 -14.003 -13.477 1.00 88.44 353 TYR A O 1
ATOM 2762 N N . ASP A 1 354 ? 12.510 -14.703 -12.711 1.00 87.69 354 ASP A N 1
ATOM 2763 C CA . ASP A 1 354 ? 13.193 -14.777 -14.012 1.00 87.69 354 ASP A CA 1
ATOM 2764 C C . ASP A 1 354 ? 12.948 -13.553 -14.921 1.00 87.69 354 ASP A C 1
ATOM 2766 O O . ASP A 1 354 ? 12.458 -13.648 -16.045 1.00 87.69 354 ASP A O 1
ATOM 2770 N N . GLY A 1 355 ? 13.198 -12.352 -14.388 1.00 88.94 355 GLY A N 1
ATOM 2771 C CA . GLY A 1 355 ? 13.038 -11.106 -15.149 1.00 88.94 355 GLY A CA 1
ATOM 2772 C C . GLY A 1 355 ? 11.589 -10.645 -15.347 1.00 88.94 355 GLY A C 1
ATOM 2773 O O . GLY A 1 355 ? 11.365 -9.612 -15.972 1.00 88.94 355 GLY A O 1
ATOM 2774 N N . THR A 1 356 ? 10.609 -11.380 -14.820 1.00 91.81 356 THR A N 1
ATOM 2775 C CA . THR A 1 356 ? 9.179 -11.172 -15.070 1.00 91.81 356 THR A CA 1
ATOM 2776 C C . THR A 1 356 ? 8.445 -10.906 -13.758 1.00 91.81 356 THR A C 1
ATOM 2778 O O . THR A 1 356 ? 8.698 -11.568 -12.752 1.00 91.81 356 THR A O 1
ATOM 2781 N N . ILE A 1 357 ? 7.524 -9.938 -13.757 1.00 94.00 357 ILE A N 1
ATOM 2782 C CA . ILE A 1 357 ? 6.582 -9.754 -12.647 1.00 94.00 357 ILE A CA 1
ATOM 2783 C C . ILE A 1 357 ? 5.356 -10.607 -12.945 1.00 94.00 357 ILE A C 1
ATOM 2785 O O . ILE A 1 357 ? 4.809 -10.542 -14.042 1.00 94.00 357 ILE A O 1
ATOM 2789 N N . TYR A 1 358 ? 4.907 -11.371 -11.965 1.00 92.25 358 TYR A N 1
ATOM 2790 C CA . TYR A 1 358 ? 3.692 -12.160 -12.038 1.00 92.25 358 TYR A CA 1
ATOM 2791 C C . TYR A 1 358 ? 2.626 -11.542 -11.146 1.00 92.25 358 TYR A C 1
ATOM 2793 O O . TYR A 1 358 ? 2.915 -11.143 -10.019 1.00 92.25 358 TYR A O 1
ATOM 2801 N N . VAL A 1 359 ? 1.395 -11.490 -11.650 1.00 92.94 359 VAL A N 1
ATOM 2802 C CA . VAL A 1 359 ? 0.194 -11.241 -10.847 1.00 92.94 359 VAL A CA 1
ATOM 2803 C C . VAL A 1 359 ? -0.491 -12.579 -10.626 1.00 92.94 359 VAL A C 1
ATOM 2805 O O . VAL A 1 359 ? -0.807 -13.275 -11.591 1.00 92.94 359 VAL A O 1
ATOM 2808 N N . TYR A 1 360 ? -0.723 -12.939 -9.372 1.00 90.12 360 TYR A N 1
ATOM 2809 C CA . TYR A 1 360 ? -1.329 -14.214 -9.003 1.00 90.12 360 TYR A CA 1
ATOM 2810 C C . TYR A 1 360 ? -2.563 -13.995 -8.129 1.00 90.12 360 TYR A C 1
ATOM 2812 O O . TYR A 1 360 ? -2.549 -13.128 -7.255 1.00 90.12 360 TYR A O 1
ATOM 2820 N N . ASP A 1 361 ? -3.635 -14.752 -8.372 1.00 91.62 361 ASP A N 1
ATOM 2821 C CA . ASP A 1 361 ? -4.810 -14.778 -7.495 1.00 91.62 361 ASP A CA 1
ATOM 2822 C C . ASP A 1 361 ? -4.673 -15.927 -6.490 1.00 91.62 361 ASP A C 1
ATOM 2824 O O . ASP A 1 361 ? -4.814 -17.106 -6.814 1.00 91.62 361 ASP A O 1
ATOM 2828 N N . HIS A 1 362 ? -4.420 -15.583 -5.234 1.00 87.75 362 HIS A N 1
ATOM 2829 C CA . HIS A 1 362 ? -4.236 -16.546 -4.155 1.00 87.75 362 HIS A CA 1
ATOM 2830 C C . HIS A 1 362 ? -5.520 -17.297 -3.773 1.00 87.75 362 HIS A C 1
ATOM 2832 O O . HIS A 1 362 ? -5.457 -18.360 -3.138 1.00 87.75 362 HIS A O 1
ATOM 2838 N N . LEU A 1 363 ? -6.688 -16.782 -4.171 1.00 87.88 363 LEU A N 1
ATOM 2839 C CA . LEU A 1 363 ? -7.981 -17.445 -3.990 1.00 87.88 363 LEU A CA 1
ATOM 2840 C C . LEU A 1 363 ? -8.392 -18.274 -5.215 1.00 87.88 363 LEU A C 1
ATOM 2842 O O . LEU A 1 363 ? -9.127 -19.245 -5.056 1.00 87.88 363 LEU A O 1
ATOM 2846 N N . ARG A 1 364 ? -7.901 -17.927 -6.411 1.00 87.75 364 ARG A N 1
ATOM 2847 C CA . ARG A 1 364 ? -8.131 -18.652 -7.674 1.00 87.75 364 ARG A CA 1
ATOM 2848 C C . ARG A 1 364 ? -6.803 -19.112 -8.259 1.00 87.75 364 ARG A C 1
ATOM 2850 O O . ARG A 1 364 ? -6.232 -18.450 -9.124 1.00 87.75 364 ARG A O 1
ATOM 2857 N N . SER A 1 365 ? -6.318 -20.256 -7.787 1.00 73.12 365 SER A N 1
ATOM 2858 C CA . SER A 1 365 ? -4.980 -20.764 -8.108 1.00 73.12 365 SER A CA 1
ATOM 2859 C C . SER A 1 365 ? -4.723 -21.011 -9.601 1.00 73.12 365 SER A C 1
ATOM 2861 O O . SER A 1 365 ? -3.567 -21.119 -10.006 1.00 73.12 365 SER A O 1
ATOM 2863 N N . GLU A 1 366 ? -5.760 -21.061 -10.443 1.00 77.62 366 GLU A N 1
ATOM 2864 C CA . GLU A 1 366 ? -5.616 -21.086 -11.901 1.00 77.62 366 GLU A CA 1
ATOM 2865 C C . GLU A 1 366 ? -5.218 -19.743 -12.547 1.00 77.62 366 GLU A C 1
ATOM 2867 O O . GLU A 1 366 ? -4.876 -19.725 -13.732 1.00 77.62 366 GLU A O 1
ATOM 2872 N N . VAL A 1 367 ? -5.248 -18.619 -11.821 1.00 81.56 367 VAL A N 1
ATOM 2873 C CA . VAL A 1 367 ? -4.945 -17.291 -12.377 1.00 81.56 367 VAL A CA 1
ATOM 2874 C C . VAL A 1 367 ? -3.510 -16.881 -12.048 1.00 81.56 367 VAL A C 1
ATOM 2876 O O . VAL A 1 367 ? -3.204 -16.424 -10.949 1.00 81.56 367 VAL A O 1
ATOM 2879 N N . SER A 1 368 ? -2.637 -16.984 -13.050 1.00 87.88 368 SER A N 1
ATOM 2880 C CA . SER A 1 368 ? -1.280 -16.433 -13.041 1.00 87.88 368 SER A CA 1
ATOM 2881 C C . SER A 1 368 ? -1.052 -15.658 -14.334 1.00 87.88 368 SER A C 1
ATOM 2883 O O . SER A 1 368 ? -1.285 -16.184 -15.422 1.00 87.88 368 SER A O 1
ATOM 2885 N N . ILE A 1 369 ? -0.653 -14.395 -14.211 1.00 90.88 369 ILE A N 1
ATOM 2886 C CA . ILE A 1 369 ? -0.492 -13.473 -15.335 1.00 90.88 369 ILE A CA 1
ATOM 2887 C C . ILE A 1 369 ? 0.946 -12.979 -15.341 1.00 90.88 369 ILE A C 1
ATOM 2889 O O . ILE A 1 369 ? 1.379 -12.320 -14.397 1.00 90.88 369 ILE A O 1
ATOM 2893 N N . ASP A 1 370 ? 1.669 -13.266 -16.413 1.00 92.44 370 ASP A N 1
ATOM 2894 C CA . ASP A 1 370 ? 3.008 -12.760 -16.658 1.00 92.44 370 ASP A CA 1
ATOM 2895 C C . ASP A 1 370 ? 2.958 -11.339 -17.240 1.00 92.44 370 ASP A C 1
ATOM 2897 O O . ASP A 1 370 ? 2.256 -11.038 -18.211 1.00 92.44 370 ASP A O 1
ATOM 2901 N N . LEU A 1 371 ? 3.708 -10.432 -16.619 1.00 93.25 371 LEU A N 1
ATOM 2902 C CA . LEU A 1 371 ? 3.879 -9.061 -17.079 1.00 93.25 371 LEU A CA 1
ATOM 2903 C C . LEU A 1 371 ? 5.212 -8.951 -17.824 1.00 93.25 371 LEU A C 1
ATOM 2905 O O . LEU A 1 371 ? 6.271 -9.049 -17.188 1.00 93.25 371 LEU A O 1
ATOM 2909 N N . PRO A 1 372 ? 5.191 -8.695 -19.145 1.00 92.12 372 PRO A N 1
ATOM 2910 C CA . PRO A 1 372 ? 6.412 -8.535 -19.918 1.00 92.12 372 PRO A CA 1
ATOM 2911 C C . PRO A 1 372 ? 7.300 -7.432 -19.337 1.00 92.12 372 PRO A C 1
ATOM 2913 O O . PRO A 1 372 ? 6.796 -6.396 -18.907 1.00 92.12 372 PRO A O 1
ATOM 2916 N N . GLU A 1 373 ? 8.621 -7.615 -19.394 1.00 92.25 373 GLU A N 1
ATOM 2917 C CA . GLU A 1 373 ? 9.619 -6.696 -18.811 1.00 92.25 373 GLU A CA 1
ATOM 2918 C C . GLU A 1 373 ? 9.393 -5.223 -19.192 1.00 92.25 373 GLU A C 1
ATOM 2920 O O . GLU A 1 373 ? 9.464 -4.310 -18.370 1.00 92.25 373 GLU A O 1
ATOM 2925 N N . HIS A 1 374 ? 9.030 -4.972 -20.450 1.00 92.88 374 HIS A N 1
ATOM 2926 C CA . HIS A 1 374 ? 8.793 -3.621 -20.948 1.00 92.88 374 HIS A CA 1
ATOM 2927 C C . HIS A 1 374 ? 7.529 -2.955 -20.383 1.00 92.88 374 HIS A C 1
ATOM 2929 O O . HIS A 1 374 ? 7.368 -1.760 -20.614 1.00 92.88 374 HIS A O 1
ATOM 2935 N N . PHE A 1 375 ? 6.677 -3.682 -19.648 1.00 95.25 375 PHE A N 1
ATOM 2936 C CA . PHE A 1 375 ? 5.470 -3.205 -18.962 1.00 95.25 375 PHE A CA 1
ATOM 2937 C C . PHE A 1 375 ? 5.625 -3.096 -17.432 1.00 95.25 375 PHE A C 1
ATOM 2939 O O . PHE A 1 375 ? 4.640 -2.941 -16.714 1.00 95.25 375 PHE A O 1
ATOM 2946 N N . HIS A 1 376 ? 6.853 -3.143 -16.904 1.00 95.56 376 HIS A N 1
ATOM 2947 C CA . HIS A 1 376 ? 7.119 -3.007 -15.461 1.00 95.56 376 HIS A CA 1
ATOM 2948 C C . HIS A 1 376 ? 7.024 -1.561 -14.945 1.00 95.56 376 HIS A C 1
ATOM 2950 O O . HIS A 1 376 ? 7.339 -1.281 -13.788 1.00 95.56 376 HIS A O 1
ATOM 2956 N N . PHE A 1 377 ? 6.588 -0.618 -15.779 1.00 95.31 377 PHE A N 1
ATOM 2957 C CA . PHE A 1 377 ? 6.324 0.746 -15.346 1.00 95.31 377 PHE A CA 1
ATOM 2958 C C . PHE A 1 377 ? 4.907 0.859 -14.792 1.00 95.31 377 PHE A C 1
ATOM 2960 O O . PHE A 1 377 ? 4.021 0.075 -15.121 1.00 95.31 377 PHE A O 1
ATOM 2967 N N . LEU A 1 378 ? 4.695 1.844 -13.930 1.00 94.31 378 LEU A N 1
ATOM 2968 C CA . LEU A 1 378 ? 3.432 2.072 -13.251 1.00 94.31 378 LEU A CA 1
ATOM 2969 C C . LEU A 1 378 ? 3.012 3.529 -13.426 1.00 94.31 378 LEU A C 1
ATOM 2971 O O . LEU A 1 378 ? 3.778 4.473 -13.195 1.00 94.31 378 LEU A O 1
ATOM 2975 N N . LYS A 1 379 ? 1.757 3.706 -13.821 1.00 92.25 379 LYS A N 1
ATOM 2976 C CA . LYS A 1 379 ? 1.131 5.011 -14.016 1.00 92.25 379 LYS A CA 1
ATOM 2977 C C . LYS A 1 379 ? -0.063 5.168 -13.088 1.00 92.25 379 LYS A C 1
ATOM 2979 O O . LYS A 1 379 ? -0.821 4.219 -12.895 1.00 92.25 379 LYS A O 1
ATOM 2984 N N . VAL A 1 380 ? -0.252 6.379 -12.562 1.00 92.25 380 VAL A N 1
ATOM 2985 C CA . VAL A 1 380 ? -1.467 6.723 -11.821 1.00 92.25 380 VAL A CA 1
ATOM 2986 C C . VAL A 1 380 ? -2.639 6.888 -12.782 1.00 92.25 380 VAL A C 1
ATOM 2988 O O . VAL A 1 380 ? -2.585 7.683 -13.720 1.00 92.25 380 VAL A O 1
ATOM 2991 N N . ILE A 1 381 ? -3.718 6.161 -12.516 1.00 90.12 381 ILE A N 1
ATOM 2992 C CA . ILE A 1 381 ? -4.992 6.269 -13.221 1.00 90.12 381 ILE A CA 1
ATOM 2993 C C . ILE A 1 381 ? -6.057 6.746 -12.239 1.00 90.12 381 ILE A C 1
ATOM 2995 O O . ILE A 1 381 ? -6.140 6.256 -11.112 1.00 90.12 381 ILE A O 1
ATOM 2999 N N . LYS A 1 382 ? -6.894 7.678 -12.693 1.00 90.44 382 LYS A N 1
ATOM 3000 C CA . LYS A 1 382 ? -8.123 8.066 -12.006 1.00 90.44 382 LYS A CA 1
ATOM 3001 C C . LYS A 1 382 ? -9.266 7.167 -12.470 1.00 90.44 382 LYS A C 1
ATOM 3003 O O . LYS A 1 382 ? -9.552 7.105 -13.665 1.00 90.44 382 LYS A O 1
ATOM 3008 N N . THR A 1 383 ? -9.889 6.449 -11.546 1.00 86.19 383 THR A N 1
ATOM 3009 C CA . THR A 1 383 ? -11.058 5.604 -11.814 1.00 86.19 383 THR A CA 1
ATOM 3010 C C . THR A 1 383 ? -12.350 6.428 -11.813 1.00 86.19 383 THR A C 1
ATOM 3012 O O . THR A 1 383 ? -12.361 7.588 -11.402 1.00 86.19 383 THR A O 1
ATOM 3015 N N . GLU A 1 384 ? -13.451 5.846 -12.299 1.00 84.62 384 GLU A N 1
ATOM 3016 C CA . GLU A 1 384 ? -14.758 6.523 -12.414 1.00 84.62 384 GLU A CA 1
ATOM 3017 C C . GLU A 1 384 ? -15.280 7.057 -11.069 1.00 84.62 384 GLU A C 1
ATOM 3019 O O . GLU A 1 384 ? -15.908 8.112 -11.014 1.00 84.62 384 GLU A O 1
ATOM 3024 N N . ASP A 1 385 ? -14.943 6.386 -9.966 1.00 83.00 385 ASP A N 1
ATOM 3025 C CA . ASP A 1 385 ? -15.242 6.807 -8.592 1.00 83.00 385 ASP A CA 1
ATOM 3026 C C . ASP A 1 385 ? -14.284 7.893 -8.058 1.00 83.00 385 ASP A C 1
ATOM 3028 O O . ASP A 1 385 ? -14.241 8.155 -6.858 1.00 83.00 385 ASP A O 1
ATOM 3032 N N . SER A 1 386 ? -13.512 8.540 -8.938 1.00 77.50 386 SER A N 1
ATOM 3033 C CA . SER A 1 386 ? -12.503 9.561 -8.621 1.00 77.50 386 SER A CA 1
ATOM 3034 C C . SER A 1 386 ? -11.380 9.101 -7.689 1.00 77.50 386 SER A C 1
ATOM 3036 O O . SER A 1 386 ? -10.649 9.940 -7.162 1.00 77.50 386 SER A O 1
ATOM 3038 N N . LYS A 1 387 ? -11.194 7.788 -7.518 1.00 85.56 387 LYS A N 1
ATOM 3039 C CA . LYS A 1 387 ? -10.050 7.238 -6.788 1.00 85.56 387 LYS A CA 1
ATOM 3040 C C . LYS A 1 387 ? -8.831 7.127 -7.691 1.00 85.56 387 LYS A C 1
ATOM 3042 O O . LYS A 1 387 ? -8.939 6.975 -8.906 1.00 85.56 387 LYS A O 1
ATOM 3047 N N . TYR A 1 388 ? -7.656 7.191 -7.080 1.00 89.62 388 TYR A N 1
ATOM 3048 C CA . TYR A 1 388 ? -6.388 7.023 -7.776 1.00 89.62 388 TYR A CA 1
ATOM 3049 C C . TYR A 1 388 ? -5.834 5.621 -7.526 1.00 89.62 388 TYR A C 1
ATOM 3051 O O . TYR A 1 388 ? -5.762 5.166 -6.384 1.00 89.62 388 TYR A O 1
ATOM 3059 N N . LYS A 1 389 ? -5.455 4.935 -8.604 1.00 90.81 389 LYS A N 1
ATOM 3060 C CA . LYS A 1 389 ? -4.873 3.585 -8.598 1.00 90.81 389 LYS A CA 1
ATOM 3061 C C . LYS A 1 389 ? -3.632 3.547 -9.480 1.00 90.81 389 LYS A C 1
ATOM 3063 O O . LYS A 1 389 ? -3.429 4.459 -10.281 1.00 90.81 389 LYS A O 1
ATOM 3068 N N . LEU A 1 390 ? -2.833 2.489 -9.374 1.00 92.56 390 LEU A N 1
ATOM 3069 C CA . LEU A 1 390 ? -1.746 2.244 -10.322 1.00 92.56 390 LEU A CA 1
ATOM 3070 C C . LEU A 1 390 ? -2.164 1.228 -11.379 1.00 92.56 390 LEU A C 1
ATOM 3072 O O . LEU A 1 390 ? -2.964 0.332 -11.115 1.00 92.56 390 LEU A O 1
ATOM 3076 N N . ALA A 1 391 ? -1.597 1.361 -12.570 1.00 93.31 391 ALA A N 1
ATOM 3077 C CA . ALA A 1 391 ? -1.707 0.376 -13.633 1.00 93.31 391 ALA A CA 1
ATOM 3078 C C . ALA A 1 391 ? -0.344 0.136 -14.272 1.00 93.31 391 ALA A C 1
ATOM 3080 O O . ALA A 1 391 ? 0.430 1.083 -14.447 1.00 93.31 391 ALA A O 1
ATOM 3081 N N . PHE A 1 392 ? -0.092 -1.116 -14.650 1.00 94.44 392 PHE A N 1
ATOM 3082 C CA . PHE A 1 392 ? 1.091 -1.485 -15.417 1.00 94.44 392 PHE A CA 1
ATOM 3083 C C . PHE A 1 392 ? 1.045 -0.874 -16.816 1.00 94.44 392 PHE A C 1
ATOM 3085 O O . PHE A 1 392 ? 0.020 -0.897 -17.508 1.00 94.44 392 PHE A O 1
ATOM 3092 N N . CYS A 1 393 ? 2.169 -0.309 -17.228 1.00 94.06 393 CYS A N 1
ATOM 3093 C CA . CYS A 1 393 ? 2.330 0.363 -18.499 1.00 94.06 393 CYS A CA 1
ATOM 3094 C C . CYS A 1 393 ? 3.767 0.237 -18.999 1.00 94.06 393 CYS A C 1
ATOM 3096 O O . CYS A 1 393 ? 4.669 -0.180 -18.272 1.00 94.06 393 CYS A O 1
ATOM 3098 N N . ASN A 1 394 ? 3.982 0.568 -20.269 1.00 94.19 394 ASN A N 1
ATOM 3099 C CA . ASN A 1 394 ? 5.327 0.621 -20.814 1.00 94.19 394 ASN A CA 1
ATOM 3100 C C . ASN A 1 394 ? 6.033 1.939 -20.475 1.00 94.19 394 ASN A C 1
ATOM 3102 O O . ASN A 1 394 ? 5.456 2.846 -19.878 1.00 94.19 394 ASN A O 1
ATOM 3106 N N . LYS A 1 395 ? 7.296 2.082 -20.891 1.00 92.56 395 LYS A N 1
ATOM 3107 C CA . LYS A 1 395 ? 8.069 3.318 -20.671 1.00 92.56 395 LYS A CA 1
ATOM 3108 C C . LYS A 1 395 ? 7.417 4.566 -21.293 1.00 92.56 395 LYS A C 1
ATOM 3110 O O . LYS A 1 395 ? 7.617 5.668 -20.790 1.00 92.56 395 LYS A O 1
ATOM 3115 N N . GLY A 1 396 ? 6.649 4.405 -22.375 1.00 91.31 396 GLY A N 1
ATOM 3116 C CA . GLY A 1 396 ? 5.844 5.471 -22.990 1.00 91.31 396 GLY A CA 1
ATOM 3117 C C . GLY A 1 396 ? 4.518 5.741 -22.267 1.00 91.31 396 GLY A C 1
ATOM 3118 O O . GLY A 1 396 ? 3.845 6.727 -22.563 1.00 91.31 396 GLY A O 1
ATOM 3119 N N . GLY A 1 397 ? 4.173 4.880 -21.308 1.00 91.38 397 GLY A N 1
ATOM 3120 C CA . GLY A 1 397 ? 2.980 4.898 -20.475 1.00 91.38 397 GLY A CA 1
ATOM 3121 C C . GLY A 1 397 ? 1.707 4.392 -21.149 1.00 91.38 397 GLY A C 1
ATOM 3122 O O . GLY A 1 397 ? 0.602 4.670 -20.680 1.00 91.38 397 GLY A O 1
ATOM 3123 N N . GLU A 1 398 ? 1.857 3.605 -22.214 1.00 92.12 398 GLU A N 1
ATOM 3124 C CA . GLU A 1 398 ? 0.771 2.807 -22.781 1.00 92.12 398 GLU A CA 1
ATOM 3125 C C . GLU A 1 398 ? 0.455 1.644 -21.836 1.00 92.12 398 GLU A C 1
ATOM 3127 O O . GLU A 1 398 ? 1.364 0.956 -21.370 1.00 92.12 398 GLU A O 1
ATOM 3132 N N . LEU A 1 399 ? -0.826 1.435 -21.531 1.00 92.25 399 LEU A N 1
ATOM 3133 C CA . LEU A 1 399 ? -1.260 0.423 -20.567 1.00 92.25 399 LEU A CA 1
ATOM 3134 C C . LEU A 1 399 ? -1.093 -0.993 -21.117 1.00 92.25 399 LEU A C 1
ATOM 3136 O O . LEU A 1 399 ? -1.295 -1.237 -22.308 1.00 92.25 399 LEU A O 1
ATOM 3140 N N . TYR A 1 400 ? -0.788 -1.938 -20.229 1.00 90.88 400 TYR A N 1
ATOM 3141 C CA . TYR A 1 400 ? -0.795 -3.351 -20.581 1.00 90.88 400 TYR A CA 1
ATOM 3142 C C . TYR A 1 400 ? -2.222 -3.912 -20.538 1.00 90.88 400 TYR A C 1
ATOM 3144 O O . TYR A 1 400 ? -2.843 -3.982 -19.479 1.00 90.88 400 TYR A O 1
ATOM 3152 N N . TYR A 1 401 ? -2.743 -4.339 -21.690 1.00 86.56 401 TYR A N 1
ATOM 3153 C CA . TYR A 1 401 ? -4.092 -4.913 -21.811 1.00 86.56 401 TYR A CA 1
ATOM 3154 C C . TYR A 1 401 ? -4.122 -6.448 -21.736 1.00 86.56 401 TYR A C 1
ATOM 3156 O O . TYR A 1 401 ? -5.196 -7.035 -21.836 1.00 86.56 401 TYR A O 1
ATOM 3164 N N . GLY A 1 402 ? -2.970 -7.105 -21.549 1.00 86.19 402 GLY A N 1
ATOM 3165 C CA . GLY A 1 402 ? -2.888 -8.562 -21.369 1.00 86.19 402 GLY A CA 1
ATOM 3166 C C . GLY A 1 402 ? -3.379 -9.051 -20.001 1.00 86.19 402 GLY A C 1
ATOM 3167 O O . GLY A 1 402 ? -3.389 -10.248 -19.740 1.00 86.19 402 GLY A O 1
ATOM 3168 N N . VAL A 1 403 ? -3.800 -8.130 -19.132 1.00 84.88 403 VAL A N 1
ATOM 3169 C CA . VAL A 1 403 ? -4.285 -8.403 -17.779 1.00 84.88 403 VAL A CA 1
ATOM 3170 C C . VAL A 1 403 ? -5.814 -8.282 -17.771 1.00 84.88 403 VAL A C 1
ATOM 3172 O O . VAL A 1 403 ? -6.334 -7.253 -18.219 1.00 84.88 403 VAL A O 1
ATOM 3175 N N . PRO A 1 404 ? -6.568 -9.272 -17.252 1.00 88.56 404 PRO A N 1
ATOM 3176 C CA . PRO A 1 404 ? -8.017 -9.160 -17.131 1.00 88.56 404 PRO A CA 1
ATOM 3177 C C . PRO A 1 404 ? -8.427 -7.957 -16.271 1.00 88.56 404 PRO A C 1
ATOM 3179 O O . PRO A 1 404 ? -7.673 -7.485 -15.417 1.00 88.56 404 PRO A O 1
ATOM 3182 N N . ASN A 1 405 ? -9.653 -7.467 -16.473 1.00 87.44 405 ASN A N 1
ATOM 3183 C CA . ASN A 1 405 ? -10.126 -6.220 -15.861 1.00 87.44 405 ASN A CA 1
ATOM 3184 C C . ASN A 1 405 ? -9.978 -6.169 -14.337 1.00 87.44 405 ASN A C 1
ATOM 3186 O O . ASN A 1 405 ? -9.662 -5.104 -13.806 1.00 87.44 405 ASN A O 1
ATOM 3190 N N . ASP A 1 406 ? -10.154 -7.302 -13.663 1.00 86.88 406 ASP A N 1
ATOM 3191 C CA . ASP A 1 406 ? -10.084 -7.384 -12.206 1.00 86.88 406 ASP A CA 1
ATOM 3192 C C . ASP A 1 406 ? -8.650 -7.252 -11.682 1.00 86.88 406 ASP A C 1
ATOM 3194 O O . ASP A 1 406 ? -8.458 -6.801 -10.556 1.00 86.88 406 ASP A O 1
ATOM 3198 N N . TYR A 1 407 ? -7.637 -7.545 -12.505 1.00 88.88 407 TYR A N 1
ATOM 3199 C CA . TYR A 1 407 ? -6.216 -7.559 -12.129 1.00 88.88 407 TYR A CA 1
ATOM 3200 C C . TYR A 1 407 ? -5.417 -6.381 -12.704 1.00 88.88 407 TYR A C 1
ATOM 3202 O O . TYR A 1 407 ? -4.280 -6.162 -12.301 1.00 88.88 407 TYR A O 1
ATOM 3210 N N . LYS A 1 408 ? -5.997 -5.586 -13.616 1.00 89.00 408 LYS A N 1
ATOM 3211 C CA . LYS A 1 408 ? -5.272 -4.512 -14.329 1.00 89.00 408 LYS A CA 1
ATOM 3212 C C . LYS A 1 408 ? -4.880 -3.319 -13.448 1.00 89.00 408 LYS A C 1
ATOM 3214 O O . LYS A 1 408 ? -4.008 -2.542 -13.829 1.00 89.00 408 LYS A O 1
ATOM 3219 N N . LEU A 1 409 ? -5.570 -3.139 -12.318 1.00 92.31 409 LEU A N 1
ATOM 3220 C CA . LEU A 1 409 ? -5.357 -2.032 -11.386 1.00 92.31 409 LEU A CA 1
ATOM 3221 C C . LEU A 1 409 ? -4.852 -2.546 -10.038 1.00 92.31 409 LEU A C 1
ATOM 3223 O O . LEU A 1 409 ? -5.408 -3.496 -9.474 1.00 92.31 409 LEU A O 1
ATOM 3227 N N . ILE A 1 410 ? -3.861 -1.835 -9.513 1.00 91.62 410 ILE A N 1
ATOM 3228 C CA . ILE A 1 410 ? -3.279 -2.010 -8.185 1.00 91.62 410 ILE A CA 1
ATOM 3229 C C . ILE A 1 410 ? -3.872 -0.932 -7.281 1.00 91.62 410 ILE A C 1
ATOM 3231 O O . ILE A 1 410 ? -3.822 0.263 -7.605 1.00 91.62 410 ILE A O 1
ATOM 3235 N N . ASN A 1 411 ? -4.466 -1.337 -6.162 1.00 88.31 411 ASN A N 1
ATOM 3236 C CA . ASN A 1 411 ? -4.970 -0.380 -5.189 1.00 88.31 411 ASN A CA 1
ATOM 3237 C C . ASN A 1 411 ? -3.803 0.166 -4.350 1.00 88.31 411 ASN A C 1
ATOM 3239 O O . ASN A 1 411 ? -2.836 -0.555 -4.123 1.00 88.31 411 ASN A O 1
ATOM 3243 N N . PRO A 1 412 ? -3.892 1.400 -3.824 1.00 85.12 412 PRO A N 1
ATOM 3244 C CA . PRO A 1 412 ? -2.864 1.938 -2.926 1.00 85.12 412 PRO A CA 1
ATOM 3245 C C . PRO A 1 412 ? -2.547 1.012 -1.739 1.00 85.12 412 PRO A C 1
ATOM 3247 O O . PRO A 1 412 ? -1.405 0.917 -1.314 1.00 85.12 412 PRO A O 1
ATOM 3250 N N . ILE A 1 413 ? -3.565 0.303 -1.248 1.00 81.56 413 ILE A N 1
ATOM 3251 C CA . ILE A 1 413 ? -3.487 -0.636 -0.122 1.00 81.56 413 ILE A CA 1
ATOM 3252 C C . ILE A 1 413 ? -2.714 -1.920 -0.449 1.00 81.56 413 ILE A C 1
ATOM 3254 O O . ILE A 1 413 ? -2.243 -2.595 0.456 1.00 81.56 413 ILE A O 1
ATOM 3258 N N . ASP A 1 414 ? -2.545 -2.229 -1.739 1.00 87.75 414 ASP A N 1
ATOM 3259 C CA . ASP A 1 414 ? -1.745 -3.357 -2.228 1.00 87.75 414 ASP A CA 1
ATOM 3260 C C . ASP A 1 414 ? -0.237 -3.002 -2.270 1.00 87.75 414 ASP A C 1
ATOM 3262 O O . ASP A 1 414 ? 0.562 -3.726 -2.867 1.00 87.75 414 ASP A O 1
ATOM 3266 N N . ILE A 1 415 ? 0.161 -1.869 -1.673 1.00 87.94 415 ILE A N 1
ATOM 3267 C CA . ILE A 1 415 ? 1.541 -1.384 -1.592 1.00 87.94 415 ILE A CA 1
ATOM 3268 C C . ILE A 1 415 ? 1.914 -1.187 -0.120 1.00 87.94 415 ILE A C 1
ATOM 3270 O O . ILE A 1 415 ? 1.498 -0.214 0.513 1.00 87.94 415 ILE A O 1
ATOM 3274 N N . LYS A 1 416 ? 2.770 -2.060 0.423 1.00 83.69 416 LYS A N 1
ATOM 3275 C CA . LYS A 1 416 ? 3.383 -1.856 1.742 1.00 83.69 416 LYS A CA 1
ATOM 3276 C C . LYS A 1 416 ? 4.321 -0.650 1.681 1.00 83.69 416 LYS A C 1
ATOM 3278 O O . LYS A 1 416 ? 5.378 -0.708 1.051 1.00 83.69 416 LYS A O 1
ATOM 3283 N N . SER A 1 417 ? 3.952 0.438 2.348 1.00 76.25 417 SER A N 1
ATOM 3284 C CA . SER A 1 417 ? 4.752 1.661 2.468 1.00 76.25 417 SER A CA 1
ATOM 3285 C C . SER A 1 417 ? 4.791 2.130 3.920 1.00 76.25 417 SER A C 1
ATOM 3287 O O . SER A 1 417 ? 3.813 2.011 4.650 1.00 76.25 417 SER A O 1
ATOM 3289 N N . THR A 1 418 ? 5.910 2.728 4.335 1.00 59.59 418 THR A N 1
ATOM 3290 C CA . THR A 1 418 ? 6.034 3.379 5.651 1.00 59.59 418 THR A CA 1
ATOM 3291 C C . THR A 1 418 ? 5.388 4.764 5.695 1.00 59.59 418 THR A C 1
ATOM 3293 O O . THR A 1 418 ? 5.329 5.383 6.753 1.00 59.59 418 THR A O 1
ATOM 3296 N N . LYS A 1 419 ? 4.936 5.289 4.548 1.00 69.81 419 LYS A N 1
ATOM 3297 C CA . LYS A 1 419 ? 4.290 6.601 4.423 1.00 69.81 419 LYS A CA 1
ATOM 3298 C C . LYS A 1 419 ? 3.106 6.530 3.471 1.00 69.81 419 LYS A C 1
ATOM 3300 O O . LYS A 1 419 ? 3.207 5.919 2.408 1.00 69.81 419 LYS A O 1
ATOM 3305 N N . SER A 1 420 ? 2.024 7.229 3.806 1.00 70.88 420 SER A N 1
ATOM 3306 C CA . SER A 1 420 ? 0.910 7.412 2.873 1.00 70.88 420 SER A CA 1
ATOM 3307 C C . SER A 1 420 ? 1.403 8.081 1.583 1.00 70.88 420 SER A C 1
ATOM 3309 O O . SER A 1 420 ? 2.113 9.094 1.626 1.00 70.88 420 SER A O 1
ATOM 3311 N N . ILE A 1 421 ? 1.071 7.481 0.437 1.00 76.75 421 ILE A N 1
ATOM 3312 C CA . ILE A 1 421 ? 1.448 7.983 -0.885 1.00 76.75 421 ILE A CA 1
ATOM 3313 C C . ILE A 1 421 ? 0.257 8.743 -1.463 1.00 76.75 421 ILE A C 1
ATOM 3315 O O . ILE A 1 421 ? -0.784 8.169 -1.771 1.00 76.75 421 ILE A O 1
ATOM 3319 N N . ASP A 1 422 ? 0.432 10.045 -1.662 1.00 82.56 422 ASP A N 1
ATOM 3320 C CA . ASP A 1 422 ? -0.579 10.898 -2.279 1.00 82.56 422 ASP A CA 1
ATOM 3321 C C . ASP A 1 422 ? -0.512 10.797 -3.811 1.00 82.56 422 ASP A C 1
ATOM 3323 O O . ASP A 1 422 ? 0.185 11.568 -4.478 1.00 82.56 422 ASP A O 1
ATOM 3327 N N . PHE A 1 423 ? -1.232 9.825 -4.380 1.00 86.12 423 PHE A N 1
ATOM 3328 C CA . PHE A 1 423 ? -1.281 9.607 -5.830 1.00 86.12 423 PHE A CA 1
ATOM 3329 C C . PHE A 1 423 ? -1.865 10.779 -6.624 1.00 86.12 423 PHE A C 1
ATOM 3331 O O . PHE A 1 423 ? -1.560 10.902 -7.811 1.00 86.12 423 PHE A O 1
ATOM 3338 N N . ASN A 1 424 ? -2.627 11.681 -5.999 1.00 85.12 424 ASN A N 1
ATOM 3339 C CA . ASN A 1 424 ? -3.149 12.865 -6.680 1.00 85.12 424 ASN A CA 1
ATOM 3340 C C . ASN A 1 424 ? -2.014 13.757 -7.214 1.00 85.12 424 ASN A C 1
ATOM 3342 O O . ASN A 1 424 ? -2.146 14.349 -8.279 1.00 85.12 424 ASN A O 1
ATOM 3346 N N . LYS A 1 425 ? -0.864 13.797 -6.526 1.00 86.06 425 LYS A N 1
ATOM 3347 C CA . LYS A 1 425 ? 0.325 14.558 -6.963 1.00 86.06 425 LYS A CA 1
ATOM 3348 C C . LYS A 1 425 ? 0.973 14.019 -8.235 1.00 86.06 425 LYS A C 1
ATOM 3350 O O . LYS A 1 425 ? 1.703 14.746 -8.901 1.00 86.06 425 LYS A O 1
ATOM 3355 N N . TYR A 1 426 ? 0.728 12.753 -8.546 1.00 86.38 426 TYR A N 1
ATOM 3356 C CA . TYR A 1 426 ? 1.328 12.045 -9.674 1.00 86.38 426 TYR A CA 1
ATOM 3357 C C . TYR A 1 426 ? 0.356 11.891 -10.845 1.00 86.38 426 TYR A C 1
ATOM 3359 O O . TYR A 1 426 ? 0.761 11.531 -11.949 1.00 86.38 426 TYR A O 1
ATOM 3367 N N . TYR A 1 427 ? -0.930 12.165 -10.622 1.00 86.50 427 TYR A N 1
ATOM 3368 C CA . TYR A 1 427 ? -1.925 12.134 -11.675 1.00 86.50 427 TYR A CA 1
ATOM 3369 C C . TYR A 1 427 ? -1.798 13.366 -12.577 1.00 86.50 427 TYR A C 1
ATOM 3371 O O . TYR A 1 427 ? -1.903 14.506 -12.129 1.00 86.50 427 TYR A O 1
ATOM 3379 N N . ALA A 1 428 ? -1.627 13.130 -13.874 1.00 73.44 428 ALA A N 1
ATOM 3380 C CA . ALA A 1 428 ? -1.685 14.163 -14.895 1.00 73.44 428 ALA A CA 1
ATOM 3381 C C . ALA A 1 428 ? -2.805 13.816 -15.881 1.00 73.44 428 ALA A C 1
ATOM 3383 O O . ALA A 1 428 ? -2.702 12.818 -16.592 1.00 73.44 428 ALA A O 1
ATOM 3384 N N . GLU A 1 429 ? -3.840 14.663 -15.959 1.00 64.44 429 GLU A N 1
ATOM 3385 C CA . GLU A 1 429 ? -5.020 14.466 -16.827 1.00 64.44 429 GLU A CA 1
ATOM 3386 C C . GLU A 1 429 ? -4.652 14.187 -18.294 1.00 64.44 429 GLU A C 1
ATOM 3388 O O . GLU A 1 429 ? -5.362 13.456 -18.976 1.00 64.44 429 GLU A O 1
ATOM 3393 N N . ASN A 1 430 ? -3.508 14.714 -18.748 1.00 57.53 430 ASN A N 1
ATOM 3394 C CA . ASN A 1 430 ? -2.995 14.581 -20.115 1.00 57.53 430 ASN A CA 1
ATOM 3395 C C . ASN A 1 430 ? -1.573 13.982 -20.187 1.00 57.53 430 ASN A C 1
ATOM 3397 O O . ASN A 1 430 ? -0.931 14.037 -21.234 1.00 57.53 430 ASN A O 1
ATOM 3401 N N . GLY A 1 431 ? -1.030 13.469 -19.075 1.00 58.50 431 GLY A N 1
ATOM 3402 C CA . GLY A 1 431 ? 0.357 12.998 -19.004 1.00 58.50 431 GLY A CA 1
ATOM 3403 C C . GLY A 1 431 ? 0.483 11.542 -19.431 1.00 58.50 431 GLY A C 1
ATOM 3404 O O . GLY A 1 431 ? -0.091 10.660 -18.796 1.00 58.50 431 GLY A O 1
ATOM 3405 N N . SER A 1 432 ? 1.227 11.273 -20.506 1.00 68.31 432 SER A N 1
ATOM 3406 C CA . SER A 1 432 ? 1.422 9.916 -21.027 1.00 68.31 432 SER A CA 1
ATOM 3407 C C . SER A 1 432 ? 2.352 9.080 -20.154 1.00 68.31 432 SER A C 1
ATOM 3409 O O . SER A 1 432 ? 2.033 7.922 -19.944 1.00 68.31 432 SER A O 1
ATOM 3411 N N . SER A 1 433 ? 3.412 9.658 -19.583 1.00 81.12 433 SER A N 1
ATOM 3412 C CA . SER A 1 433 ? 4.525 8.917 -18.975 1.00 81.12 433 SER A CA 1
ATOM 3413 C C . SER A 1 433 ? 4.215 8.255 -17.620 1.00 81.12 433 SER A C 1
ATOM 3415 O O . SER A 1 433 ? 3.433 8.795 -16.835 1.00 81.12 433 SER A O 1
ATOM 3417 N N . PRO A 1 434 ? 4.857 7.114 -17.310 1.00 92.31 434 PRO A N 1
ATOM 3418 C CA . PRO A 1 434 ? 4.802 6.504 -15.984 1.00 92.31 434 PRO A CA 1
ATOM 3419 C C . PRO A 1 434 ? 5.445 7.387 -14.910 1.00 92.31 434 PRO A C 1
ATOM 3421 O O . PRO A 1 434 ? 6.402 8.114 -15.179 1.00 92.31 434 PRO A O 1
ATOM 3424 N N . SER A 1 435 ? 4.945 7.267 -13.681 1.00 90.88 435 SER A N 1
ATOM 3425 C CA . SER A 1 435 ? 5.489 7.949 -12.495 1.00 90.88 435 SER A CA 1
ATOM 3426 C C . SER A 1 435 ? 6.346 7.021 -11.638 1.00 90.88 435 SER A C 1
ATOM 3428 O O . SER A 1 435 ? 7.171 7.491 -10.856 1.00 90.88 435 SER A O 1
ATOM 3430 N N . PHE A 1 436 ? 6.162 5.707 -11.787 1.00 93.88 436 PHE A N 1
ATOM 3431 C CA . PHE A 1 436 ? 6.852 4.705 -10.988 1.00 93.88 436 PHE A CA 1
ATOM 3432 C C . PHE A 1 436 ? 7.364 3.547 -11.847 1.00 93.88 436 PHE A C 1
ATOM 3434 O O . PHE A 1 436 ? 6.891 3.315 -12.961 1.00 93.88 436 PHE A O 1
ATOM 3441 N N . ILE A 1 437 ? 8.327 2.807 -11.310 1.00 94.38 437 ILE A N 1
ATOM 3442 C CA . ILE A 1 437 ? 8.850 1.564 -11.878 1.00 94.38 437 ILE A CA 1
ATOM 3443 C C . ILE A 1 437 ? 8.835 0.471 -10.808 1.00 94.38 437 ILE A C 1
ATOM 3445 O O . ILE A 1 437 ? 9.253 0.703 -9.672 1.00 94.38 437 ILE A O 1
ATOM 3449 N N . ALA A 1 438 ? 8.336 -0.705 -11.172 1.00 95.31 438 ALA A N 1
ATOM 3450 C CA . ALA A 1 438 ? 8.360 -1.903 -10.349 1.00 95.31 438 ALA A CA 1
ATOM 3451 C C . ALA A 1 438 ? 9.611 -2.728 -10.681 1.00 95.31 438 ALA A C 1
ATOM 3453 O O . ALA A 1 438 ? 9.965 -2.886 -11.848 1.00 95.31 438 ALA A O 1
ATOM 3454 N N . LYS A 1 439 ? 10.311 -3.224 -9.662 1.00 93.19 439 LYS A N 1
ATOM 3455 C CA . LYS A 1 439 ? 11.564 -3.973 -9.813 1.00 93.19 439 LYS A CA 1
ATOM 3456 C C . LYS A 1 439 ? 11.635 -5.105 -8.800 1.00 93.19 439 LYS A C 1
ATOM 3458 O O . LYS A 1 439 ? 10.946 -5.079 -7.786 1.00 93.19 439 LYS A O 1
ATOM 3463 N N . MET A 1 440 ? 12.518 -6.066 -9.043 1.00 91.56 440 MET A N 1
ATOM 3464 C CA . MET A 1 440 ? 12.854 -7.090 -8.056 1.00 91.56 440 MET A CA 1
ATOM 3465 C C . MET A 1 440 ? 13.285 -6.449 -6.728 1.00 91.56 440 MET A C 1
ATOM 3467 O O . MET A 1 440 ? 14.143 -5.564 -6.710 1.00 91.56 440 MET A O 1
ATOM 3471 N N . SER A 1 441 ? 12.696 -6.902 -5.624 1.00 87.94 441 SER A N 1
ATOM 3472 C CA . SER A 1 441 ? 13.047 -6.448 -4.282 1.00 87.94 441 SER A CA 1
ATOM 3473 C C . SER A 1 441 ? 14.431 -6.945 -3.878 1.00 87.94 441 SER A C 1
ATOM 3475 O O . SER A 1 441 ? 14.776 -8.108 -4.090 1.00 87.94 441 SER A O 1
ATOM 3477 N N . SER A 1 442 ? 15.217 -6.074 -3.245 1.00 75.19 442 SER A N 1
ATOM 3478 C CA . SER A 1 442 ? 16.521 -6.433 -2.672 1.00 75.19 442 SER A CA 1
ATOM 3479 C C . SER A 1 442 ? 16.424 -7.026 -1.262 1.00 75.19 442 SER A C 1
ATOM 3481 O O . SER A 1 442 ? 17.412 -7.550 -0.752 1.00 75.19 442 SER A O 1
ATOM 3483 N N . SER A 1 443 ? 15.250 -6.925 -0.630 1.00 65.25 443 SER A N 1
ATOM 3484 C CA . SER A 1 443 ? 15.009 -7.299 0.771 1.00 65.25 443 SER A CA 1
ATOM 3485 C C . SER A 1 443 ? 14.212 -8.591 0.957 1.00 65.25 443 SER A C 1
ATOM 3487 O O . SER A 1 443 ? 14.139 -9.091 2.077 1.00 65.25 443 SER A O 1
ATOM 3489 N N . SER A 1 444 ? 13.608 -9.135 -0.100 1.00 60.72 444 SER A N 1
ATOM 3490 C CA . SER A 1 444 ? 12.853 -10.388 -0.013 1.00 60.72 444 SER A CA 1
ATOM 3491 C C . SER A 1 444 ? 13.806 -11.578 -0.026 1.00 60.72 444 SER A C 1
ATOM 3493 O O . SER A 1 444 ? 14.598 -11.729 -0.959 1.00 60.72 444 SER A O 1
ATOM 3495 N N . TYR A 1 445 ? 13.719 -12.442 0.988 1.00 55.56 445 TYR A N 1
ATOM 3496 C CA . TYR A 1 445 ? 14.363 -13.748 0.910 1.00 55.56 445 TYR A CA 1
ATOM 3497 C C . TYR A 1 445 ? 13.686 -14.535 -0.215 1.00 55.56 445 TYR A C 1
ATOM 3499 O O . TYR A 1 445 ? 12.456 -14.601 -0.230 1.00 55.56 445 TYR A O 1
ATOM 3507 N N . PRO A 1 446 ? 14.437 -15.139 -1.154 1.00 55.06 446 PRO A N 1
ATOM 3508 C CA . PRO A 1 446 ? 13.826 -16.104 -2.043 1.00 55.06 446 PRO A CA 1
ATOM 3509 C C . PRO A 1 446 ? 13.226 -17.189 -1.159 1.00 55.06 446 PRO A C 1
ATOM 3511 O O . PRO A 1 446 ? 13.911 -17.708 -0.270 1.00 55.06 446 PRO A O 1
ATOM 3514 N N . ASN A 1 447 ? 11.968 -17.554 -1.403 1.00 52.78 447 ASN A N 1
ATOM 3515 C CA . ASN A 1 447 ? 11.502 -18.848 -0.934 1.00 52.78 447 ASN A CA 1
ATOM 3516 C C . ASN A 1 447 ? 12.570 -19.863 -1.392 1.00 52.78 447 ASN A C 1
ATOM 3518 O O . ASN A 1 447 ? 12.869 -19.925 -2.595 1.00 52.78 447 ASN A O 1
ATOM 3522 N N . PRO A 1 448 ? 13.202 -20.602 -0.458 1.00 48.09 448 PRO A N 1
ATOM 3523 C CA . PRO A 1 448 ? 14.380 -21.413 -0.753 1.00 48.09 448 PRO A CA 1
ATOM 3524 C C . PRO A 1 448 ? 14.119 -22.475 -1.831 1.00 48.09 448 PRO A C 1
ATOM 3526 O O . PRO A 1 448 ? 15.066 -23.011 -2.398 1.00 48.09 448 PRO A O 1
ATOM 3529 N N . ASN A 1 449 ? 12.847 -22.731 -2.155 1.00 49.53 449 ASN A N 1
ATOM 3530 C CA . ASN A 1 449 ? 12.415 -23.697 -3.152 1.00 49.53 449 ASN A CA 1
ATOM 3531 C C . ASN A 1 449 ? 11.861 -23.087 -4.458 1.00 49.53 449 ASN A C 1
ATOM 3533 O O . ASN A 1 449 ? 11.548 -23.864 -5.357 1.00 49.53 449 ASN A O 1
ATOM 3537 N N . SER A 1 450 ? 11.720 -21.759 -4.608 1.00 60.69 450 SER A N 1
ATOM 3538 C CA . SER A 1 450 ? 11.013 -21.184 -5.775 1.00 60.69 450 SER A CA 1
ATOM 3539 C C . SER A 1 450 ? 11.709 -20.042 -6.526 1.00 60.69 450 SER A C 1
ATOM 3541 O O . SER A 1 450 ? 11.241 -19.694 -7.605 1.00 60.69 450 SER A O 1
ATOM 3543 N N . HIS A 1 451 ? 12.832 -19.488 -6.046 1.00 64.94 451 HIS A N 1
ATOM 3544 C CA . HIS A 1 451 ? 13.498 -18.315 -6.663 1.00 64.94 451 HIS A CA 1
ATOM 3545 C C . HIS A 1 451 ? 12.547 -17.120 -6.921 1.00 64.94 451 HIS A C 1
ATOM 3547 O O . HIS A 1 451 ? 12.797 -16.302 -7.806 1.00 64.94 451 HIS A O 1
ATOM 3553 N N . GLN A 1 452 ? 11.441 -17.029 -6.178 1.00 80.81 452 GLN A N 1
ATOM 3554 C CA . GLN A 1 452 ? 10.493 -15.919 -6.250 1.00 80.81 452 GLN A CA 1
ATOM 3555 C C . GLN A 1 452 ? 10.936 -14.814 -5.293 1.00 80.81 452 GLN A C 1
ATOM 3557 O O . GLN A 1 452 ? 11.251 -15.085 -4.135 1.00 80.81 452 GLN A O 1
ATOM 3562 N N . TYR A 1 453 ? 10.948 -13.578 -5.781 1.00 87.06 453 TYR A N 1
ATOM 3563 C CA . TYR A 1 453 ? 11.324 -12.383 -5.029 1.00 87.06 453 TYR A CA 1
ATOM 3564 C C . TYR A 1 453 ? 10.133 -11.430 -4.931 1.00 87.06 453 TYR A C 1
ATOM 3566 O O . TYR A 1 453 ? 9.240 -11.458 -5.774 1.00 87.06 453 TYR A O 1
ATOM 3574 N N . GLY A 1 454 ? 10.113 -10.549 -3.933 1.00 90.19 454 GLY A N 1
ATOM 3575 C CA . GLY A 1 454 ? 9.116 -9.482 -3.879 1.00 90.19 454 GLY A CA 1
ATOM 3576 C C . GLY A 1 454 ? 9.321 -8.438 -4.971 1.00 90.19 454 GLY A C 1
ATOM 3577 O O . GLY A 1 454 ? 10.343 -8.424 -5.664 1.00 90.19 454 GLY A O 1
ATOM 3578 N N . VAL A 1 455 ? 8.353 -7.535 -5.100 1.00 93.44 455 VAL A N 1
ATOM 3579 C CA . VAL A 1 455 ? 8.376 -6.461 -6.096 1.00 93.44 455 VAL A CA 1
ATOM 3580 C C . VAL A 1 455 ? 8.384 -5.110 -5.388 1.00 93.44 455 VAL A C 1
ATOM 3582 O O . VAL A 1 455 ? 7.423 -4.736 -4.723 1.00 93.44 455 VAL A O 1
ATOM 3585 N N . ASP A 1 456 ? 9.464 -4.354 -5.544 1.00 93.75 456 ASP A N 1
ATOM 3586 C CA . ASP A 1 456 ? 9.609 -3.007 -4.999 1.00 93.75 456 ASP A CA 1
ATOM 3587 C C . ASP A 1 456 ? 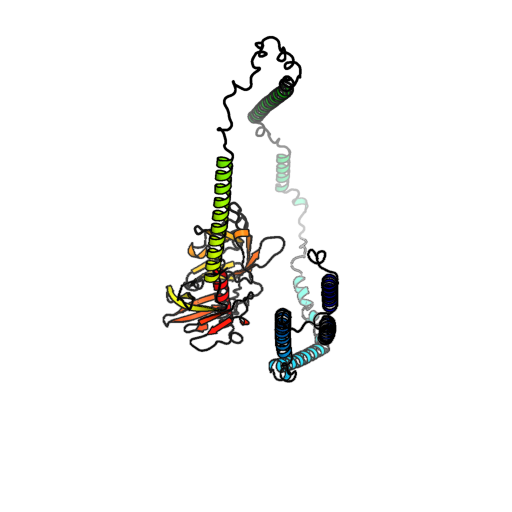9.181 -1.951 -6.022 1.00 93.75 456 ASP A C 1
ATOM 3589 O O . ASP A 1 456 ? 9.480 -2.060 -7.211 1.00 93.75 456 ASP A O 1
ATOM 3593 N N . VAL A 1 457 ? 8.512 -0.899 -5.551 1.00 93.94 457 VAL A N 1
ATOM 3594 C CA . VAL A 1 457 ? 8.053 0.226 -6.372 1.00 93.94 457 VAL A CA 1
ATOM 3595 C C . VAL A 1 457 ? 8.908 1.457 -6.087 1.00 93.94 457 VAL A C 1
ATOM 3597 O O . VAL A 1 457 ? 9.045 1.888 -4.939 1.00 93.94 457 VAL A O 1
ATOM 3600 N N . TYR A 1 458 ? 9.452 2.052 -7.146 1.00 93.50 458 TYR A N 1
ATOM 3601 C CA . TYR A 1 458 ? 10.309 3.235 -7.095 1.00 93.50 458 TYR A CA 1
ATOM 3602 C C . TYR A 1 458 ? 9.695 4.403 -7.862 1.00 93.50 458 TYR A C 1
ATOM 3604 O O . TYR A 1 458 ? 9.155 4.222 -8.950 1.00 93.50 458 TYR A O 1
ATOM 3612 N N . GLU A 1 459 ? 9.820 5.607 -7.312 1.00 92.56 459 GLU A N 1
ATOM 3613 C CA . GLU A 1 459 ? 9.505 6.871 -7.984 1.00 92.56 459 GLU A CA 1
ATOM 3614 C C . GLU A 1 459 ? 10.521 7.155 -9.104 1.00 92.56 459 GLU A C 1
ATOM 3616 O O . GLU A 1 459 ? 11.729 7.014 -8.903 1.00 92.56 459 GLU A O 1
ATOM 3621 N N . ILE A 1 460 ? 10.037 7.533 -10.294 1.00 89.38 460 ILE A N 1
ATOM 3622 C CA . ILE A 1 460 ? 10.876 7.892 -11.446 1.00 89.38 460 ILE A CA 1
ATOM 3623 C C . ILE A 1 460 ? 11.264 9.373 -11.333 1.00 89.38 460 ILE A C 1
ATOM 3625 O O . ILE A 1 460 ? 10.403 10.247 -11.401 1.00 89.38 460 ILE A O 1
ATOM 3629 N N . GLY A 1 461 ? 12.559 9.665 -11.201 1.00 80.56 461 GLY A N 1
ATOM 3630 C CA . GLY A 1 461 ? 13.085 11.029 -11.096 1.00 80.56 461 GLY A CA 1
ATOM 3631 C C . GLY A 1 461 ? 14.593 11.067 -10.838 1.00 80.56 461 GLY A C 1
ATOM 3632 O O . GLY A 1 461 ? 15.295 10.083 -11.083 1.00 80.56 461 GLY A O 1
ATOM 3633 N N . ASP A 1 462 ? 15.087 12.198 -10.327 1.00 55.91 462 ASP A N 1
ATOM 3634 C CA . ASP A 1 462 ? 16.489 12.368 -9.924 1.00 55.91 462 ASP A CA 1
ATOM 3635 C C . ASP A 1 462 ? 16.764 11.607 -8.614 1.00 55.91 462 ASP A C 1
ATOM 3637 O O . ASP A 1 462 ? 16.717 12.153 -7.512 1.00 55.91 462 ASP A O 1
ATOM 3641 N N . GLY A 1 463 ? 17.027 10.307 -8.759 1.00 68.50 463 GLY A N 1
ATOM 3642 C CA . GLY A 1 463 ? 17.296 9.366 -7.673 1.00 68.50 463 GLY A CA 1
ATOM 3643 C C . GLY A 1 463 ? 16.215 8.291 -7.552 1.00 68.50 463 GLY A C 1
ATOM 3644 O O . GLY A 1 463 ? 15.022 8.577 -7.585 1.00 68.50 463 GLY A O 1
ATOM 3645 N N . GLU A 1 464 ? 16.630 7.032 -7.395 1.00 74.31 464 GLU A N 1
ATOM 3646 C CA . GLU A 1 464 ? 15.701 5.912 -7.210 1.00 74.31 464 GLU A CA 1
ATOM 3647 C C . GLU A 1 464 ? 15.183 5.885 -5.769 1.00 74.31 464 GLU A C 1
ATOM 3649 O O . GLU A 1 464 ? 15.798 5.309 -4.869 1.00 74.31 464 GLU A O 1
ATOM 3654 N N . LYS A 1 465 ? 14.037 6.523 -5.529 1.00 88.56 465 LYS A N 1
ATOM 3655 C CA . LYS A 1 465 ? 13.386 6.523 -4.218 1.00 88.56 465 LYS A CA 1
ATOM 3656 C C . LYS A 1 465 ? 12.343 5.411 -4.151 1.00 88.56 465 LYS A C 1
ATOM 3658 O O . LYS A 1 465 ? 11.304 5.497 -4.803 1.00 88.56 465 LYS A O 1
ATOM 3663 N N . LYS A 1 466 ? 12.604 4.382 -3.338 1.00 91.38 466 LYS A N 1
ATOM 3664 C CA . LYS A 1 466 ? 11.614 3.340 -3.027 1.00 91.38 466 LYS A CA 1
ATOM 3665 C C . LYS A 1 466 ? 10.429 3.981 -2.304 1.00 91.38 466 LYS A C 1
ATOM 3667 O O . LYS A 1 466 ? 10.616 4.635 -1.278 1.00 91.38 466 LYS A O 1
ATOM 3672 N N . ILE A 1 467 ? 9.229 3.800 -2.844 1.00 89.31 467 ILE A N 1
ATOM 3673 C CA . ILE A 1 467 ? 7.980 4.279 -2.238 1.00 89.31 467 ILE A CA 1
ATOM 3674 C C . ILE A 1 467 ? 7.204 3.160 -1.545 1.00 89.31 467 ILE A C 1
ATOM 3676 O O . ILE A 1 467 ? 6.384 3.452 -0.689 1.00 89.31 467 ILE A O 1
ATOM 3680 N N . GLY A 1 468 ? 7.480 1.897 -1.865 1.00 89.94 468 GLY A N 1
ATOM 3681 C CA . GLY A 1 468 ? 6.866 0.755 -1.200 1.00 89.94 468 GLY A CA 1
ATOM 3682 C C . GLY A 1 468 ? 7.205 -0.562 -1.881 1.00 89.94 468 GLY A C 1
ATOM 3683 O O . GLY A 1 468 ? 8.064 -0.605 -2.765 1.00 89.94 468 GLY A O 1
ATOM 3684 N N . SER A 1 469 ? 6.521 -1.620 -1.471 1.00 91.12 469 SER A N 1
ATOM 3685 C CA . SER A 1 469 ? 6.599 -2.951 -2.073 1.00 91.12 469 SER A CA 1
ATOM 3686 C C . SER A 1 469 ? 5.190 -3.452 -2.374 1.00 91.12 469 SER A C 1
ATOM 3688 O O . SER A 1 469 ? 4.298 -3.281 -1.547 1.00 91.12 469 SER A O 1
ATOM 3690 N N . LEU A 1 470 ? 4.975 -4.026 -3.557 1.00 92.56 470 LEU A N 1
ATOM 3691 C CA . LEU A 1 470 ? 3.713 -4.688 -3.880 1.00 92.56 470 LEU A CA 1
ATOM 3692 C C . LEU A 1 470 ? 3.558 -5.919 -2.991 1.00 92.56 470 LEU A C 1
ATOM 3694 O O . LEU A 1 470 ? 4.542 -6.613 -2.750 1.00 92.56 470 LEU A O 1
ATOM 3698 N N . ILE A 1 471 ? 2.341 -6.163 -2.517 1.00 90.56 471 ILE A N 1
ATOM 3699 C CA . ILE A 1 471 ? 2.038 -7.289 -1.631 1.00 90.56 471 ILE A CA 1
ATOM 3700 C C . ILE A 1 471 ? 2.165 -8.642 -2.345 1.00 90.56 471 ILE A C 1
ATOM 3702 O O . ILE A 1 471 ? 1.808 -8.788 -3.511 1.00 90.56 471 ILE A O 1
ATOM 3706 N N . ASP A 1 472 ? 2.598 -9.658 -1.613 1.00 89.88 472 ASP A N 1
ATOM 3707 C CA . ASP A 1 472 ? 2.485 -11.076 -1.967 1.00 89.88 472 ASP A CA 1
ATOM 3708 C C . ASP A 1 472 ? 2.102 -11.891 -0.726 1.00 89.88 472 ASP A C 1
ATOM 3710 O O . ASP A 1 472 ? 2.656 -12.941 -0.402 1.00 89.88 472 ASP A O 1
ATOM 3714 N N . GLU A 1 473 ? 1.152 -11.338 0.016 1.00 88.00 473 GLU A N 1
ATOM 3715 C CA . GLU A 1 473 ? 0.540 -11.955 1.179 1.00 88.00 473 GLU A CA 1
ATOM 3716 C C . GLU A 1 473 ? -0.968 -12.026 0.970 1.00 88.00 473 GLU A C 1
ATOM 3718 O O . GLU A 1 473 ? -1.556 -11.215 0.249 1.00 88.00 473 GLU A O 1
ATOM 3723 N N . PHE A 1 474 ? -1.605 -13.001 1.597 1.00 90.62 474 PHE A N 1
ATOM 3724 C CA . PHE A 1 474 ? -3.029 -13.219 1.423 1.00 90.62 474 PHE A CA 1
ATOM 3725 C C . PHE A 1 474 ? -3.632 -13.897 2.640 1.00 90.62 474 PHE A C 1
ATOM 3727 O O . PHE A 1 474 ? -2.968 -14.624 3.380 1.00 90.62 474 PHE A O 1
ATOM 3734 N N . GLY A 1 475 ? -4.925 -13.650 2.815 1.00 92.50 475 GLY A N 1
ATOM 3735 C CA . GLY A 1 475 ? -5.728 -14.193 3.894 1.00 92.50 475 GLY A CA 1
ATOM 3736 C C . GLY A 1 475 ? -7.023 -14.779 3.349 1.00 92.50 475 GLY A C 1
ATOM 3737 O O . GLY A 1 475 ? -7.676 -14.154 2.511 1.00 92.50 475 GLY A O 1
ATOM 3738 N N . TYR A 1 476 ? -7.407 -15.963 3.816 1.00 94.31 476 TYR A N 1
ATOM 3739 C CA . TYR A 1 476 ? -8.663 -16.604 3.424 1.00 94.31 476 TYR A CA 1
ATOM 3740 C C . TYR A 1 476 ? -9.245 -17.442 4.552 1.00 94.31 476 TYR A C 1
ATOM 3742 O O . TYR A 1 476 ? -8.519 -17.954 5.394 1.00 94.31 476 TYR A O 1
ATOM 3750 N N . TYR A 1 477 ? -10.560 -17.609 4.555 1.00 94.94 477 TYR A N 1
ATOM 3751 C CA . TYR A 1 477 ? -11.218 -18.584 5.415 1.00 94.94 477 TYR A CA 1
ATOM 3752 C C . TYR A 1 477 ? -11.390 -19.906 4.675 1.00 94.94 477 TYR A C 1
ATOM 3754 O O . TYR A 1 477 ? -11.679 -19.921 3.478 1.00 94.94 477 TYR A O 1
ATOM 3762 N N . ASP A 1 478 ? -11.255 -21.018 5.387 1.00 93.50 478 ASP A N 1
ATOM 3763 C CA . ASP A 1 478 ? -11.599 -22.337 4.864 1.00 93.50 478 ASP A CA 1
ATOM 3764 C C . ASP A 1 478 ? -13.072 -22.714 5.137 1.00 93.50 478 ASP A C 1
ATOM 3766 O O . ASP A 1 478 ? -13.878 -21.965 5.714 1.00 93.50 478 ASP A O 1
ATOM 3770 N N . SER A 1 479 ? -13.452 -23.918 4.707 1.00 92.31 479 SER A N 1
ATOM 3771 C CA . SER A 1 479 ? -14.783 -24.485 4.956 1.00 92.31 479 SER A CA 1
ATOM 3772 C C . SER A 1 479 ? -15.074 -24.752 6.441 1.00 92.31 479 SER A C 1
ATOM 3774 O O . SER A 1 479 ? -16.243 -24.813 6.820 1.00 92.31 479 SER A O 1
ATOM 3776 N N . GLN A 1 480 ? -14.045 -24.842 7.287 1.00 92.31 480 GLN A N 1
ATOM 3777 C CA . GLN A 1 480 ? -14.132 -25.054 8.736 1.00 92.31 480 GLN A CA 1
ATOM 3778 C C . GLN A 1 480 ? -14.188 -23.738 9.533 1.00 92.31 480 GLN A C 1
ATOM 3780 O O . GLN A 1 480 ? -14.261 -23.776 10.758 1.00 92.31 480 GLN A O 1
ATOM 3785 N N . ASN A 1 481 ? -14.240 -22.589 8.847 1.00 91.06 481 ASN A N 1
ATOM 3786 C CA . ASN A 1 481 ? -14.198 -21.240 9.422 1.00 91.06 481 ASN A CA 1
ATOM 3787 C C . ASN A 1 481 ? -12.870 -20.889 10.099 1.00 91.06 481 ASN A C 1
ATOM 3789 O O . ASN A 1 481 ? -12.844 -19.974 10.915 1.00 91.06 481 ASN A O 1
ATOM 3793 N N . LYS A 1 482 ? -11.778 -21.554 9.722 1.00 93.62 482 LYS A N 1
ATOM 3794 C CA . LYS A 1 482 ? -10.439 -21.156 10.138 1.00 93.62 482 LYS A CA 1
ATOM 3795 C C . LYS A 1 482 ? -9.879 -20.139 9.150 1.00 93.62 482 LYS A C 1
ATOM 3797 O O . LYS A 1 482 ? -9.943 -20.352 7.938 1.00 93.62 482 LYS A O 1
ATOM 3802 N N . PHE A 1 483 ? -9.363 -19.031 9.660 1.00 94.62 483 PHE A N 1
ATOM 3803 C CA . PHE A 1 483 ? -8.609 -18.050 8.894 1.00 94.62 483 PHE A CA 1
ATOM 3804 C C . PHE A 1 483 ? -7.191 -18.565 8.644 1.00 94.62 483 PHE A C 1
ATOM 3806 O O . PHE A 1 483 ? -6.518 -19.013 9.564 1.00 94.62 483 PHE A O 1
ATOM 3813 N N . HIS A 1 484 ? -6.721 -18.475 7.409 1.00 93.75 484 HIS A N 1
ATOM 3814 C CA . HIS A 1 484 ? -5.379 -18.842 6.978 1.00 93.75 484 HIS A CA 1
ATOM 3815 C C . HIS A 1 484 ? -4.685 -17.618 6.409 1.00 93.75 484 HIS A C 1
ATOM 3817 O O . HIS A 1 484 ? -5.264 -16.919 5.579 1.00 93.75 484 HIS A O 1
ATOM 3823 N N . TYR A 1 485 ? -3.442 -17.400 6.819 1.00 93.62 485 TYR A N 1
ATOM 3824 C CA . TYR A 1 485 ? -2.587 -16.315 6.369 1.00 93.62 485 TYR A CA 1
ATOM 3825 C C . TYR A 1 485 ? -1.247 -16.847 5.860 1.00 93.62 485 TYR A C 1
ATOM 3827 O O . TYR A 1 485 ? -0.638 -17.747 6.449 1.00 93.62 485 TYR A O 1
ATOM 3835 N N . SER A 1 486 ? -0.788 -16.249 4.768 1.00 89.88 486 SER A N 1
ATOM 3836 C CA . SER A 1 486 ? 0.518 -16.497 4.169 1.00 89.88 486 SER A CA 1
ATOM 3837 C C . SER A 1 486 ? 1.143 -15.168 3.764 1.00 89.88 486 SER A C 1
ATOM 3839 O O . SER A 1 486 ? 0.451 -14.307 3.227 1.00 89.88 486 SER A O 1
ATOM 3841 N N . ASP A 1 487 ? 2.452 -15.040 3.961 1.00 88.69 487 ASP A N 1
ATOM 3842 C CA . ASP A 1 487 ? 3.277 -13.942 3.453 1.00 88.69 487 ASP A CA 1
ATOM 3843 C C . ASP A 1 487 ? 4.480 -14.544 2.729 1.00 88.69 487 ASP A C 1
ATOM 3845 O O . ASP A 1 487 ? 5.445 -15.018 3.343 1.00 88.69 487 ASP A O 1
ATOM 3849 N N . ASN A 1 488 ? 4.425 -14.538 1.399 1.00 84.88 488 ASN A N 1
ATOM 3850 C CA . ASN A 1 488 ? 5.467 -15.140 0.579 1.00 84.88 488 ASN A CA 1
ATOM 3851 C C . ASN A 1 488 ? 6.775 -14.339 0.617 1.00 84.88 488 ASN A C 1
ATOM 3853 O O . ASN A 1 488 ? 7.834 -14.926 0.398 1.00 84.88 488 ASN A O 1
ATOM 3857 N N . HIS A 1 489 ? 6.746 -13.039 0.939 1.00 79.62 489 HIS A N 1
ATOM 3858 C CA . HIS A 1 489 ? 7.968 -12.237 1.061 1.00 79.62 489 HIS A CA 1
ATOM 3859 C C . HIS A 1 489 ? 8.801 -12.623 2.282 1.00 79.62 489 HIS A C 1
ATOM 3861 O O . HIS A 1 489 ? 10.024 -12.463 2.267 1.00 79.62 489 HIS A O 1
ATOM 3867 N N . LEU A 1 490 ? 8.135 -13.116 3.329 1.00 80.06 490 LEU A N 1
ATOM 3868 C CA . LEU A 1 490 ? 8.755 -13.587 4.568 1.00 80.06 490 LEU A CA 1
ATOM 3869 C C . LEU A 1 490 ? 8.875 -15.118 4.632 1.00 80.06 490 LEU A C 1
ATOM 3871 O O . LEU A 1 490 ? 9.409 -15.653 5.602 1.00 80.06 490 LEU A O 1
ATOM 3875 N N . GLY A 1 491 ? 8.394 -15.834 3.610 1.00 80.94 491 GLY A N 1
ATOM 3876 C CA . GLY A 1 491 ? 8.371 -17.298 3.588 1.00 80.94 491 GLY A CA 1
ATOM 3877 C C . GLY A 1 491 ? 7.370 -17.919 4.571 1.00 80.94 491 GLY A C 1
ATOM 3878 O O . GLY A 1 491 ? 7.518 -19.084 4.935 1.00 80.94 491 GLY A O 1
ATOM 3879 N N . ILE A 1 492 ? 6.361 -17.159 4.998 1.00 84.75 492 ILE A N 1
ATOM 3880 C CA . ILE A 1 492 ? 5.314 -17.584 5.932 1.00 84.75 492 ILE A CA 1
ATOM 3881 C C . ILE A 1 492 ? 4.198 -18.250 5.129 1.00 84.75 492 ILE A C 1
ATOM 3883 O O . ILE A 1 492 ? 3.665 -17.654 4.196 1.00 84.75 492 ILE A O 1
ATOM 3887 N N . GLN A 1 493 ? 3.847 -19.490 5.469 1.00 85.69 493 GLN A N 1
ATOM 3888 C CA . GLN A 1 493 ? 2.938 -20.309 4.663 1.00 85.69 493 GLN A CA 1
ATOM 3889 C C . GLN A 1 493 ? 1.846 -20.950 5.520 1.00 85.69 493 GLN A C 1
ATOM 3891 O O . GLN A 1 493 ? 2.152 -21.746 6.405 1.00 85.69 493 GLN A O 1
ATOM 3896 N N . ASN A 1 494 ? 0.582 -20.666 5.190 1.00 83.69 494 ASN A N 1
ATOM 3897 C CA . ASN A 1 494 ? -0.624 -21.289 5.748 1.00 83.69 494 ASN A CA 1
ATOM 3898 C C . ASN A 1 494 ? -0.651 -21.334 7.286 1.00 83.69 494 ASN A C 1
ATOM 3900 O O . ASN A 1 494 ? -1.002 -22.354 7.880 1.00 83.69 494 ASN A O 1
ATOM 3904 N N . HIS A 1 495 ? -0.278 -20.233 7.935 1.00 90.88 495 HIS A N 1
ATOM 3905 C CA . HIS A 1 495 ? -0.509 -20.077 9.368 1.00 90.88 495 HIS A CA 1
ATOM 3906 C C . HIS A 1 495 ? -1.997 -19.848 9.602 1.00 90.88 495 HIS A C 1
ATOM 3908 O O . HIS A 1 495 ? -2.619 -19.068 8.884 1.00 90.88 495 HIS A O 1
ATOM 3914 N N . SER A 1 496 ? -2.578 -20.533 10.583 1.00 93.12 496 SER A N 1
ATOM 3915 C CA . SER A 1 496 ? -4.028 -20.551 10.747 1.00 93.12 496 SER A CA 1
ATOM 3916 C C . SER A 1 496 ? -4.470 -20.082 12.127 1.00 93.12 496 SER A C 1
ATOM 3918 O O . SER A 1 496 ? -3.912 -20.529 13.125 1.00 93.12 496 SER A O 1
ATOM 3920 N N . TYR A 1 497 ? -5.553 -19.313 12.156 1.00 91.69 497 TYR A N 1
ATOM 3921 C CA . TYR A 1 497 ? -6.197 -18.727 13.330 1.00 91.69 497 TYR A CA 1
ATOM 3922 C C . TYR A 1 497 ? -7.711 -18.959 13.239 1.00 91.69 497 TYR A C 1
ATOM 3924 O O . TYR A 1 497 ? -8.256 -19.007 12.142 1.00 91.69 497 TYR A O 1
ATOM 3932 N N . ASP A 1 498 ? -8.425 -19.076 14.347 1.00 85.75 498 ASP A N 1
ATOM 3933 C CA . ASP A 1 498 ? -9.872 -19.298 14.339 1.00 85.75 498 ASP A CA 1
ATOM 3934 C C . ASP A 1 498 ? -10.623 -18.014 13.942 1.00 85.75 498 ASP A C 1
ATOM 3936 O O . ASP A 1 498 ? -11.295 -17.955 12.912 1.00 85.75 498 ASP A O 1
ATOM 3940 N N . SER A 1 499 ? -10.483 -16.944 14.729 1.00 80.81 499 SER A N 1
ATOM 3941 C CA . SER A 1 499 ? -11.085 -15.637 14.434 1.00 80.81 499 SER A CA 1
ATOM 3942 C C . SER A 1 499 ? -10.354 -14.531 15.196 1.00 80.81 499 SER A C 1
ATOM 3944 O O . SER A 1 499 ? -10.754 -14.190 16.314 1.00 80.81 499 SER A O 1
ATOM 3946 N N . PRO A 1 500 ? -9.279 -13.970 14.626 1.00 85.50 500 PRO A N 1
ATOM 3947 C CA . PRO A 1 500 ? -8.464 -13.012 15.349 1.00 85.50 500 PRO A CA 1
ATOM 3948 C C . PRO A 1 500 ? -9.147 -11.644 15.503 1.00 85.50 500 PRO A C 1
ATOM 3950 O O . PRO A 1 500 ? -9.744 -11.107 14.563 1.00 85.50 500 PRO A O 1
ATOM 3953 N N . LEU A 1 501 ? -9.028 -11.079 16.704 1.00 88.69 501 LEU A N 1
ATOM 3954 C CA . LEU A 1 501 ? -9.353 -9.701 17.060 1.00 88.69 501 LEU A CA 1
ATOM 3955 C C . LEU A 1 501 ? -8.053 -8.894 17.123 1.00 88.69 501 LEU A C 1
ATOM 3957 O O . LEU A 1 501 ? -7.108 -9.254 17.815 1.00 88.69 501 LEU A O 1
ATOM 3961 N N . PHE A 1 502 ? -8.015 -7.772 16.422 1.00 87.06 502 PHE A N 1
ATOM 3962 C CA . PHE A 1 502 ? -6.881 -6.862 16.354 1.00 87.06 502 PHE A CA 1
ATOM 3963 C C . PHE A 1 502 ? -7.218 -5.598 17.131 1.00 87.06 502 PHE A C 1
ATOM 3965 O O . PHE A 1 502 ? -8.287 -5.018 16.939 1.00 87.06 502 PHE A O 1
ATOM 3972 N N . ILE A 1 503 ? -6.298 -5.148 17.978 1.00 84.75 503 ILE A N 1
ATOM 3973 C CA . ILE A 1 503 ? -6.390 -3.865 18.674 1.00 84.75 503 ILE A CA 1
ATOM 3974 C C . ILE A 1 503 ? -5.260 -2.990 18.144 1.00 84.75 503 ILE A C 1
ATOM 3976 O O . ILE A 1 503 ? -4.077 -3.221 18.411 1.00 84.75 503 ILE A O 1
ATOM 3980 N N . ILE A 1 504 ? -5.644 -1.999 17.347 1.00 79.38 504 ILE A N 1
ATOM 3981 C CA . ILE A 1 504 ? -4.738 -1.112 16.628 1.00 79.38 504 ILE A CA 1
ATOM 3982 C C . ILE A 1 504 ? -4.675 0.208 17.386 1.00 79.38 504 ILE A C 1
ATOM 3984 O O . ILE A 1 504 ? -5.660 0.942 17.447 1.00 79.38 504 ILE A O 1
ATOM 3988 N N . ASN A 1 505 ? -3.519 0.524 17.967 1.00 73.88 505 ASN A N 1
ATOM 3989 C CA . ASN A 1 505 ? -3.325 1.790 18.667 1.00 73.88 505 ASN A CA 1
ATOM 3990 C C . ASN A 1 505 ? -2.972 2.906 17.682 1.00 73.88 505 ASN A C 1
ATOM 3992 O O . ASN A 1 505 ? -2.347 2.671 16.644 1.00 73.88 505 ASN A O 1
ATOM 3996 N N . LYS A 1 506 ? -3.313 4.148 18.034 1.00 61.94 506 LYS A N 1
ATOM 3997 C CA . LYS A 1 506 ? -2.880 5.324 17.274 1.00 61.94 506 LYS A CA 1
ATOM 3998 C C . LYS A 1 506 ? -1.359 5.500 17.381 1.00 61.94 506 LYS A C 1
ATOM 4000 O O . LYS A 1 506 ? -0.859 6.035 18.368 1.00 61.94 506 LYS A O 1
ATOM 4005 N N . GLY A 1 507 ? -0.637 5.089 16.344 1.00 57.69 507 GLY A N 1
ATOM 4006 C CA . GLY A 1 507 ? 0.799 5.305 16.177 1.00 57.69 507 GLY A CA 1
ATOM 4007 C C . GLY A 1 507 ? 1.121 5.797 14.768 1.00 57.69 507 GLY A C 1
ATOM 4008 O O . GLY A 1 507 ? 0.399 5.488 13.825 1.00 57.69 507 GLY A O 1
ATOM 4009 N N . GLU A 1 508 ? 2.190 6.582 14.627 1.00 53.69 508 GLU A N 1
ATOM 4010 C CA . GLU A 1 508 ? 2.715 7.008 13.316 1.00 53.69 508 GLU A CA 1
ATOM 4011 C C . GLU A 1 508 ? 3.586 5.917 12.657 1.00 53.69 508 GLU A C 1
ATOM 4013 O O . GLU A 1 508 ? 3.862 5.985 11.461 1.00 53.69 508 GLU A O 1
ATOM 4018 N N . ASP A 1 509 ? 3.971 4.890 13.426 1.00 55.44 509 ASP A N 1
ATOM 4019 C CA . ASP A 1 509 ? 4.866 3.810 13.012 1.00 55.44 509 ASP A CA 1
ATOM 4020 C C . ASP A 1 509 ? 4.093 2.484 12.863 1.00 55.44 509 ASP A C 1
ATOM 4022 O O . ASP A 1 509 ? 3.518 1.992 13.831 1.00 55.44 509 ASP A O 1
ATOM 4026 N N . ASN A 1 510 ? 4.154 1.844 11.688 1.00 58.62 510 ASN A N 1
ATOM 4027 C CA . ASN A 1 510 ? 3.572 0.514 11.425 1.00 58.62 510 ASN A CA 1
ATOM 4028 C C . ASN A 1 510 ? 4.387 -0.640 12.041 1.00 58.62 510 ASN A C 1
ATOM 4030 O O . ASN A 1 510 ? 4.630 -1.645 11.386 1.00 58.62 510 ASN A O 1
ATOM 4034 N N . LYS A 1 511 ? 4.873 -0.490 13.277 1.00 64.12 511 LYS A N 1
ATOM 4035 C CA . LYS A 1 511 ? 5.672 -1.523 13.954 1.00 64.12 511 LYS A CA 1
ATOM 4036 C C . LYS A 1 511 ? 4.779 -2.400 14.822 1.00 64.12 511 LYS A C 1
ATOM 4038 O O . LYS A 1 511 ? 4.046 -1.870 15.655 1.00 64.12 511 LYS A O 1
ATOM 4043 N N . CYS A 1 512 ? 4.942 -3.722 14.731 1.00 66.12 512 CYS A N 1
ATOM 4044 C CA . CYS A 1 512 ? 4.203 -4.709 15.535 1.00 66.12 512 CYS A CA 1
ATOM 4045 C C . CYS A 1 512 ? 4.131 -4.395 17.040 1.00 66.12 512 CYS A C 1
ATOM 4047 O O . CYS A 1 512 ? 3.114 -4.660 17.668 1.00 66.12 512 CYS A O 1
ATOM 4049 N N . SER A 1 513 ? 5.158 -3.765 17.624 1.00 65.81 513 SER A N 1
ATOM 4050 C CA . SER A 1 513 ? 5.189 -3.391 19.049 1.00 65.81 513 SER A CA 1
ATOM 4051 C C . SER A 1 513 ? 4.098 -2.402 19.484 1.00 65.81 513 SER A C 1
ATOM 4053 O O . SER A 1 513 ? 3.875 -2.233 20.679 1.00 65.81 513 SER A O 1
ATOM 4055 N N . LEU A 1 514 ? 3.459 -1.706 18.539 1.00 71.06 514 LEU A N 1
ATOM 4056 C CA . LEU A 1 514 ? 2.375 -0.756 18.803 1.00 71.06 514 LEU A CA 1
ATOM 4057 C C . LEU A 1 514 ? 0.984 -1.379 18.639 1.00 71.06 514 LEU A C 1
ATOM 4059 O O . LEU A 1 514 ? -0.013 -0.676 18.787 1.00 71.06 514 LEU A O 1
ATOM 4063 N N . TYR A 1 515 ? 0.892 -2.678 18.370 1.00 82.69 515 TYR A N 1
ATOM 4064 C CA . TYR A 1 515 ? -0.359 -3.365 18.070 1.00 82.69 515 TYR A CA 1
ATOM 4065 C C . TYR A 1 515 ? -0.550 -4.587 18.967 1.00 82.69 515 TYR A C 1
ATOM 4067 O O . TYR A 1 515 ? 0.403 -5.101 19.550 1.00 82.69 515 TYR A O 1
ATOM 4075 N N . LYS A 1 516 ? -1.796 -5.049 19.092 1.00 86.06 516 LYS A N 1
ATOM 4076 C CA . LYS A 1 516 ? -2.121 -6.312 19.764 1.00 86.06 516 LYS A CA 1
ATOM 4077 C C . LYS A 1 516 ? -3.017 -7.161 18.876 1.00 86.06 516 LYS A C 1
ATOM 4079 O O . LYS A 1 516 ? -3.855 -6.633 18.144 1.00 86.06 516 LYS A O 1
ATOM 4084 N N . MET A 1 517 ? -2.860 -8.470 18.992 1.00 90.38 517 MET A N 1
ATOM 4085 C CA . MET A 1 517 ? -3.708 -9.463 18.349 1.00 90.38 517 MET A CA 1
ATOM 4086 C C . MET A 1 517 ? -4.160 -10.463 19.405 1.00 90.38 517 MET A C 1
ATOM 4088 O O . MET A 1 517 ? -3.374 -10.858 20.263 1.00 90.38 517 MET A O 1
ATOM 4092 N N . GLN A 1 518 ? -5.426 -10.840 19.341 1.00 90.12 518 GLN A N 1
ATOM 4093 C CA . GLN A 1 518 ? -6.059 -11.811 20.216 1.00 90.12 518 GLN A CA 1
ATOM 4094 C C . GLN A 1 518 ? -6.722 -12.889 19.374 1.00 90.12 518 GLN A C 1
ATOM 4096 O O . GLN A 1 518 ? -7.341 -12.586 18.355 1.00 90.12 518 GLN A O 1
ATOM 4101 N N . GLU A 1 519 ? -6.646 -14.135 19.819 1.00 88.25 519 GLU A N 1
ATOM 4102 C CA . GLU A 1 519 ? -7.437 -15.237 19.278 1.00 88.25 519 GLU A CA 1
ATOM 4103 C C . GLU A 1 519 ? -8.387 -15.726 20.373 1.00 88.25 519 GLU A C 1
ATOM 4105 O O . GLU A 1 519 ? -7.979 -16.288 21.388 1.00 88.25 519 GLU A O 1
ATOM 4110 N N . GLY A 1 520 ? -9.677 -15.418 20.221 1.00 83.06 520 GLY A N 1
ATOM 4111 C CA . GLY A 1 520 ? -10.633 -15.580 21.315 1.00 83.06 520 GLY A CA 1
ATOM 4112 C C . GLY A 1 520 ? -10.307 -14.642 22.482 1.00 83.06 520 GLY A C 1
ATOM 4113 O O . GLY A 1 520 ? -10.489 -13.432 22.368 1.00 83.06 520 GLY A O 1
ATOM 4114 N N . THR A 1 521 ? -9.870 -15.203 23.611 1.00 81.69 521 THR A N 1
ATOM 4115 C CA . THR A 1 521 ? -9.449 -14.445 24.807 1.00 81.69 521 THR A CA 1
ATOM 4116 C C . THR A 1 521 ? -7.938 -14.413 25.007 1.00 81.69 521 THR A C 1
ATOM 4118 O O . THR A 1 521 ? -7.477 -13.770 25.950 1.00 81.69 521 THR A O 1
ATOM 4121 N N . ASP A 1 522 ? -7.184 -15.120 24.167 1.00 87.38 522 ASP A N 1
ATOM 4122 C CA . ASP A 1 522 ? -5.752 -15.311 24.350 1.00 87.38 522 ASP A CA 1
ATOM 4123 C C . ASP A 1 522 ? -4.980 -14.238 23.576 1.00 87.38 522 ASP A C 1
ATOM 4125 O O . ASP A 1 522 ? -5.175 -14.060 22.372 1.00 87.38 522 ASP A O 1
ATOM 4129 N N . ASP A 1 523 ? -4.108 -13.511 24.277 1.00 88.38 523 ASP A N 1
ATOM 4130 C CA . ASP A 1 523 ? -3.191 -12.550 23.665 1.00 88.38 523 ASP A CA 1
ATOM 4131 C C . ASP A 1 523 ? -2.095 -13.293 22.886 1.00 88.38 523 ASP A C 1
ATOM 4133 O O . ASP A 1 523 ? -1.434 -14.188 23.420 1.00 88.38 523 ASP A O 1
ATOM 4137 N N . ILE A 1 524 ? -1.861 -12.887 21.637 1.00 87.00 524 ILE A N 1
ATOM 4138 C CA . ILE A 1 524 ? -0.770 -13.407 20.810 1.00 87.00 524 ILE A CA 1
ATOM 4139 C C . ILE A 1 524 ? 0.462 -12.518 20.982 1.00 87.00 524 ILE A C 1
ATOM 4141 O O . ILE A 1 524 ? 0.421 -11.308 20.742 1.00 87.00 524 ILE A O 1
ATOM 4145 N N . ASP A 1 525 ? 1.585 -13.127 21.359 1.00 86.31 525 ASP A N 1
ATOM 4146 C CA . ASP A 1 525 ? 2.874 -12.443 21.437 1.00 86.31 525 ASP A CA 1
ATOM 4147 C C . ASP A 1 525 ? 3.475 -12.226 20.037 1.00 86.31 525 ASP A C 1
ATOM 4149 O O . ASP A 1 525 ? 4.108 -13.102 19.445 1.00 86.31 525 ASP A O 1
ATOM 4153 N N . LEU A 1 526 ? 3.318 -11.003 19.528 1.00 85.56 526 LEU A N 1
ATOM 4154 C CA . LEU A 1 526 ? 3.825 -10.588 18.218 1.00 85.56 526 LEU A CA 1
ATOM 4155 C C . LEU A 1 526 ? 5.359 -10.573 18.122 1.00 85.56 526 LEU A C 1
ATOM 4157 O O . LEU A 1 526 ? 5.893 -10.457 17.022 1.00 85.56 526 LEU A O 1
ATOM 4161 N N . THR A 1 527 ? 6.091 -10.651 19.240 1.00 81.75 527 THR A N 1
ATOM 4162 C CA . THR A 1 527 ? 7.564 -10.668 19.207 1.00 81.75 527 THR A CA 1
ATOM 4163 C C . THR A 1 527 ? 8.133 -12.045 18.882 1.00 81.75 527 THR A C 1
ATOM 4165 O O . THR A 1 527 ? 9.256 -12.140 18.381 1.00 81.75 527 THR A O 1
ATOM 4168 N N . SER A 1 528 ? 7.362 -13.104 19.137 1.00 83.31 528 SER A N 1
ATOM 4169 C CA . SER A 1 528 ? 7.754 -14.492 18.892 1.00 83.31 528 SER A CA 1
ATOM 4170 C C . SER A 1 528 ? 7.007 -15.140 17.722 1.00 83.31 528 SER A C 1
ATOM 4172 O O . SER A 1 528 ? 7.520 -16.104 17.150 1.00 83.31 528 SER A O 1
ATOM 4174 N N . ASP A 1 529 ? 5.863 -14.588 17.301 1.00 86.69 529 ASP A N 1
ATOM 4175 C CA . ASP A 1 529 ? 5.116 -15.030 16.119 1.00 86.69 529 ASP A CA 1
ATOM 4176 C C . ASP A 1 529 ? 5.271 -14.049 14.940 1.00 86.69 529 ASP A C 1
ATOM 4178 O O . ASP A 1 529 ? 4.587 -13.027 14.831 1.00 86.69 529 ASP A O 1
ATOM 4182 N N . ALA A 1 530 ? 6.169 -14.394 14.012 1.00 86.00 530 ALA A N 1
ATOM 4183 C CA . ALA A 1 530 ? 6.414 -13.616 12.798 1.00 86.00 530 ALA A CA 1
ATOM 4184 C C . ALA A 1 530 ? 5.188 -13.536 11.867 1.00 86.00 530 ALA A C 1
ATOM 4186 O O . ALA A 1 530 ? 5.024 -12.536 11.167 1.00 86.00 530 ALA A O 1
ATOM 4187 N N . ALA A 1 531 ? 4.324 -14.558 11.858 1.00 88.69 531 ALA A N 1
ATOM 4188 C CA . ALA A 1 531 ? 3.112 -14.566 11.042 1.00 88.69 531 ALA A CA 1
ATOM 4189 C C . ALA A 1 531 ? 2.059 -13.630 11.618 1.00 88.69 531 ALA A C 1
ATOM 4191 O O . ALA A 1 531 ? 1.500 -12.826 10.875 1.00 88.69 531 ALA A O 1
ATOM 4192 N N . ALA A 1 532 ? 1.859 -13.671 12.935 1.00 89.50 532 ALA A N 1
ATOM 4193 C CA . ALA A 1 532 ? 0.968 -12.741 13.613 1.00 89.50 532 ALA A CA 1
ATOM 4194 C C . ALA A 1 532 ? 1.451 -11.293 13.448 1.00 89.50 532 ALA A C 1
ATOM 4196 O O . ALA A 1 532 ? 0.652 -10.411 13.144 1.00 89.50 532 ALA A O 1
ATOM 4197 N N . CYS A 1 533 ? 2.758 -11.046 13.575 1.00 87.25 533 CYS A N 1
ATOM 4198 C CA . CYS A 1 533 ? 3.334 -9.722 13.350 1.00 87.25 533 CYS A CA 1
ATOM 4199 C C . CYS A 1 533 ? 3.086 -9.221 11.913 1.00 87.25 533 CYS A C 1
ATOM 4201 O O . CYS A 1 533 ? 2.517 -8.142 11.747 1.00 87.25 533 CYS A O 1
ATOM 4203 N N . SER A 1 534 ? 3.403 -10.012 10.877 1.00 87.50 534 SER A N 1
ATOM 4204 C CA . SER A 1 534 ? 3.156 -9.580 9.488 1.00 87.50 534 SER A CA 1
ATOM 4205 C C . SER A 1 534 ? 1.662 -9.373 9.191 1.00 87.50 534 SER A C 1
ATOM 4207 O O . SER A 1 534 ? 1.266 -8.371 8.589 1.00 87.50 534 SER A O 1
ATOM 4209 N N . LEU A 1 535 ? 0.804 -10.260 9.705 1.00 90.12 535 LEU A N 1
ATOM 4210 C CA . LEU A 1 535 ? -0.648 -10.147 9.578 1.00 90.12 535 LEU A CA 1
ATOM 4211 C C . LEU A 1 535 ? -1.181 -8.847 10.195 1.00 90.12 535 LEU A C 1
ATOM 4213 O O . LEU A 1 535 ? -1.996 -8.149 9.589 1.00 90.12 535 LEU A O 1
ATOM 4217 N N . VAL A 1 536 ? -0.713 -8.503 11.394 1.00 88.62 536 VAL A N 1
ATOM 4218 C CA . VAL A 1 536 ? -1.073 -7.259 12.080 1.00 88.62 536 VAL A CA 1
ATOM 4219 C C . VAL A 1 536 ? -0.619 -6.038 11.282 1.00 88.62 536 VAL A C 1
ATOM 4221 O O . VAL A 1 536 ? -1.394 -5.091 11.146 1.00 88.62 536 VAL A O 1
ATOM 4224 N N . GLU A 1 537 ? 0.591 -6.052 10.716 1.00 85.06 537 GLU A N 1
ATOM 4225 C CA . GLU A 1 537 ? 1.079 -4.965 9.858 1.00 85.06 537 GLU A CA 1
ATOM 4226 C C . GLU A 1 537 ? 0.202 -4.779 8.615 1.00 85.06 537 GLU A C 1
ATOM 4228 O O . GLU A 1 537 ? -0.099 -3.641 8.241 1.00 85.06 537 GLU A O 1
ATOM 4233 N N . TYR A 1 538 ? -0.266 -5.870 7.997 1.00 86.75 538 TYR A N 1
ATOM 4234 C CA . TYR A 1 538 ? -1.208 -5.792 6.881 1.00 86.75 538 TYR A CA 1
ATOM 4235 C C . TYR A 1 538 ? -2.511 -5.099 7.280 1.00 86.75 538 TYR A C 1
ATOM 4237 O O . TYR A 1 538 ? -2.943 -4.141 6.633 1.00 86.75 538 TYR A O 1
ATOM 4245 N N . VAL A 1 539 ? -3.134 -5.555 8.371 1.00 87.62 539 VAL A N 1
ATOM 4246 C CA . VAL A 1 539 ? -4.408 -4.995 8.839 1.00 87.62 539 VAL A CA 1
ATOM 4247 C C . VAL A 1 539 ? -4.230 -3.531 9.260 1.00 87.62 539 VAL A C 1
ATOM 4249 O O . VAL A 1 539 ? -5.074 -2.696 8.936 1.00 87.62 539 VAL A O 1
ATOM 4252 N N . ALA A 1 540 ? -3.116 -3.181 9.909 1.00 81.94 540 ALA A N 1
ATOM 4253 C CA . ALA A 1 540 ? -2.804 -1.806 10.295 1.00 81.94 540 ALA A CA 1
ATOM 4254 C C . ALA A 1 540 ? -2.627 -0.884 9.078 1.00 81.94 540 ALA A C 1
ATOM 4256 O O . ALA A 1 540 ? -3.216 0.198 9.044 1.00 81.94 540 ALA A O 1
ATOM 4257 N N . ASN A 1 541 ? -1.894 -1.325 8.047 1.00 78.44 541 ASN A N 1
ATOM 4258 C CA . ASN A 1 541 ? -1.794 -0.606 6.773 1.00 78.44 541 ASN A CA 1
ATOM 4259 C C . ASN A 1 541 ? -3.173 -0.382 6.152 1.00 78.44 541 ASN A C 1
ATOM 4261 O O . ASN A 1 541 ? -3.447 0.702 5.630 1.00 78.44 541 ASN A O 1
ATOM 4265 N N . TYR A 1 542 ? -4.049 -1.385 6.246 1.00 78.12 542 TYR A N 1
ATOM 4266 C CA . TYR A 1 542 ? -5.390 -1.300 5.696 1.00 78.12 542 TYR A CA 1
ATOM 4267 C C . TYR A 1 542 ? -6.228 -0.227 6.404 1.00 78.12 542 TYR A C 1
ATOM 4269 O O . TYR A 1 542 ? -6.820 0.641 5.763 1.00 78.12 542 TYR A O 1
ATOM 4277 N N . VAL A 1 543 ? -6.247 -0.253 7.739 1.00 77.56 543 VAL A N 1
ATOM 4278 C CA . VAL A 1 543 ? -6.969 0.731 8.558 1.00 77.56 543 VAL A CA 1
ATOM 4279 C C . VAL A 1 543 ? -6.407 2.132 8.335 1.00 77.56 543 VAL A C 1
ATOM 4281 O O . VAL A 1 543 ? -7.164 3.052 8.037 1.00 77.56 543 VAL A O 1
ATOM 4284 N N . ASN A 1 544 ? -5.086 2.299 8.374 1.00 72.25 544 ASN A N 1
ATOM 4285 C CA . ASN A 1 544 ? -4.463 3.593 8.114 1.00 72.25 544 ASN A CA 1
ATOM 4286 C C . ASN A 1 544 ? -4.822 4.107 6.703 1.00 72.25 544 ASN A C 1
ATOM 4288 O O . ASN A 1 544 ? -5.230 5.252 6.549 1.00 72.25 544 ASN A O 1
ATOM 4292 N N . GLY A 1 545 ? -4.784 3.267 5.667 1.00 64.12 545 GLY A N 1
ATOM 4293 C CA . GLY A 1 545 ? -5.136 3.679 4.303 1.00 64.12 545 GLY A CA 1
ATOM 4294 C C . GLY A 1 545 ? -6.604 4.086 4.088 1.00 64.12 545 GLY A C 1
ATOM 4295 O O . GLY A 1 545 ? -6.891 4.814 3.142 1.00 64.12 545 GLY A O 1
ATOM 4296 N N . VAL A 1 546 ? -7.537 3.624 4.931 1.00 55.69 546 VAL A N 1
ATOM 4297 C CA . VAL A 1 546 ? -8.978 3.939 4.827 1.00 55.69 546 VAL A CA 1
ATOM 4298 C C . VAL A 1 546 ? -9.368 5.183 5.629 1.00 55.69 546 VAL A C 1
ATOM 4300 O O . VAL A 1 546 ? -10.303 5.885 5.243 1.00 55.69 546 VAL A O 1
ATOM 4303 N N . TYR A 1 547 ? -8.678 5.455 6.737 1.00 45.62 547 TYR A N 1
ATOM 4304 C CA . TYR A 1 547 ? -9.033 6.517 7.683 1.00 45.62 547 TYR A CA 1
ATOM 4305 C C . TYR A 1 547 ? -8.188 7.803 7.561 1.00 45.62 547 TYR A C 1
ATOM 4307 O O . TYR A 1 547 ? -8.418 8.729 8.344 1.00 45.62 547 TYR A O 1
ATOM 4315 N N . PHE A 1 548 ? -7.253 7.883 6.603 1.00 37.19 548 PHE A N 1
ATOM 4316 C CA . PHE A 1 548 ? -6.427 9.072 6.325 1.00 37.19 548 PHE A CA 1
ATOM 4317 C C . PHE A 1 548 ? -6.801 9.809 5.037 1.00 37.19 548 PHE A C 1
ATOM 4319 O O . PHE A 1 548 ? -7.043 9.143 4.004 1.00 37.19 548 PHE A O 1
#

Organism: NCBI:txid1892558